Protein AF-A0A6L5Z2T6-F1 (afdb_monomer)

Nearest PDB structures (foldseek):
  7cb8-assembly1_A  TM=6.191E-01  e=9.128E-06  Mycobacterium marinum M
  3zec-assembly1_A  TM=6.158E-01  e=3.153E-05  Shewanella oneidensis
  3zcn-assembly2_B  TM=5.869E-01  e=2.211E-04  Shewanella oneidensis
  6sgc-assembly1_a1  TM=7.916E-01  e=4.482E-01  Oryctolagus cuniculus
  3cjn-assembly1_A-2  TM=5.249E-01  e=2.306E+00  Ruegeria pomeroyi DSS-3

Foldseek 3Di:
DDDPPPDPQQVLLVLLLVLLVVVLVVCVVAVLLVLLLQLLLLLLLLQLLLVLVVARGFLQLLVVVVVDPDDPPRDNQSSQLSLLSLQCSLFQDLCQVQQVVRLVSLLVSQDGPPDPDDLPQDDDRVVSNVLLCVLLDPPDRLQLSLLSSLQSCCLSSVVSGLSSSQSSSQNSSQQSQCVVVVNNPPRDDSPDRPSQQTRPTSGRFSQSSLCPPPHHDRDDSQPCVSVSSNSSSVVSVVVVVVSVVSVVLLVVLVVQLVPDDDPQCSVVVSVVCSRGQKDWLVVQCVSSVDDSVSSVVSVVVCVVVQSKDFLDDDPSTTMIGGPSSSCSSNCRDDPPPDPDDDDDDDDPDPPPPDPDDDSVRSVVSRCVVSVSNSVVSVVVVVVVVVD

pLDDT: mean 78.85, std 18.75, range [24.78, 97.44]

Radius of gyration: 22.23 Å; Cα contacts (8 Å, |Δi|>4): 495; chains: 1; bounding box: 54×54×78 Å

Secondary structure (DSSP, 8-state):
-------TTHHHHHHHHHHHHHHHHHHHH-HHHHHHHHHHHHHHHHHHHHHHTT----HHHHHHHHH-TT-TTS-HHHHHHHHHHHHHHHS---TTT-HHHHHHHHHHHHSPTT-----TTPPPHHHHHHHHHHHT-TT--HHHHHHHHHHHHHHHTTTS-HHHHHHHHHHHHHHHHHHHTT-TT-PPP-----TTSPP-------HHHHHHSSS-----TTTSHHHHHHHHHHHHHHHHHHHHHHHHHHHHHHHHHHT--TT--HHHHHHHHHH-SSB-HHHHHHHHT--HHHHHHHHHHHHHTTS-EE--S-TTS--EE-HHHHHHHHH---------S-------------S---HHHHHHHHHHHHHHHHHHHHHHHHHHTT-

Mean predicted aligned error: 10.23 Å

Structure (mmCIF, N/CA/C/O backbone):
data_AF-A0A6L5Z2T6-F1
#
_entry.id   AF-A0A6L5Z2T6-F1
#
loop_
_atom_site.group_PDB
_atom_site.id
_atom_site.type_symbol
_atom_site.label_atom_id
_atom_site.label_alt_id
_atom_site.label_comp_id
_atom_site.label_asym_id
_atom_site.label_entity_id
_atom_site.label_seq_id
_atom_site.pdbx_PDB_ins_code
_atom_site.Cartn_x
_atom_site.Cartn_y
_atom_site.Cartn_z
_atom_site.occupancy
_atom_site.B_iso_or_equiv
_atom_site.auth_seq_id
_atom_site.auth_comp_id
_atom_site.auth_asym_id
_atom_site.auth_atom_id
_atom_site.pdbx_PDB_model_num
ATOM 1 N N . MET A 1 1 ? -0.988 -1.289 -48.663 1.00 33.44 1 MET A N 1
ATOM 2 C CA . MET A 1 1 ? -1.624 -1.197 -47.331 1.00 33.44 1 MET A CA 1
ATOM 3 C C . MET A 1 1 ? -1.265 -2.461 -46.568 1.00 33.44 1 MET A C 1
ATOM 5 O O . MET A 1 1 ? -1.980 -3.448 -46.661 1.00 33.44 1 MET A O 1
ATOM 9 N N . SER A 1 2 ? -0.096 -2.469 -45.925 1.00 30.44 2 SER A N 1
ATOM 10 C CA . SER A 1 2 ? 0.326 -3.585 -45.072 1.00 30.44 2 SER A CA 1
ATOM 11 C C . SER A 1 2 ? -0.327 -3.393 -43.712 1.00 30.44 2 SER A C 1
ATOM 13 O O . SER A 1 2 ? -0.093 -2.372 -43.068 1.00 30.44 2 SER A O 1
ATOM 15 N N . GLY A 1 3 ? -1.182 -4.330 -43.305 1.00 33.69 3 GLY A N 1
ATOM 16 C CA . GLY A 1 3 ? -1.733 -4.347 -41.957 1.00 33.69 3 GLY A CA 1
ATOM 17 C C . GLY A 1 3 ? -0.596 -4.533 -40.960 1.00 33.69 3 GLY A C 1
ATOM 18 O O . GLY A 1 3 ? 0.018 -5.597 -40.931 1.00 33.69 3 GLY A O 1
ATOM 19 N N . ARG A 1 4 ? -0.298 -3.495 -40.167 1.00 39.12 4 ARG A N 1
ATOM 20 C CA . ARG A 1 4 ? 0.492 -3.651 -38.942 1.00 39.12 4 ARG A CA 1
ATOM 21 C C . ARG A 1 4 ? -0.236 -4.694 -38.100 1.00 39.12 4 ARG A C 1
ATOM 23 O O . ARG A 1 4 ? -1.375 -4.465 -37.696 1.00 39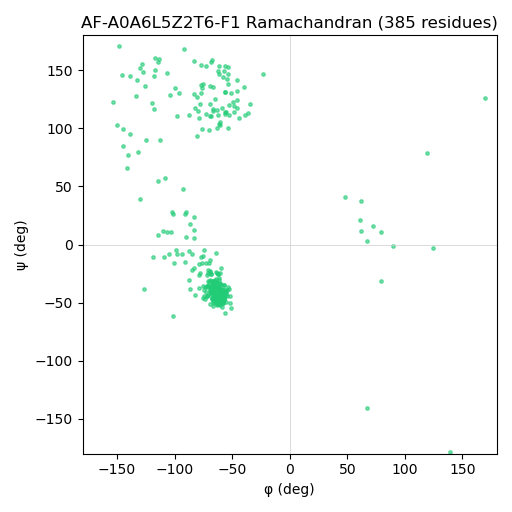.12 4 ARG A O 1
ATOM 30 N N . ALA A 1 5 ? 0.386 -5.851 -37.903 1.00 36.38 5 ALA A N 1
ATOM 31 C CA . ALA A 1 5 ? -0.096 -6.833 -36.951 1.00 36.38 5 ALA A CA 1
ATOM 32 C C . ALA A 1 5 ? -0.201 -6.127 -35.595 1.00 36.38 5 ALA A C 1
ATOM 34 O O . ALA A 1 5 ? 0.799 -5.662 -35.060 1.00 36.38 5 ALA A O 1
ATOM 35 N N . SER A 1 6 ? -1.418 -5.968 -35.083 1.00 41.84 6 SER A N 1
ATOM 36 C CA . SER A 1 6 ? -1.655 -5.375 -33.772 1.00 41.84 6 SER A CA 1
ATOM 37 C C . SER A 1 6 ? -0.882 -6.173 -32.723 1.00 41.84 6 SER A C 1
ATOM 39 O O . SER A 1 6 ? -1.202 -7.343 -32.495 1.00 41.84 6 SER A O 1
ATOM 41 N N . ASN A 1 7 ? 0.137 -5.560 -32.119 1.00 48.91 7 ASN A N 1
ATOM 42 C CA . ASN A 1 7 ? 0.938 -6.179 -31.073 1.00 48.91 7 ASN A CA 1
ATOM 43 C C . ASN A 1 7 ? 0.002 -6.571 -29.905 1.00 48.91 7 ASN A C 1
ATOM 45 O O . ASN A 1 7 ? -0.646 -5.695 -29.321 1.00 48.91 7 ASN A O 1
ATOM 49 N N . PRO A 1 8 ? -0.132 -7.866 -29.556 1.00 50.50 8 PRO A N 1
ATOM 50 C CA . PRO A 1 8 ? -1.103 -8.338 -28.562 1.00 50.50 8 PRO A CA 1
ATOM 51 C C . PRO A 1 8 ? -0.856 -7.799 -27.139 1.00 50.50 8 PRO A C 1
ATOM 53 O O . PRO A 1 8 ? -1.691 -8.021 -26.260 1.00 50.50 8 PRO A O 1
ATOM 56 N N . GLY A 1 9 ? 0.259 -7.095 -26.903 1.00 58.56 9 GLY A N 1
ATOM 57 C CA . GLY A 1 9 ? 0.601 -6.452 -25.632 1.00 58.56 9 GLY A CA 1
ATOM 58 C C . GLY A 1 9 ? -0.201 -5.183 -25.311 1.00 58.56 9 GLY A C 1
ATOM 59 O O . GLY A 1 9 ? -0.582 -4.992 -24.156 1.00 58.56 9 GLY A O 1
ATOM 60 N N . VAL A 1 10 ? -0.537 -4.354 -26.308 1.00 65.44 10 VAL A N 1
ATOM 61 C CA . VAL A 1 10 ? -1.236 -3.069 -26.084 1.00 65.44 10 VAL A CA 1
ATOM 62 C C . VAL A 1 10 ? -2.623 -3.257 -25.448 1.00 65.44 10 VAL A C 1
ATOM 64 O O . VAL A 1 10 ? -2.905 -2.620 -24.429 1.00 65.44 10 VAL A O 1
ATOM 67 N N . PRO A 1 11 ? -3.494 -4.164 -25.945 1.00 75.62 11 PRO A N 1
ATOM 68 C CA . PRO A 1 11 ? -4.801 -4.377 -25.326 1.00 75.62 11 PRO A CA 1
ATOM 69 C C . PRO A 1 11 ? -4.722 -4.895 -23.884 1.00 75.62 11 PRO A C 1
ATOM 71 O O . PRO A 1 11 ? -5.664 -4.696 -23.123 1.00 75.62 11 PRO A O 1
ATOM 74 N N . ARG A 1 12 ? -3.628 -5.568 -23.497 1.00 77.00 12 ARG A N 1
ATOM 75 C CA . ARG A 1 12 ? -3.432 -6.101 -22.137 1.00 77.00 12 ARG A CA 1
ATOM 76 C C . ARG A 1 12 ? -3.077 -4.998 -21.148 1.00 77.00 12 ARG A C 1
ATOM 78 O O . ARG A 1 12 ? -3.695 -4.908 -20.093 1.00 77.00 12 ARG A O 1
ATOM 85 N N . ILE A 1 13 ? -2.144 -4.120 -21.514 1.00 81.38 13 ILE A N 1
ATOM 86 C CA . ILE A 1 13 ? -1.755 -2.984 -20.664 1.00 81.38 13 ILE A CA 1
ATOM 87 C C . ILE A 1 13 ? -2.954 -2.063 -20.437 1.00 81.38 13 ILE A C 1
ATOM 89 O O . ILE A 1 13 ? -3.241 -1.697 -19.300 1.00 81.38 13 ILE A O 1
ATOM 93 N N . LEU A 1 14 ? -3.729 -1.794 -21.490 1.00 84.00 14 LEU A N 1
ATOM 94 C CA . LEU A 1 14 ? -4.975 -1.037 -21.384 1.00 84.00 14 LEU A CA 1
ATOM 95 C C . LEU A 1 14 ? -5.977 -1.663 -20.406 1.00 84.00 14 LEU A C 1
ATOM 97 O O . LEU A 1 14 ? -6.611 -0.945 -19.636 1.00 84.00 14 LEU A O 1
ATOM 101 N N . ARG A 1 15 ? -6.125 -2.993 -20.384 1.00 87.69 15 ARG A N 1
ATOM 102 C CA . ARG A 1 15 ? -6.999 -3.660 -19.402 1.00 87.69 15 ARG A CA 1
ATOM 103 C C . ARG A 1 15 ? -6.498 -3.482 -17.977 1.00 87.69 15 ARG A C 1
ATOM 105 O O . ARG A 1 15 ? -7.313 -3.190 -17.103 1.00 87.69 15 ARG A O 1
ATOM 112 N N . ALA A 1 16 ? -5.193 -3.627 -17.750 1.00 89.00 16 ALA A N 1
ATOM 113 C CA . ALA A 1 16 ? -4.596 -3.393 -16.440 1.00 89.00 16 ALA A CA 1
ATOM 114 C C . ALA A 1 16 ? -4.815 -1.941 -15.978 1.00 89.00 16 ALA A C 1
ATOM 116 O O . ALA A 1 16 ? -5.237 -1.723 -14.842 1.00 89.00 16 ALA A O 1
ATOM 117 N N . GLU A 1 17 ? -4.635 -0.962 -16.870 1.00 91.81 17 GLU A N 1
ATOM 118 C CA . GLU A 1 17 ? -4.883 0.458 -16.588 1.00 91.81 17 GLU A CA 1
ATOM 119 C C . GLU A 1 17 ? -6.352 0.737 -16.267 1.00 91.81 17 GLU A C 1
ATOM 121 O O . GLU A 1 17 ? -6.660 1.338 -15.239 1.00 91.81 17 GLU A O 1
ATOM 126 N N . ILE A 1 18 ? -7.282 0.236 -17.085 1.00 91.81 18 ILE A N 1
ATOM 127 C CA . ILE A 1 18 ? -8.725 0.395 -16.856 1.00 91.81 18 ILE A CA 1
ATOM 128 C C . ILE A 1 18 ? -9.134 -0.245 -15.525 1.00 91.81 18 ILE A C 1
ATOM 130 O O . ILE A 1 18 ? -9.920 0.328 -14.765 1.00 91.81 18 ILE A O 1
ATOM 134 N N . ALA A 1 19 ? -8.619 -1.439 -15.222 1.00 91.12 19 ALA A N 1
ATOM 135 C CA . ALA A 1 19 ? -8.897 -2.111 -13.962 1.00 91.12 19 ALA A CA 1
ATOM 136 C C . ALA A 1 19 ? -8.363 -1.295 -12.773 1.00 91.12 19 ALA A C 1
ATOM 138 O O . ALA A 1 19 ? -9.073 -1.126 -11.777 1.00 91.12 19 ALA A O 1
ATOM 139 N N . ALA A 1 20 ? -7.151 -0.747 -12.886 1.00 94.12 20 ALA A N 1
ATOM 140 C CA . ALA A 1 20 ? -6.542 0.049 -11.829 1.00 94.12 20 ALA A CA 1
ATOM 141 C C . ALA A 1 20 ? -7.272 1.387 -11.631 1.00 94.12 20 ALA A C 1
ATOM 143 O O . ALA A 1 20 ? -7.550 1.762 -10.493 1.00 94.12 20 ALA A O 1
ATOM 144 N N . ALA A 1 21 ? -7.688 2.044 -12.718 1.00 93.25 21 ALA A N 1
ATOM 145 C CA . ALA A 1 21 ? -8.488 3.268 -12.693 1.00 93.25 21 ALA A CA 1
ATOM 146 C C . ALA A 1 21 ? -9.845 3.072 -11.991 1.00 93.25 21 ALA A C 1
ATOM 148 O O . ALA A 1 21 ? -10.324 3.959 -11.284 1.00 93.25 21 ALA A O 1
ATOM 149 N N . ARG A 1 22 ? -10.466 1.888 -12.113 1.00 93.75 22 ARG A N 1
ATOM 150 C CA . ARG A 1 22 ? -11.699 1.559 -11.371 1.00 93.75 22 ARG A CA 1
ATOM 151 C C . ARG A 1 22 ? -11.469 1.503 -9.865 1.00 93.75 22 ARG A C 1
ATOM 153 O O . ARG A 1 22 ? -12.276 2.048 -9.114 1.00 93.75 22 ARG A O 1
ATOM 160 N N . ILE A 1 23 ? -10.391 0.850 -9.420 1.00 95.31 23 ILE A N 1
ATOM 161 C CA . ILE A 1 23 ? -10.025 0.857 -7.997 1.00 95.31 23 ILE A CA 1
ATOM 162 C C . ILE A 1 23 ? -9.736 2.288 -7.556 1.00 95.31 23 ILE A C 1
ATOM 164 O O . ILE A 1 23 ? -10.273 2.727 -6.544 1.00 95.31 23 ILE A O 1
ATOM 168 N N . GLU A 1 24 ? -8.932 3.024 -8.319 1.00 94.62 24 GLU A N 1
ATOM 169 C CA . GLU A 1 24 ? -8.594 4.413 -8.029 1.00 94.62 24 GLU A CA 1
ATOM 170 C C . GLU A 1 24 ? -9.843 5.273 -7.803 1.00 94.62 24 GLU A C 1
ATOM 172 O O . GLU A 1 24 ? -9.940 5.915 -6.760 1.00 94.62 24 GLU A O 1
ATOM 177 N N . GLY A 1 25 ? -10.826 5.228 -8.708 1.00 94.00 25 GLY A N 1
ATOM 178 C CA . GLY A 1 25 ? -12.077 5.976 -8.560 1.00 94.00 25 GLY A CA 1
ATOM 179 C C . GLY A 1 25 ? -12.852 5.620 -7.286 1.00 94.00 25 GLY A C 1
ATOM 180 O O . GLY A 1 25 ? -13.361 6.506 -6.601 1.00 94.00 25 GLY A O 1
ATOM 181 N N . ILE A 1 26 ? -12.891 4.335 -6.913 1.00 94.81 26 ILE A N 1
ATOM 182 C CA . ILE A 1 26 ? -13.515 3.882 -5.658 1.00 94.81 26 ILE A CA 1
ATOM 183 C C . ILE A 1 26 ? -12.766 4.437 -4.441 1.00 94.81 26 ILE A C 1
ATOM 185 O O . ILE A 1 26 ? -13.394 4.900 -3.490 1.00 94.81 26 ILE A O 1
ATOM 189 N N . LEU A 1 27 ? -11.433 4.387 -4.457 1.00 94.44 27 LEU A N 1
ATOM 190 C CA . LEU A 1 27 ? -10.606 4.853 -3.345 1.00 94.44 27 LEU A CA 1
ATOM 191 C C . LEU A 1 27 ? -10.613 6.380 -3.208 1.00 94.44 27 LEU A C 1
ATOM 193 O O . LEU A 1 27 ? -10.505 6.889 -2.097 1.00 94.44 27 LEU A O 1
ATOM 197 N N . LEU A 1 28 ? -10.755 7.114 -4.312 1.00 91.69 28 LEU A N 1
ATOM 198 C CA . LEU A 1 28 ? -10.912 8.569 -4.294 1.00 91.69 28 LEU A CA 1
ATOM 199 C C . LEU A 1 28 ? -12.230 8.995 -3.645 1.00 91.69 28 LEU A C 1
ATOM 201 O O . LEU A 1 28 ? -12.259 9.977 -2.908 1.00 91.69 28 LEU A O 1
ATOM 205 N N . ALA A 1 29 ? -13.303 8.237 -3.876 1.00 93.62 29 ALA A N 1
ATOM 206 C CA . ALA A 1 29 ? -14.604 8.515 -3.278 1.00 93.62 29 ALA A CA 1
ATOM 207 C C . ALA A 1 29 ? -14.640 8.269 -1.756 1.00 93.62 29 ALA A C 1
ATOM 209 O O . ALA A 1 29 ? -15.474 8.853 -1.065 1.00 93.62 29 ALA A O 1
ATOM 210 N N . ASP A 1 30 ? -13.753 7.420 -1.223 1.00 94.25 30 ASP A N 1
ATOM 211 C CA . ASP A 1 30 ? -13.681 7.098 0.205 1.00 94.25 30 ASP A CA 1
ATOM 212 C C . ASP A 1 30 ? -12.218 7.027 0.700 1.00 94.25 30 ASP A C 1
ATOM 214 O O . ASP A 1 30 ? -11.571 5.973 0.647 1.00 94.25 30 ASP A O 1
ATOM 218 N N . PRO A 1 31 ? -11.682 8.132 1.257 1.00 91.44 31 PRO A N 1
ATOM 219 C CA . PRO A 1 31 ? -10.316 8.171 1.776 1.00 91.44 31 PRO A CA 1
ATOM 220 C C . PRO A 1 31 ? -10.050 7.203 2.939 1.00 91.44 31 PRO A C 1
ATOM 222 O O . PRO A 1 31 ? -8.902 6.810 3.160 1.00 91.44 31 PRO A O 1
ATOM 225 N N . ALA A 1 32 ? -11.074 6.823 3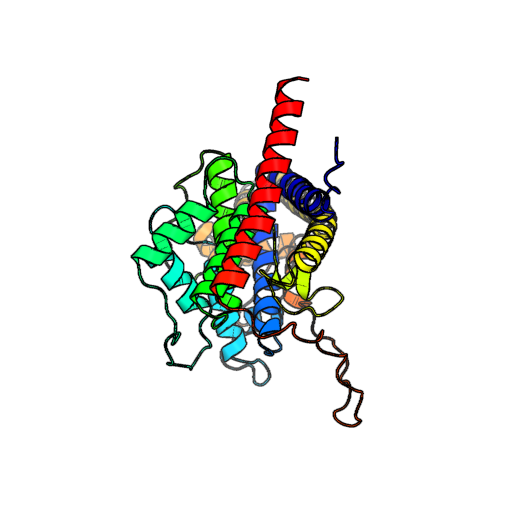.713 1.00 93.31 32 ALA A N 1
ATOM 226 C CA . ALA A 1 32 ? -10.906 5.840 4.782 1.00 93.31 32 ALA A CA 1
ATOM 227 C C . ALA A 1 32 ? -10.705 4.443 4.190 1.00 93.31 32 ALA A C 1
ATOM 229 O O . ALA A 1 32 ? -9.771 3.740 4.583 1.00 93.31 32 ALA A O 1
ATOM 230 N N . LEU A 1 33 ? -11.509 4.084 3.186 1.00 95.56 33 LEU A N 1
ATOM 231 C CA . LEU A 1 33 ? -11.330 2.855 2.417 1.00 95.56 33 LEU A CA 1
ATOM 232 C C . LEU A 1 33 ? -9.933 2.789 1.793 1.00 95.56 33 LEU A C 1
ATOM 234 O O . LEU A 1 33 ? -9.260 1.763 1.901 1.00 95.56 33 LEU A O 1
ATOM 238 N N . ALA A 1 34 ? -9.468 3.900 1.218 1.00 93.75 34 ALA A N 1
ATOM 239 C CA . ALA A 1 34 ? -8.143 4.014 0.621 1.00 93.75 34 ALA A CA 1
ATOM 240 C C . ALA A 1 34 ? -7.011 3.710 1.610 1.00 93.75 34 ALA A C 1
ATOM 242 O O . ALA A 1 34 ? -6.151 2.878 1.315 1.00 93.75 34 ALA A O 1
ATOM 243 N N . ARG A 1 35 ? -7.031 4.324 2.802 1.00 92.19 35 ARG A N 1
ATOM 244 C CA . ARG A 1 35 ? -6.018 4.078 3.843 1.00 92.19 35 ARG A CA 1
ATOM 245 C C . ARG A 1 35 ? -6.006 2.620 4.286 1.00 92.19 35 ARG A C 1
ATOM 247 O O . ARG A 1 35 ? -4.949 1.998 4.312 1.00 92.19 35 ARG A O 1
ATOM 254 N N . HIS A 1 36 ? -7.175 2.056 4.589 1.00 93.44 36 HIS A N 1
ATOM 255 C CA . HIS A 1 36 ? -7.283 0.667 5.045 1.00 93.44 36 HIS A CA 1
ATOM 256 C C . HIS A 1 36 ? -6.806 -0.331 3.986 1.00 93.44 36 HIS A C 1
ATOM 258 O O . HIS A 1 36 ? -6.058 -1.262 4.298 1.00 93.44 36 HIS A O 1
ATOM 264 N N . TRP A 1 37 ? -7.190 -0.115 2.726 1.00 94.69 37 TRP A N 1
ATOM 265 C CA . TRP A 1 37 ? -6.779 -0.973 1.623 1.00 94.69 37 TRP A CA 1
ATOM 266 C C . TRP A 1 37 ? -5.269 -0.888 1.366 1.00 94.69 37 TRP A C 1
ATOM 268 O O . TRP A 1 37 ? -4.607 -1.929 1.350 1.00 94.69 37 TRP A O 1
ATOM 278 N N . ARG A 1 38 ? -4.708 0.327 1.242 1.00 93.88 38 ARG A N 1
ATOM 279 C CA . ARG A 1 38 ? -3.274 0.531 0.967 1.00 93.88 38 ARG A CA 1
ATOM 280 C C . ARG A 1 38 ? -2.389 0.041 2.101 1.00 93.88 38 ARG A C 1
ATOM 282 O O . ARG A 1 38 ? -1.381 -0.600 1.825 1.00 93.88 38 ARG A O 1
ATOM 289 N N . THR A 1 39 ? -2.777 0.261 3.360 1.00 91.56 39 THR A N 1
ATOM 290 C CA . THR A 1 39 ? -2.045 -0.301 4.503 1.00 91.56 39 THR A CA 1
ATOM 291 C C . THR A 1 39 ? -1.989 -1.823 4.393 1.00 91.56 39 THR A C 1
ATOM 293 O O . THR A 1 39 ? -0.902 -2.388 4.427 1.00 91.56 39 THR A O 1
ATOM 296 N N . GLY A 1 40 ? -3.118 -2.503 4.169 1.00 91.12 40 GLY A N 1
ATOM 297 C CA . GLY A 1 40 ? -3.120 -3.958 3.992 1.00 91.12 40 GLY A CA 1
ATOM 298 C C . GLY A 1 40 ? -2.280 -4.431 2.802 1.00 91.12 40 GLY A C 1
ATOM 299 O O . GLY A 1 40 ? -1.529 -5.397 2.933 1.00 91.12 40 GLY A O 1
ATOM 300 N N . GLN A 1 41 ? -2.376 -3.743 1.663 1.00 92.56 41 GLN A N 1
ATOM 301 C CA . GLN A 1 41 ? -1.611 -4.083 0.464 1.00 92.56 41 GLN A CA 1
ATOM 302 C C . GLN A 1 41 ? -0.106 -3.876 0.633 1.00 92.56 41 GLN A C 1
ATOM 304 O O . GLN A 1 41 ? 0.658 -4.734 0.208 1.00 92.56 41 GLN A O 1
ATOM 309 N N . ALA A 1 42 ? 0.334 -2.824 1.326 1.00 92.94 42 ALA A N 1
ATOM 310 C CA . ALA A 1 42 ? 1.755 -2.580 1.571 1.00 92.94 42 ALA A CA 1
ATOM 311 C C . ALA A 1 42 ? 2.413 -3.734 2.350 1.00 92.94 42 ALA A C 1
ATOM 313 O O . ALA A 1 42 ? 3.533 -4.132 2.042 1.00 92.94 42 ALA A O 1
ATOM 314 N N . PHE A 1 43 ? 1.716 -4.324 3.327 1.00 91.19 43 PHE A N 1
ATOM 315 C CA . PHE A 1 43 ? 2.230 -5.493 4.052 1.00 91.19 43 PHE A CA 1
ATOM 316 C C . PHE A 1 43 ? 2.311 -6.748 3.176 1.00 91.19 43 PHE A C 1
ATOM 318 O O . PHE A 1 43 ? 3.268 -7.517 3.295 1.00 91.19 43 PHE A O 1
ATOM 325 N N . VAL A 1 44 ? 1.312 -6.971 2.316 1.00 91.31 44 VAL A N 1
ATOM 326 C CA . VAL A 1 44 ? 1.293 -8.110 1.385 1.00 91.31 44 VAL A CA 1
ATOM 327 C C . VAL A 1 44 ? 2.413 -7.971 0.357 1.00 91.31 44 VAL A C 1
ATOM 329 O O . VAL A 1 44 ? 3.186 -8.907 0.173 1.00 91.31 44 VAL A O 1
ATOM 332 N N . GLU A 1 45 ? 2.542 -6.793 -0.246 1.00 93.81 45 GLU A N 1
ATOM 333 C CA . GLU A 1 45 ? 3.584 -6.475 -1.218 1.00 93.81 45 GLU A CA 1
ATOM 334 C C . GLU A 1 45 ? 4.982 -6.574 -0.605 1.00 93.81 45 GLU A C 1
ATOM 336 O O . GLU A 1 45 ? 5.862 -7.178 -1.205 1.00 93.81 45 GLU A O 1
ATOM 341 N N . ALA A 1 46 ? 5.197 -6.070 0.614 1.00 93.06 46 ALA A N 1
ATOM 342 C CA . ALA A 1 46 ? 6.499 -6.162 1.272 1.00 93.06 46 ALA A CA 1
ATOM 343 C C . ALA A 1 46 ? 6.903 -7.611 1.557 1.00 93.06 46 ALA A C 1
ATOM 345 O O . ALA A 1 46 ? 8.043 -7.994 1.302 1.00 93.06 46 ALA A O 1
ATOM 346 N N . ALA A 1 47 ? 5.974 -8.423 2.070 1.00 90.75 47 ALA A N 1
ATOM 347 C CA . ALA A 1 47 ? 6.231 -9.837 2.317 1.00 90.75 47 ALA A CA 1
ATOM 348 C C . ALA A 1 47 ? 6.520 -10.592 1.009 1.00 90.75 47 ALA A C 1
ATOM 350 O O . ALA A 1 47 ? 7.461 -11.381 0.956 1.00 90.75 47 ALA A O 1
ATOM 351 N N . ALA A 1 48 ? 5.754 -10.313 -0.050 1.00 91.44 48 ALA A N 1
ATOM 352 C CA . ALA A 1 48 ? 5.972 -10.893 -1.369 1.00 91.44 48 ALA A CA 1
ATOM 353 C C . ALA A 1 48 ? 7.306 -10.448 -1.987 1.00 91.44 48 ALA A C 1
ATOM 355 O O . ALA A 1 48 ? 8.033 -11.281 -2.516 1.00 91.44 48 ALA A O 1
ATOM 356 N N . SER A 1 49 ? 7.657 -9.164 -1.877 1.00 92.62 49 SER A N 1
ATOM 357 C CA . SER A 1 49 ? 8.898 -8.606 -2.420 1.00 92.62 49 SER A CA 1
ATOM 358 C C . SER A 1 49 ? 10.121 -9.211 -1.742 1.00 92.62 49 SER A C 1
ATOM 360 O O . SER A 1 49 ? 11.051 -9.608 -2.429 1.00 92.62 49 SER A O 1
ATOM 362 N N . VAL A 1 50 ? 10.099 -9.368 -0.414 1.00 90.19 50 VAL A N 1
ATOM 363 C CA . VAL A 1 50 ? 11.160 -10.081 0.318 1.00 90.19 50 VAL A CA 1
ATOM 364 C C . VAL A 1 50 ? 11.187 -11.571 -0.052 1.00 90.19 50 VAL A C 1
ATOM 366 O O . VAL A 1 50 ? 12.259 -12.150 -0.197 1.00 90.19 50 VAL A O 1
ATOM 369 N N . GLY A 1 51 ? 10.019 -12.183 -0.273 1.00 87.81 51 GLY A N 1
ATOM 370 C CA . GLY A 1 51 ? 9.901 -13.567 -0.739 1.00 87.81 51 GLY A CA 1
ATOM 371 C C . GLY A 1 51 ? 10.465 -13.820 -2.138 1.00 87.81 51 GLY A C 1
ATOM 372 O O . GLY A 1 51 ? 10.935 -14.924 -2.401 1.00 87.81 51 GLY A O 1
ATOM 373 N N . LEU A 1 52 ? 10.444 -12.819 -3.024 1.00 88.19 52 LEU A N 1
ATOM 374 C CA . LEU A 1 52 ? 11.097 -12.886 -4.335 1.00 88.19 52 LEU A CA 1
ATOM 375 C C . LEU A 1 52 ? 12.630 -12.887 -4.224 1.00 88.19 52 LEU A C 1
ATOM 377 O O . LEU A 1 52 ? 13.277 -13.408 -5.122 1.00 88.19 52 LEU A O 1
ATOM 381 N N . GLU A 1 53 ? 13.186 -12.383 -3.119 1.00 87.00 53 GLU A N 1
ATOM 382 C CA . GLU A 1 53 ? 14.622 -12.421 -2.791 1.00 87.00 53 GLU A CA 1
ATOM 383 C C . GLU A 1 53 ? 14.998 -13.677 -1.970 1.00 87.00 53 GLU A C 1
ATOM 385 O O . GLU A 1 53 ? 15.928 -13.656 -1.165 1.00 87.00 53 GLU A O 1
ATOM 390 N N . ASP A 1 54 ? 14.224 -14.759 -2.113 1.00 83.25 54 ASP A N 1
ATOM 391 C CA . ASP A 1 54 ? 14.389 -16.057 -1.438 1.00 83.25 54 ASP A CA 1
ATOM 392 C C . ASP A 1 54 ? 14.285 -16.050 0.101 1.00 83.25 54 ASP A C 1
ATOM 394 O O . ASP A 1 54 ? 14.533 -17.066 0.763 1.00 83.25 54 ASP A O 1
ATOM 398 N N . ILE A 1 55 ? 13.820 -14.953 0.706 1.00 81.94 55 ILE A N 1
ATOM 399 C CA . ILE A 1 55 ? 13.588 -14.873 2.152 1.00 81.94 55 ILE A CA 1
ATOM 400 C C . ILE A 1 55 ? 12.107 -15.115 2.453 1.00 81.94 55 ILE A C 1
ATOM 402 O O . ILE A 1 55 ? 11.233 -14.290 2.189 1.00 81.94 55 ILE A O 1
ATOM 406 N N . ARG A 1 56 ? 11.800 -16.258 3.076 1.00 80.06 56 ARG A N 1
ATOM 407 C CA . ARG A 1 56 ? 10.420 -16.597 3.453 1.00 80.06 56 ARG A CA 1
ATOM 408 C C . ARG A 1 56 ? 9.923 -15.687 4.567 1.00 80.06 56 ARG A C 1
ATOM 410 O O . ARG A 1 56 ? 10.318 -15.822 5.724 1.00 80.06 56 ARG A O 1
ATOM 417 N N . LEU A 1 57 ? 8.984 -14.818 4.221 1.00 81.38 57 LEU A N 1
ATOM 418 C CA . LEU A 1 57 ? 8.408 -13.855 5.141 1.00 81.38 57 LEU A CA 1
ATOM 419 C C . LEU A 1 57 ? 6.898 -13.754 4.936 1.00 81.38 57 LEU A C 1
ATOM 421 O O . LEU A 1 57 ? 6.391 -13.851 3.823 1.00 81.38 57 LEU A O 1
ATOM 425 N N . SER A 1 58 ? 6.168 -13.552 6.027 1.00 81.62 58 SER A N 1
ATOM 426 C CA . SER A 1 58 ? 4.744 -13.229 5.994 1.00 81.62 58 SER A CA 1
ATOM 427 C C . SER A 1 58 ? 4.503 -11.824 6.535 1.00 81.62 58 SER A C 1
ATOM 429 O O . SER A 1 58 ? 5.275 -11.323 7.355 1.00 81.62 58 SER A O 1
ATOM 431 N N . ALA A 1 59 ? 3.381 -11.210 6.149 1.00 80.62 59 ALA A N 1
ATOM 432 C CA . ALA A 1 59 ? 2.908 -9.965 6.761 1.00 80.62 59 ALA A CA 1
ATOM 433 C C . ALA A 1 59 ? 2.825 -10.080 8.299 1.00 80.62 59 ALA A C 1
ATOM 435 O O . ALA A 1 59 ? 3.219 -9.163 9.022 1.00 80.62 59 ALA A O 1
ATOM 436 N N . ALA A 1 60 ? 2.407 -11.252 8.794 1.00 76.38 60 ALA A N 1
ATOM 437 C CA . ALA A 1 60 ? 2.372 -11.571 10.218 1.00 76.38 60 ALA A CA 1
ATOM 438 C C . ALA A 1 60 ? 3.763 -11.528 10.846 1.00 76.38 60 ALA A C 1
ATOM 440 O O . ALA A 1 60 ? 3.932 -10.981 11.931 1.00 76.38 60 ALA A O 1
ATOM 441 N N . ALA A 1 61 ? 4.766 -12.087 10.168 1.00 77.38 61 ALA A N 1
ATOM 442 C CA . ALA A 1 61 ? 6.133 -12.111 10.662 1.00 77.38 61 ALA A CA 1
ATOM 443 C C . ALA A 1 61 ? 6.737 -10.700 10.753 1.00 77.38 61 ALA A C 1
ATOM 445 O O . ALA A 1 61 ? 7.382 -10.387 11.756 1.00 77.38 61 ALA A O 1
ATOM 446 N N . ILE A 1 62 ? 6.458 -9.832 9.770 1.00 81.31 62 ILE A N 1
ATOM 447 C CA . ILE A 1 62 ? 6.846 -8.412 9.812 1.00 81.31 62 ILE A CA 1
ATOM 448 C C . ILE A 1 62 ? 6.227 -7.746 11.046 1.00 81.31 62 ILE A C 1
ATOM 450 O O . ILE A 1 62 ? 6.953 -7.218 11.886 1.00 81.31 62 ILE A O 1
ATOM 454 N N . MET A 1 63 ? 4.903 -7.849 11.215 1.00 77.12 63 MET A N 1
ATOM 455 C CA . MET A 1 63 ? 4.190 -7.270 12.362 1.00 77.12 63 MET A CA 1
ATOM 456 C C . MET A 1 63 ? 4.684 -7.813 13.708 1.00 77.12 63 MET A C 1
ATOM 458 O O . MET A 1 63 ? 4.929 -7.055 14.643 1.00 77.12 63 MET A O 1
ATOM 462 N N . MET A 1 64 ? 4.884 -9.125 13.824 1.00 72.06 64 MET A N 1
ATOM 463 C CA . MET A 1 64 ? 5.365 -9.751 15.057 1.00 72.06 64 MET A CA 1
ATOM 464 C C . MET A 1 64 ? 6.773 -9.282 15.434 1.00 72.06 64 MET A C 1
ATOM 466 O O . MET A 1 64 ? 7.070 -9.162 16.622 1.00 72.06 64 MET A O 1
ATOM 470 N N . ARG A 1 65 ? 7.636 -8.968 14.460 1.00 72.94 65 ARG A N 1
ATOM 471 C CA . ARG A 1 65 ? 8.972 -8.430 14.746 1.00 72.94 65 ARG A CA 1
ATOM 472 C C . ARG A 1 65 ? 8.927 -6.993 15.266 1.00 72.94 65 ARG A C 1
ATOM 474 O O . ARG A 1 65 ? 9.690 -6.674 16.171 1.00 72.94 65 ARG A O 1
ATOM 481 N N . LEU A 1 66 ? 7.992 -6.166 14.790 1.00 67.31 66 LEU A N 1
ATOM 482 C CA . LEU A 1 66 ? 7.776 -4.810 15.331 1.00 67.31 66 LEU A CA 1
ATOM 483 C C . LEU A 1 66 ? 7.399 -4.814 16.814 1.00 67.31 66 LEU A C 1
ATOM 485 O O . LEU A 1 66 ? 7.625 -3.842 17.525 1.00 67.31 66 LEU A O 1
ATOM 489 N N . THR A 1 67 ? 6.836 -5.924 17.282 1.00 63.38 67 THR A N 1
ATOM 490 C CA . THR A 1 67 ? 6.321 -6.072 18.647 1.00 63.38 67 THR A CA 1
ATOM 491 C C . THR A 1 67 ? 7.225 -6.922 19.536 1.00 63.38 67 THR A C 1
ATOM 493 O O . THR A 1 67 ? 6.996 -7.016 20.745 1.00 63.38 67 THR A O 1
ATOM 496 N N . SER A 1 68 ? 8.259 -7.554 18.967 1.00 57.34 68 SER A N 1
ATOM 497 C CA . SER A 1 68 ? 9.141 -8.463 19.690 1.00 57.34 68 SER A CA 1
ATOM 498 C C . SER A 1 68 ? 10.544 -8.556 19.090 1.00 57.34 68 SER A C 1
ATOM 500 O O . SER A 1 68 ? 10.741 -9.040 17.979 1.00 57.34 68 SER A O 1
ATOM 502 N N . ASN A 1 69 ? 11.554 -8.254 19.910 1.00 54.31 69 ASN A N 1
ATOM 503 C CA . ASN A 1 69 ? 12.961 -8.516 19.584 1.00 54.31 69 ASN A CA 1
ATOM 504 C C . ASN A 1 69 ? 13.361 -10.008 19.692 1.00 54.31 69 ASN A C 1
ATOM 506 O O . ASN A 1 69 ? 14.504 -10.345 19.386 1.00 54.31 69 ASN A O 1
ATOM 510 N N . ARG A 1 70 ? 12.471 -10.912 20.144 1.00 51.38 70 ARG A N 1
ATOM 511 C CA . ARG A 1 70 ? 12.819 -12.292 20.561 1.00 51.38 70 ARG A CA 1
ATOM 512 C C . ARG A 1 70 ? 11.950 -13.400 19.945 1.00 51.38 70 ARG A C 1
ATOM 514 O O . ARG A 1 70 ? 11.604 -14.366 20.618 1.00 51.38 70 ARG A O 1
ATOM 521 N N . THR A 1 71 ? 11.587 -13.290 18.676 1.00 57.31 71 THR A N 1
ATOM 522 C CA . THR A 1 71 ? 11.015 -14.414 17.916 1.00 57.31 71 THR A CA 1
ATOM 523 C C . THR A 1 71 ? 12.140 -15.242 17.294 1.00 57.31 71 THR A C 1
ATOM 525 O O . THR A 1 71 ? 12.847 -14.741 16.427 1.00 57.31 71 THR A O 1
ATOM 528 N N . GLN A 1 72 ? 12.334 -16.475 17.780 1.00 55.59 72 GLN A N 1
ATOM 529 C CA . GLN A 1 72 ? 13.442 -17.364 17.384 1.00 55.59 72 GLN A CA 1
ATOM 530 C C . GLN A 1 72 ? 13.295 -17.959 15.968 1.00 55.59 72 GLN A C 1
ATOM 532 O O . GLN A 1 72 ? 14.300 -18.364 15.400 1.00 55.59 72 GLN A O 1
ATOM 537 N N . ASP A 1 73 ? 12.098 -17.900 15.366 1.00 64.19 73 ASP A N 1
ATOM 538 C CA . ASP A 1 73 ? 11.799 -18.511 14.054 1.00 64.19 73 ASP A CA 1
ATOM 539 C C . ASP A 1 73 ? 11.470 -17.497 12.938 1.00 64.19 73 ASP A C 1
ATOM 541 O O . ASP A 1 73 ? 11.012 -17.877 11.862 1.00 64.19 73 ASP A O 1
ATOM 545 N N . ILE A 1 74 ? 11.643 -16.192 13.186 1.00 69.19 74 ILE A N 1
ATOM 546 C CA . ILE A 1 74 ? 11.407 -15.143 12.180 1.00 69.19 74 ILE A CA 1
ATOM 547 C C . ILE A 1 74 ? 12.753 -14.645 11.666 1.00 69.19 74 ILE A C 1
ATOM 549 O O . ILE A 1 74 ? 13.589 -14.220 12.466 1.00 69.19 74 ILE A O 1
ATOM 553 N N . ASP A 1 75 ? 12.931 -14.619 10.342 1.00 78.38 75 ASP A N 1
ATOM 554 C CA . ASP A 1 75 ? 14.082 -13.959 9.730 1.00 78.38 75 ASP A CA 1
ATOM 555 C C . ASP A 1 75 ? 14.073 -12.466 10.095 1.00 78.38 75 ASP A C 1
ATOM 557 O O . ASP A 1 75 ? 13.268 -11.671 9.603 1.00 78.38 75 ASP A O 1
ATOM 561 N N . ALA A 1 76 ? 14.968 -12.085 11.007 1.00 80.75 76 ALA A N 1
ATOM 562 C CA . ALA A 1 76 ? 15.061 -10.723 11.510 1.00 80.75 76 ALA A CA 1
ATOM 563 C C . ALA A 1 76 ? 15.510 -9.730 10.430 1.00 80.75 76 ALA A C 1
ATOM 565 O O . ALA A 1 76 ? 15.103 -8.569 10.477 1.00 80.75 76 ALA A O 1
ATOM 566 N N . ARG A 1 77 ? 16.336 -10.171 9.472 1.00 84.00 77 ARG A N 1
ATOM 567 C CA . ARG A 1 77 ? 16.808 -9.336 8.362 1.00 84.00 77 ARG A CA 1
ATOM 568 C C . ARG A 1 77 ? 15.692 -9.144 7.347 1.00 84.00 77 ARG A C 1
ATOM 570 O O . ARG A 1 77 ? 15.437 -8.007 6.967 1.00 84.00 77 ARG A O 1
ATOM 577 N N . GLY A 1 78 ? 14.976 -10.215 7.007 1.00 86.06 78 GLY A N 1
ATOM 578 C CA . GLY A 1 78 ? 13.794 -10.159 6.150 1.00 86.06 78 GLY A CA 1
ATOM 579 C C . GLY A 1 78 ? 12.699 -9.262 6.723 1.00 86.06 78 GLY A C 1
ATOM 580 O O . GLY A 1 78 ? 12.176 -8.398 6.025 1.00 86.06 78 GLY A O 1
ATOM 581 N N . ALA A 1 79 ? 12.384 -9.401 8.014 1.00 85.31 79 ALA A N 1
ATOM 582 C CA . ALA A 1 79 ? 11.383 -8.563 8.673 1.00 85.31 79 ALA A CA 1
ATOM 583 C C . ALA A 1 79 ? 11.779 -7.075 8.695 1.00 85.31 79 ALA A C 1
ATOM 585 O O . ALA A 1 79 ? 10.935 -6.216 8.446 1.00 85.31 79 ALA A O 1
ATOM 586 N N . GLU A 1 80 ? 13.055 -6.765 8.948 1.00 86.56 80 GLU A N 1
ATOM 587 C CA . GLU A 1 80 ? 13.575 -5.394 8.882 1.00 86.56 80 GLU A CA 1
ATOM 588 C C . GLU A 1 80 ? 13.586 -4.846 7.449 1.00 86.56 80 GLU A C 1
ATOM 590 O O . GLU A 1 80 ? 13.264 -3.679 7.238 1.00 86.56 80 GLU A O 1
ATOM 595 N N . GLN A 1 81 ? 13.904 -5.668 6.450 1.00 88.38 81 GLN A N 1
ATOM 596 C CA . GLN A 1 81 ? 13.812 -5.267 5.049 1.00 88.38 81 GLN A CA 1
ATOM 597 C C . GLN A 1 81 ? 12.359 -4.963 4.675 1.00 88.38 81 GLN A C 1
ATOM 599 O O . GLN A 1 81 ? 12.065 -3.856 4.233 1.00 88.38 81 GLN A O 1
ATOM 604 N N . GLY A 1 82 ? 11.428 -5.879 4.960 1.00 90.50 82 GLY A N 1
ATOM 605 C CA . GLY A 1 82 ? 9.995 -5.677 4.733 1.00 90.50 82 GLY A CA 1
ATOM 606 C C . GLY A 1 82 ? 9.476 -4.404 5.405 1.00 90.50 82 GLY A C 1
ATOM 607 O O . GLY A 1 82 ? 8.727 -3.644 4.799 1.00 90.50 82 GLY A O 1
ATOM 608 N N . ARG A 1 83 ? 9.955 -4.101 6.616 1.00 88.62 83 ARG A N 1
ATOM 609 C CA . ARG A 1 83 ? 9.674 -2.844 7.319 1.00 88.62 83 ARG A CA 1
ATOM 610 C C . ARG A 1 83 ? 10.095 -1.607 6.513 1.00 88.62 83 ARG A C 1
ATO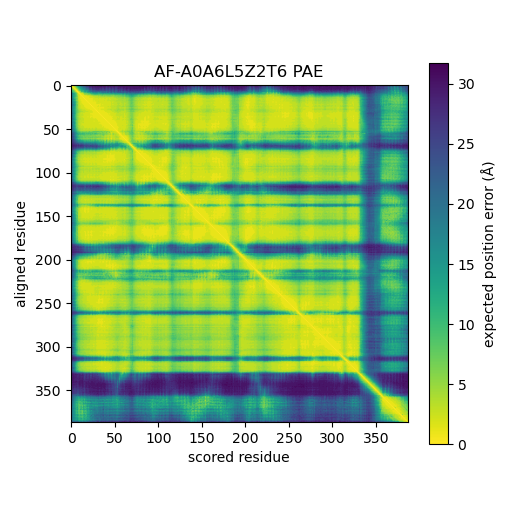M 612 O O . ARG A 1 83 ? 9.324 -0.658 6.387 1.00 88.62 83 ARG A O 1
ATOM 619 N N . ARG A 1 84 ? 11.307 -1.604 5.957 1.00 89.94 84 ARG A N 1
ATOM 620 C CA . ARG A 1 84 ? 11.808 -0.494 5.128 1.00 89.94 84 ARG A CA 1
ATOM 621 C C . ARG A 1 84 ? 11.011 -0.352 3.834 1.00 89.94 84 ARG A C 1
ATOM 623 O O . ARG A 1 84 ? 10.671 0.771 3.471 1.00 89.94 84 ARG A O 1
ATOM 630 N N . LEU A 1 85 ? 10.653 -1.470 3.194 1.00 93.00 85 LEU A N 1
ATOM 631 C CA . LEU A 1 85 ? 9.806 -1.465 1.997 1.00 93.00 85 LEU A CA 1
ATOM 632 C C . LEU A 1 85 ? 8.431 -0.845 2.292 1.00 93.00 85 LEU A C 1
ATOM 634 O O . LEU A 1 85 ? 7.995 0.038 1.557 1.00 93.00 85 LEU A O 1
ATOM 638 N N . ILE A 1 86 ? 7.773 -1.238 3.393 1.00 92.19 86 ILE A N 1
ATOM 639 C CA . ILE A 1 86 ? 6.480 -0.661 3.809 1.00 92.19 86 ILE A CA 1
ATOM 640 C C . ILE A 1 86 ? 6.600 0.846 4.014 1.00 92.19 86 ILE A C 1
ATOM 642 O O . ILE A 1 86 ? 5.731 1.582 3.562 1.00 92.19 86 ILE A O 1
ATOM 646 N N . ALA A 1 87 ? 7.672 1.325 4.649 1.00 89.75 87 ALA A N 1
ATOM 647 C CA . ALA A 1 87 ? 7.856 2.755 4.882 1.00 89.75 87 ALA A CA 1
ATOM 648 C C . ALA A 1 87 ? 7.973 3.565 3.576 1.00 89.75 87 ALA A C 1
ATOM 650 O O . ALA A 1 87 ? 7.516 4.707 3.523 1.00 89.75 87 ALA A O 1
ATOM 651 N N . VAL A 1 88 ? 8.571 2.993 2.525 1.00 92.12 88 VAL A N 1
ATOM 652 C CA . VAL A 1 88 ? 8.602 3.618 1.193 1.00 92.12 88 VAL A CA 1
ATOM 653 C C . VAL A 1 88 ? 7.235 3.526 0.523 1.00 92.12 88 VAL A C 1
ATOM 655 O O . VAL A 1 88 ? 6.733 4.539 0.062 1.00 92.12 88 VAL A O 1
ATOM 658 N N . MET A 1 89 ? 6.584 2.362 0.521 1.00 93.12 89 MET A N 1
ATOM 659 C CA . MET A 1 89 ? 5.272 2.203 -0.119 1.00 93.12 89 MET A CA 1
ATOM 660 C C . MET A 1 89 ? 4.174 3.032 0.548 1.00 93.12 89 MET A C 1
ATOM 662 O O . MET A 1 89 ? 3.313 3.564 -0.140 1.00 93.12 89 MET A O 1
ATOM 666 N N . ALA A 1 90 ? 4.176 3.163 1.873 1.00 90.31 90 ALA A N 1
ATOM 667 C CA . ALA A 1 90 ? 3.179 3.952 2.590 1.00 90.31 90 ALA A CA 1
ATOM 668 C C . ALA A 1 90 ? 3.302 5.449 2.279 1.00 90.31 90 ALA A C 1
ATOM 670 O O . ALA A 1 90 ? 2.294 6.150 2.256 1.00 90.31 90 ALA A O 1
ATOM 671 N N . ARG A 1 91 ? 4.524 5.931 2.025 1.00 89.25 91 ARG A N 1
ATOM 672 C CA . ARG A 1 91 ? 4.822 7.327 1.682 1.00 89.25 91 ARG A CA 1
ATOM 673 C C . ARG A 1 91 ? 5.904 7.383 0.602 1.00 89.25 91 ARG A C 1
ATOM 675 O O . ARG A 1 91 ? 7.068 7.628 0.952 1.00 89.25 91 ARG A O 1
ATOM 682 N N . PRO A 1 92 ? 5.561 7.120 -0.671 1.00 91.19 92 PRO A N 1
ATOM 683 C CA . PRO A 1 92 ? 6.535 7.116 -1.752 1.00 91.19 92 PRO A CA 1
ATOM 684 C C . PRO A 1 92 ? 7.242 8.472 -1.853 1.00 91.19 92 PRO A C 1
ATOM 686 O O . PRO A 1 92 ? 6.627 9.498 -1.555 1.00 91.19 92 PRO A O 1
ATOM 689 N N . PRO A 1 93 ? 8.539 8.508 -2.196 1.00 89.81 93 PRO A N 1
ATOM 690 C CA . PRO A 1 93 ? 9.212 9.774 -2.466 1.00 89.81 93 PRO A CA 1
ATOM 691 C C . PRO A 1 93 ? 8.573 10.494 -3.665 1.00 89.81 93 PRO A C 1
ATOM 693 O O . PRO A 1 93 ? 8.091 9.839 -4.584 1.00 89.81 93 PRO A O 1
ATOM 696 N N . LEU A 1 94 ? 8.605 11.831 -3.655 1.00 88.25 94 LEU A N 1
ATOM 697 C CA . LEU A 1 94 ? 8.262 12.662 -4.815 1.00 88.25 94 LEU A CA 1
ATOM 698 C C . LEU A 1 94 ? 9.464 12.711 -5.756 1.00 88.25 94 LEU A C 1
ATOM 700 O O . LEU A 1 94 ? 10.370 13.527 -5.576 1.00 88.25 94 LEU A O 1
ATOM 704 N N . LEU A 1 95 ? 9.487 11.810 -6.726 1.00 91.69 95 LEU A N 1
ATOM 705 C CA . LEU A 1 95 ? 10.611 11.621 -7.625 1.00 91.69 95 LEU A CA 1
ATOM 706 C C . LEU A 1 95 ? 10.784 12.807 -8.568 1.00 91.69 95 LEU A C 1
ATOM 708 O O . LEU A 1 95 ? 11.920 13.166 -8.844 1.00 91.69 95 LEU A O 1
ATOM 712 N N . ALA A 1 96 ? 9.712 13.457 -9.035 1.00 90.19 96 ALA A N 1
ATOM 713 C CA . ALA A 1 96 ? 9.850 14.623 -9.912 1.00 90.19 96 ALA A CA 1
ATOM 714 C C . ALA A 1 96 ? 10.381 15.862 -9.174 1.00 90.19 96 ALA A C 1
ATOM 716 O O . ALA A 1 96 ? 10.955 16.746 -9.807 1.00 90.19 96 ALA A O 1
ATOM 717 N N . ALA A 1 97 ? 10.178 15.943 -7.853 1.00 89.44 97 ALA A N 1
ATOM 718 C CA . ALA A 1 97 ? 10.644 17.065 -7.041 1.00 89.44 97 ALA A CA 1
ATOM 719 C C . ALA A 1 97 ? 12.122 16.920 -6.647 1.00 89.44 97 ALA A C 1
ATOM 721 O O . ALA A 1 97 ? 12.869 17.893 -6.719 1.00 89.44 97 ALA A O 1
ATOM 722 N N . ASP A 1 98 ? 12.538 15.716 -6.239 1.00 90.75 98 ASP A N 1
ATOM 723 C CA . ASP A 1 98 ? 13.928 15.406 -5.887 1.00 90.75 98 ASP A CA 1
ATOM 724 C C . ASP A 1 98 ? 14.281 13.960 -6.301 1.00 90.75 98 ASP A C 1
ATOM 726 O O . ASP A 1 98 ? 14.173 13.027 -5.490 1.00 90.75 98 ASP A O 1
ATOM 730 N N . PRO A 1 99 ? 14.682 13.751 -7.574 1.00 91.44 99 PRO A N 1
ATOM 731 C CA . PRO A 1 99 ? 15.002 12.426 -8.096 1.00 91.44 99 PRO A CA 1
ATOM 732 C C . PRO A 1 99 ? 16.123 11.728 -7.319 1.00 91.44 99 PRO A C 1
ATOM 734 O O . PRO A 1 99 ? 16.020 10.534 -7.041 1.00 91.44 99 PRO A O 1
ATOM 737 N N . ASP A 1 100 ? 17.184 12.450 -6.936 1.00 89.88 100 ASP A N 1
ATOM 738 C CA . ASP A 1 100 ? 18.338 11.844 -6.259 1.00 89.88 100 ASP A CA 1
ATOM 739 C C . ASP A 1 100 ? 17.971 11.393 -4.842 1.00 89.88 100 ASP A C 1
ATOM 741 O O . ASP A 1 100 ? 18.156 10.220 -4.506 1.00 89.88 100 ASP A O 1
ATOM 745 N N . ALA A 1 101 ? 17.369 12.265 -4.025 1.00 89.38 101 ALA A N 1
ATOM 746 C CA . ALA A 1 101 ? 16.967 11.874 -2.675 1.00 89.38 101 ALA A CA 1
ATOM 747 C C . ALA A 1 101 ? 15.902 10.766 -2.699 1.00 89.38 101 ALA A C 1
ATOM 749 O O . ALA A 1 101 ? 15.931 9.844 -1.873 1.00 89.38 101 ALA A O 1
ATOM 750 N N . GLY A 1 102 ? 14.978 10.829 -3.662 1.00 91.56 102 GLY A N 1
ATOM 751 C CA . GLY A 1 102 ? 13.930 9.837 -3.847 1.00 91.56 102 GLY A CA 1
ATOM 752 C C . GLY A 1 102 ? 14.470 8.450 -4.189 1.00 91.56 102 GLY A C 1
ATOM 753 O O . GLY A 1 102 ? 14.148 7.479 -3.492 1.00 91.56 102 GLY A O 1
ATOM 754 N N . LEU A 1 103 ? 15.334 8.348 -5.203 1.00 91.81 103 LEU A N 1
ATOM 755 C CA . LEU A 1 103 ? 15.913 7.066 -5.609 1.00 91.81 103 LEU A CA 1
ATOM 756 C C . LEU A 1 103 ? 16.871 6.530 -4.544 1.00 91.81 103 LEU A C 1
ATOM 758 O O . LEU A 1 103 ? 16.812 5.342 -4.232 1.00 91.81 103 LEU A O 1
ATOM 762 N N . ARG A 1 104 ? 17.650 7.383 -3.866 1.00 89.38 104 ARG A N 1
ATOM 763 C CA . ARG A 1 104 ? 18.478 6.939 -2.729 1.00 89.38 104 ARG A CA 1
ATOM 764 C C . ARG A 1 104 ? 17.655 6.373 -1.580 1.00 89.38 104 ARG A C 1
ATOM 766 O O . ARG A 1 104 ? 18.078 5.404 -0.948 1.00 89.38 104 ARG A O 1
ATOM 773 N N . ARG A 1 105 ? 16.478 6.940 -1.297 1.00 90.44 105 ARG A N 1
ATOM 774 C CA . ARG A 1 105 ? 15.559 6.397 -0.286 1.00 90.44 105 ARG A CA 1
ATOM 775 C C . ARG A 1 105 ? 15.028 5.022 -0.695 1.00 90.44 105 ARG A C 1
ATOM 777 O O . ARG A 1 105 ? 14.948 4.137 0.158 1.00 90.44 105 ARG A O 1
ATOM 784 N N . ILE A 1 106 ? 14.692 4.837 -1.972 1.00 93.19 106 ILE A N 1
ATOM 785 C CA . ILE A 1 106 ? 14.271 3.542 -2.526 1.00 93.19 106 ILE A CA 1
ATOM 786 C C . ILE A 1 106 ? 15.404 2.516 -2.415 1.00 93.19 106 ILE A C 1
ATOM 788 O O . ILE A 1 106 ? 15.209 1.444 -1.843 1.00 93.19 106 ILE A O 1
ATOM 792 N N . GLU A 1 107 ? 16.602 2.865 -2.879 1.00 90.88 107 GLU A N 1
ATOM 793 C CA . GLU A 1 107 ? 17.790 2.014 -2.819 1.00 90.88 107 GLU A CA 1
ATOM 794 C C . GLU A 1 107 ? 18.126 1.593 -1.389 1.00 90.88 107 GLU A C 1
ATOM 796 O O . GLU A 1 107 ? 18.319 0.408 -1.122 1.00 90.88 107 GLU A O 1
ATOM 801 N N . ALA A 1 108 ? 18.140 2.542 -0.449 1.00 88.81 108 ALA A N 1
ATOM 802 C CA . ALA A 1 108 ? 18.429 2.271 0.956 1.00 88.81 108 ALA A CA 1
ATOM 803 C C . ALA A 1 108 ? 17.395 1.336 1.607 1.00 88.81 108 ALA A C 1
ATOM 805 O O . ALA A 1 108 ? 17.737 0.552 2.499 1.00 88.81 108 ALA A O 1
ATOM 806 N N . ALA A 1 109 ? 16.132 1.411 1.177 1.00 90.25 109 ALA A N 1
ATOM 807 C CA . ALA A 1 109 ? 15.086 0.508 1.641 1.00 90.25 109 ALA A CA 1
ATOM 808 C C . ALA A 1 109 ? 15.204 -0.893 1.024 1.00 90.25 109 ALA A C 1
ATOM 810 O O . ALA A 1 109 ? 14.933 -1.880 1.710 1.00 90.25 109 ALA A O 1
ATOM 811 N N . ALA A 1 110 ? 15.620 -0.973 -0.241 1.00 90.12 110 ALA A N 1
ATOM 812 C CA . ALA A 1 110 ? 15.783 -2.215 -0.987 1.00 90.12 110 ALA A CA 1
ATOM 813 C C . ALA A 1 110 ? 17.078 -2.972 -0.652 1.00 90.12 110 ALA A C 1
ATOM 815 O O . ALA A 1 110 ? 17.109 -4.195 -0.789 1.00 90.12 110 ALA A O 1
ATOM 816 N N . SER A 1 111 ? 18.130 -2.278 -0.200 1.00 86.06 111 SER A N 1
ATOM 817 C CA . SER A 1 111 ? 19.417 -2.893 0.140 1.00 86.06 111 SER A CA 1
ATOM 818 C C . SER A 1 111 ? 19.267 -4.004 1.195 1.00 86.06 111 SER A C 1
ATOM 820 O O . SER A 1 111 ? 18.675 -3.762 2.258 1.00 86.06 111 SER A O 1
ATOM 822 N N . PRO A 1 112 ? 19.855 -5.196 0.968 1.00 78.88 112 PRO A N 1
ATOM 823 C CA . PRO A 1 112 ? 19.821 -6.287 1.935 1.00 78.88 112 PRO A CA 1
ATOM 824 C C . PRO A 1 112 ? 20.385 -5.875 3.298 1.00 78.88 112 PRO A C 1
ATOM 826 O O . PRO A 1 112 ? 21.482 -5.323 3.421 1.00 78.88 112 PRO A O 1
ATOM 829 N N . VAL A 1 113 ? 19.650 -6.183 4.366 1.00 74.94 113 VAL A N 1
ATOM 830 C CA . VAL A 1 113 ? 20.057 -5.822 5.729 1.00 74.94 113 VAL A CA 1
ATOM 831 C C . VAL A 1 113 ? 21.348 -6.556 6.105 1.00 74.94 113 VAL A C 1
ATOM 833 O O . VAL A 1 113 ? 21.422 -7.784 6.069 1.00 74.94 113 VAL A O 1
ATOM 836 N N . GLY A 1 114 ? 22.369 -5.799 6.516 1.00 60.66 114 GLY A N 1
ATOM 837 C CA . GLY A 1 114 ? 23.662 -6.339 6.947 1.00 60.66 114 GLY A CA 1
ATOM 838 C C . GLY A 1 114 ? 24.699 -6.506 5.832 1.00 60.66 114 GLY A C 1
ATOM 839 O O . GLY A 1 114 ? 25.828 -6.876 6.141 1.00 60.66 114 GLY A O 1
ATOM 840 N N . HIS A 1 115 ? 24.357 -6.187 4.581 1.00 61.34 115 HIS A N 1
ATOM 841 C CA . HIS A 1 115 ? 25.327 -6.066 3.493 1.00 61.34 115 HIS A CA 1
ATOM 842 C C . HIS A 1 115 ? 25.718 -4.594 3.335 1.00 61.34 115 HIS A C 1
ATOM 844 O O . HIS A 1 115 ? 24.865 -3.709 3.331 1.00 61.34 115 HIS A O 1
ATOM 850 N N . ARG A 1 116 ? 27.028 -4.327 3.287 1.00 47.38 116 ARG A N 1
ATOM 851 C CA . ARG A 1 116 ? 27.587 -2.978 3.094 1.00 47.38 116 ARG A CA 1
ATOM 852 C C . ARG A 1 116 ? 27.994 -2.706 1.654 1.00 47.38 116 ARG A C 1
ATOM 854 O O . ARG A 1 116 ? 28.429 -1.592 1.382 1.00 47.38 116 ARG A O 1
ATOM 861 N N . THR A 1 117 ? 27.909 -3.700 0.773 1.00 48.91 117 THR A N 1
ATOM 862 C CA . THR A 1 117 ? 28.304 -3.533 -0.620 1.00 48.91 117 THR A CA 1
ATOM 863 C C . THR A 1 117 ? 27.384 -2.481 -1.237 1.00 48.91 117 THR A C 1
ATOM 865 O O . THR A 1 117 ? 26.167 -2.684 -1.248 1.00 48.91 117 THR A O 1
ATOM 868 N N . PRO A 1 118 ? 27.919 -1.325 -1.667 1.00 52.97 118 PRO A N 1
ATOM 869 C CA . PRO A 1 118 ? 27.158 -0.401 -2.491 1.00 52.97 118 PRO A CA 1
ATOM 870 C C . PRO A 1 118 ? 26.674 -1.158 -3.729 1.00 52.97 118 PRO A C 1
ATOM 872 O O . PRO A 1 118 ? 27.326 -2.116 -4.142 1.00 52.97 118 PRO A O 1
ATOM 875 N N . PHE A 1 119 ? 25.565 -0.731 -4.332 1.00 57.41 119 PHE A N 1
ATOM 876 C CA . PHE A 1 119 ? 25.248 -1.154 -5.694 1.00 57.41 119 PHE A CA 1
ATOM 877 C C . PHE A 1 119 ? 26.482 -0.848 -6.560 1.00 57.41 119 PHE A C 1
ATOM 879 O O . PHE A 1 119 ? 26.865 0.315 -6.674 1.00 57.41 119 PHE A O 1
ATOM 886 N N . GLU A 1 120 ? 27.178 -1.886 -7.039 1.00 54.41 120 GLU A N 1
ATOM 887 C CA . GLU A 1 120 ? 28.468 -1.741 -7.740 1.00 54.41 120 GLU A CA 1
ATOM 888 C C . GLU A 1 120 ? 28.302 -0.960 -9.054 1.00 54.41 120 GLU A C 1
ATOM 890 O O . GLU A 1 120 ? 29.219 -0.263 -9.473 1.00 54.41 120 GLU A O 1
ATOM 895 N N . ASP A 1 121 ? 27.083 -0.973 -9.604 1.00 61.28 121 ASP A N 1
ATOM 896 C CA . ASP A 1 121 ? 26.634 -0.216 -10.773 1.00 61.28 121 ASP A CA 1
ATOM 897 C C . ASP A 1 121 ? 25.554 0.820 -10.378 1.00 61.28 121 ASP A C 1
ATOM 899 O O . ASP A 1 121 ? 24.427 0.805 -10.878 1.00 61.28 121 ASP A O 1
ATOM 903 N N . ARG A 1 122 ? 25.857 1.687 -9.401 1.00 63.34 122 ARG A N 1
ATOM 904 C CA . ARG A 1 122 ? 24.943 2.757 -8.959 1.00 63.34 122 ARG A CA 1
ATOM 905 C C . ARG A 1 122 ? 24.936 3.912 -9.967 1.00 63.34 122 ARG A C 1
ATOM 907 O O . ARG A 1 122 ? 25.997 4.376 -10.373 1.00 63.34 122 ARG A O 1
ATOM 914 N N . LEU A 1 123 ? 23.748 4.408 -10.302 1.00 67.88 123 LEU A N 1
ATOM 915 C CA . LEU A 1 123 ? 23.587 5.540 -11.217 1.00 67.88 123 LEU A CA 1
ATOM 916 C C . LEU A 1 123 ? 24.007 6.863 -10.575 1.00 67.88 123 LEU A C 1
ATOM 918 O O . LEU A 1 123 ? 23.928 7.046 -9.353 1.00 67.88 123 LEU A O 1
ATOM 922 N N . GLU A 1 124 ? 24.422 7.803 -11.417 1.00 74.00 124 GLU A N 1
ATOM 923 C CA . GLU A 1 124 ? 24.728 9.169 -11.001 1.00 74.00 124 GLU A CA 1
ATOM 924 C C . GLU A 1 124 ? 23.463 10.042 -10.915 1.00 74.00 124 GLU A C 1
ATOM 926 O O . GLU A 1 124 ? 22.448 9.787 -11.564 1.00 74.00 124 GLU A O 1
ATOM 931 N N . GLY A 1 125 ? 23.521 11.132 -10.137 1.00 72.31 125 GLY A N 1
ATOM 932 C CA . GLY A 1 125 ? 22.354 11.989 -9.875 1.00 72.31 125 GLY A CA 1
ATOM 933 C C . GLY A 1 125 ? 21.687 12.564 -11.136 1.00 72.31 125 GLY A C 1
ATOM 934 O O . GLY A 1 125 ? 20.462 12.673 -11.195 1.00 72.31 125 GLY A O 1
ATOM 935 N N . ALA A 1 126 ? 22.467 12.878 -12.177 1.00 74.75 126 ALA A N 1
ATOM 936 C CA . ALA A 1 126 ? 21.936 13.355 -13.458 1.00 74.75 126 ALA A CA 1
ATOM 937 C C . ALA A 1 126 ? 21.155 12.267 -14.222 1.00 74.75 126 ALA A C 1
ATOM 939 O O . ALA A 1 126 ? 20.184 12.570 -14.919 1.00 74.75 126 ALA A O 1
ATOM 940 N N . GLU A 1 127 ? 21.534 10.997 -14.064 1.00 83.12 127 GLU A N 1
ATOM 941 C CA . GLU A 1 127 ? 20.838 9.870 -14.688 1.00 83.12 127 GLU A CA 1
ATOM 942 C C . GLU A 1 127 ? 19.473 9.624 -14.040 1.00 83.12 127 GLU A C 1
ATOM 944 O O . GLU A 1 127 ? 18.510 9.329 -14.750 1.00 83.12 127 GLU A O 1
ATOM 949 N N . TYR A 1 128 ? 19.359 9.822 -12.720 1.00 87.19 128 TYR A N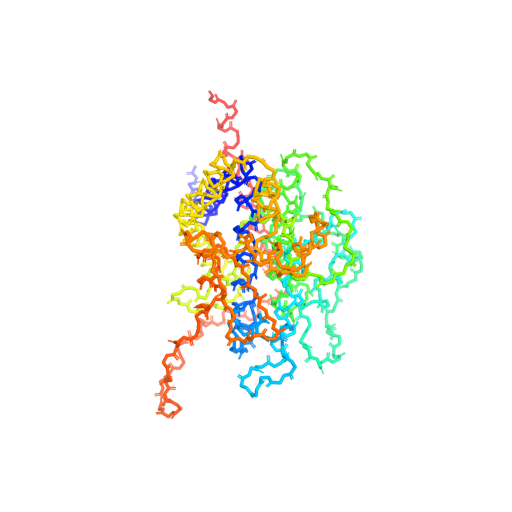 1
ATOM 950 C CA . TYR A 1 128 ? 18.080 9.739 -12.009 1.00 87.19 128 TYR A CA 1
ATOM 951 C C . TYR A 1 128 ? 17.075 10.774 -12.505 1.00 87.19 128 TYR A C 1
ATOM 953 O O . TYR A 1 128 ? 15.921 10.433 -12.762 1.00 87.19 128 TYR A O 1
ATOM 961 N N . ALA A 1 129 ? 17.508 12.023 -12.683 1.00 88.12 129 ALA A N 1
ATOM 962 C CA . ALA A 1 129 ? 16.635 13.078 -13.186 1.00 88.12 129 ALA A CA 1
ATOM 963 C C . ALA A 1 129 ? 16.118 12.763 -14.599 1.00 88.12 129 ALA A C 1
ATOM 965 O O . ALA A 1 129 ? 14.921 12.884 -14.855 1.00 88.12 129 ALA A O 1
ATOM 966 N N . GLY A 1 130 ? 17.000 12.304 -15.494 1.00 88.62 130 GLY A N 1
ATOM 967 C CA . GLY A 1 130 ? 16.614 11.908 -16.850 1.00 88.62 130 GLY A CA 1
ATOM 968 C C . GLY A 1 130 ? 15.627 10.738 -16.874 1.00 88.62 130 GLY A C 1
ATOM 969 O O . GLY A 1 130 ? 14.650 10.784 -17.619 1.00 88.62 130 GLY A O 1
ATOM 970 N N . LEU A 1 131 ? 15.857 9.719 -16.039 1.00 91.19 131 LEU A N 1
ATOM 971 C CA . LEU A 1 131 ? 14.975 8.557 -15.916 1.00 91.19 131 LEU A CA 1
ATOM 972 C C . LEU A 1 131 ? 13.576 8.963 -15.450 1.00 91.19 131 LEU A C 1
ATOM 974 O O . LEU A 1 131 ? 12.580 8.577 -16.057 1.00 91.19 131 LEU A O 1
ATOM 978 N N . VAL A 1 132 ? 13.491 9.760 -14.381 1.00 92.62 132 VAL A N 1
ATOM 979 C CA . VAL A 1 132 ? 12.202 10.197 -13.828 1.00 92.62 132 VAL A CA 1
ATOM 980 C C . VAL A 1 132 ? 11.454 11.080 -14.826 1.00 92.62 132 VAL A C 1
ATOM 982 O O . VAL A 1 132 ? 10.248 10.912 -14.997 1.00 92.62 132 VAL A O 1
ATOM 985 N N . ALA A 1 133 ? 12.157 11.981 -15.517 1.00 91.00 133 ALA A N 1
ATOM 986 C CA . ALA A 1 133 ? 11.555 12.851 -16.523 1.00 91.00 133 ALA A CA 1
ATOM 987 C C . ALA A 1 133 ? 10.952 12.062 -17.696 1.00 91.00 133 ALA A C 1
ATOM 989 O O . ALA A 1 133 ? 9.829 12.357 -18.095 1.00 91.00 133 ALA A O 1
ATOM 990 N N . ARG A 1 134 ? 11.654 11.039 -18.207 1.00 88.75 134 ARG A N 1
ATOM 991 C CA . ARG A 1 134 ? 11.136 10.149 -19.263 1.00 88.75 134 ARG A CA 1
ATOM 992 C C . ARG A 1 134 ? 9.975 9.284 -18.784 1.00 88.75 134 ARG A C 1
ATOM 994 O O . ARG A 1 134 ? 9.007 9.086 -19.508 1.00 88.75 134 ARG A O 1
ATOM 1001 N N . ALA A 1 135 ? 10.060 8.761 -17.563 1.00 90.62 135 ALA A N 1
ATOM 1002 C CA . ALA A 1 135 ? 8.998 7.936 -17.000 1.00 90.62 135 ALA A CA 1
ATOM 1003 C C . ALA A 1 135 ? 7.698 8.731 -16.783 1.00 90.62 135 ALA A C 1
ATOM 1005 O O . ALA A 1 135 ? 6.615 8.194 -16.990 1.00 90.62 135 ALA A O 1
ATOM 1006 N N . LEU A 1 136 ? 7.802 10.000 -16.375 1.00 89.94 136 LEU A N 1
ATOM 1007 C CA . LEU A 1 136 ? 6.671 10.890 -16.083 1.00 89.94 136 LEU A CA 1
ATOM 1008 C C . LEU A 1 136 ? 6.380 11.887 -17.218 1.00 89.94 136 LEU A C 1
ATOM 1010 O O . LEU A 1 136 ? 5.855 12.979 -16.958 1.00 89.94 136 LEU A O 1
ATOM 1014 N N . GLU A 1 137 ? 6.734 11.533 -18.454 1.00 87.12 137 GLU A N 1
ATOM 1015 C CA . GLU A 1 137 ? 6.434 12.335 -19.638 1.00 87.12 137 GLU A CA 1
ATOM 1016 C C . GLU A 1 137 ? 4.921 12.587 -19.759 1.00 87.12 137 GLU A C 1
ATOM 1018 O O . GLU A 1 137 ? 4.093 11.782 -19.312 1.00 87.12 137 GLU A O 1
ATOM 1023 N N . ALA A 1 138 ? 4.554 13.737 -20.334 1.00 70.38 138 ALA A N 1
ATOM 1024 C CA . ALA A 1 138 ? 3.157 14.093 -20.558 1.00 70.38 138 ALA A CA 1
ATOM 1025 C C . ALA A 1 138 ? 2.425 12.979 -21.333 1.00 70.38 138 ALA A C 1
ATOM 1027 O O . ALA A 1 138 ? 3.023 12.287 -22.149 1.00 70.38 138 ALA A O 1
ATOM 1028 N N . ASP A 1 139 ? 1.138 12.795 -21.037 1.00 74.44 139 ASP A N 1
ATOM 1029 C CA . ASP A 1 139 ? 0.256 11.791 -21.655 1.00 74.44 139 ASP A CA 1
ATOM 1030 C C . ASP A 1 139 ? 0.584 10.311 -21.351 1.00 74.44 139 ASP A C 1
ATOM 1032 O O . ASP A 1 139 ? -0.126 9.413 -21.802 1.00 74.44 139 ASP A O 1
ATOM 1036 N N . THR A 1 140 ? 1.587 10.025 -20.511 1.00 80.31 140 THR A N 1
ATOM 1037 C CA . THR A 1 140 ? 1.867 8.649 -20.070 1.00 80.31 140 THR A CA 1
ATOM 1038 C C . THR A 1 140 ? 0.873 8.198 -18.993 1.00 80.31 140 THR A C 1
ATOM 1040 O O . THR A 1 140 ? 0.676 8.877 -17.981 1.00 80.31 140 THR A O 1
ATOM 1043 N N . THR A 1 141 ? 0.268 7.018 -19.162 1.00 89.12 141 THR A N 1
ATOM 1044 C CA . THR A 1 141 ? -0.626 6.437 -18.147 1.00 89.12 141 THR A CA 1
ATOM 1045 C C . THR A 1 141 ? 0.162 5.829 -16.970 1.00 89.12 141 THR A C 1
ATOM 1047 O O . THR A 1 141 ? 1.326 5.451 -17.132 1.00 89.12 141 THR A O 1
ATOM 1050 N N . PRO A 1 142 ? -0.417 5.718 -15.757 1.00 93.81 142 PRO A N 1
ATOM 1051 C CA . PRO A 1 142 ? 0.365 5.428 -14.552 1.00 93.81 142 PRO A CA 1
ATOM 1052 C C . PRO A 1 142 ? 1.139 4.104 -14.512 1.00 93.81 142 PRO A C 1
ATOM 1054 O O . PRO A 1 142 ? 2.276 4.084 -14.041 1.00 93.81 142 PRO A O 1
ATOM 1057 N N . ILE A 1 143 ? 0.557 2.992 -14.973 1.00 92.50 143 ILE A N 1
ATOM 1058 C CA . ILE A 1 143 ? 1.253 1.695 -15.027 1.00 92.50 143 ILE A CA 1
ATOM 1059 C C . ILE A 1 143 ? 2.360 1.748 -16.077 1.00 92.50 143 ILE A C 1
ATOM 1061 O O . ILE A 1 143 ? 3.433 1.193 -15.854 1.00 92.50 143 ILE A O 1
ATOM 1065 N N . ILE A 1 144 ? 2.142 2.435 -17.197 1.00 90.19 144 ILE A N 1
ATOM 1066 C CA . ILE A 1 144 ? 3.175 2.596 -18.225 1.00 90.19 144 ILE A CA 1
ATOM 1067 C C . ILE A 1 144 ? 4.341 3.414 -17.686 1.00 90.19 144 ILE A C 1
ATOM 1069 O O . ILE A 1 144 ? 5.473 2.949 -17.771 1.00 90.19 144 ILE A O 1
ATOM 1073 N N . ALA A 1 145 ? 4.078 4.562 -17.061 1.00 92.56 145 ALA A N 1
ATOM 1074 C CA . ALA A 1 145 ? 5.104 5.386 -16.422 1.00 92.56 145 ALA A CA 1
ATOM 1075 C C . ALA A 1 145 ? 5.968 4.556 -15.456 1.00 92.56 145 ALA A C 1
ATOM 1077 O O . ALA A 1 145 ? 7.201 4.602 -15.479 1.00 92.56 145 ALA A O 1
ATOM 1078 N N . ALA A 1 146 ? 5.310 3.719 -14.654 1.00 94.81 146 ALA A N 1
ATOM 1079 C CA . ALA A 1 146 ? 5.956 2.810 -13.725 1.00 94.81 146 ALA A CA 1
ATOM 1080 C C . ALA A 1 146 ? 6.799 1.721 -14.412 1.00 94.81 146 ALA A C 1
ATOM 1082 O O . ALA A 1 146 ? 7.935 1.478 -13.997 1.00 94.81 146 ALA A O 1
ATOM 1083 N N . LEU A 1 147 ? 6.278 1.079 -15.466 1.00 91.12 147 LEU A N 1
ATOM 1084 C CA . LEU A 1 147 ? 7.009 0.078 -16.255 1.00 91.12 147 LEU A CA 1
ATOM 1085 C C . LEU A 1 147 ? 8.250 0.688 -16.908 1.00 91.12 147 LEU A C 1
ATOM 1087 O O . LEU A 1 147 ? 9.322 0.093 -16.821 1.00 91.12 147 LEU A O 1
ATOM 1091 N N . ARG A 1 148 ? 8.118 1.883 -17.497 1.00 88.75 148 ARG A N 1
ATOM 1092 C CA . ARG A 1 148 ? 9.216 2.623 -18.134 1.00 88.75 148 ARG A CA 1
ATOM 1093 C C . ARG A 1 148 ? 10.361 2.859 -17.171 1.00 88.75 148 ARG A C 1
ATOM 1095 O O . ARG A 1 148 ? 11.469 2.391 -17.412 1.00 88.75 148 ARG A O 1
ATOM 1102 N N . GLY A 1 149 ? 10.087 3.533 -16.056 1.00 91.94 149 GLY A N 1
ATOM 1103 C CA . GLY A 1 149 ? 11.148 3.877 -15.117 1.00 91.94 149 GLY A CA 1
ATOM 1104 C C . GLY A 1 149 ? 11.760 2.653 -14.440 1.00 91.94 149 GLY A C 1
ATOM 1105 O O . GLY A 1 149 ? 12.970 2.619 -14.231 1.00 91.94 149 GLY A O 1
ATOM 1106 N N . ALA A 1 150 ? 10.971 1.610 -14.157 1.00 92.44 150 ALA A N 1
ATOM 1107 C CA . ALA A 1 150 ? 11.506 0.371 -13.598 1.00 92.44 150 ALA A CA 1
ATOM 1108 C C . ALA A 1 150 ? 12.386 -0.402 -14.596 1.00 92.44 150 ALA A C 1
ATOM 1110 O O . ALA A 1 150 ? 13.431 -0.921 -14.204 1.00 92.44 150 ALA A O 1
ATOM 1111 N N . ALA A 1 151 ? 11.992 -0.472 -15.871 1.00 88.31 151 ALA A N 1
ATOM 1112 C CA . ALA A 1 151 ? 12.774 -1.115 -16.924 1.00 88.31 151 ALA A CA 1
ATOM 1113 C C . ALA A 1 151 ? 14.054 -0.328 -17.248 1.00 88.31 151 ALA A C 1
ATOM 1115 O O . ALA A 1 151 ? 15.123 -0.919 -17.387 1.00 88.31 151 ALA A O 1
ATOM 1116 N N . GLU A 1 152 ? 13.974 1.002 -17.283 1.00 87.44 152 GLU A N 1
ATOM 1117 C CA . GLU A 1 152 ? 15.143 1.850 -17.494 1.00 87.44 152 GLU A CA 1
ATOM 1118 C C . GLU A 1 152 ? 16.129 1.747 -16.319 1.00 87.44 152 GLU A C 1
ATOM 1120 O O . GLU A 1 152 ? 17.328 1.558 -16.522 1.00 87.44 152 GLU A O 1
ATOM 1125 N N . TYR A 1 153 ? 15.639 1.792 -15.076 1.00 89.19 153 TYR A N 1
ATOM 1126 C CA . TYR A 1 153 ? 16.492 1.612 -13.899 1.00 89.19 153 TYR A CA 1
ATOM 1127 C C . TYR A 1 153 ? 17.156 0.236 -13.911 1.00 89.19 153 TYR A C 1
ATOM 1129 O O . TYR A 1 153 ? 18.352 0.122 -13.654 1.00 89.19 153 TYR A O 1
ATOM 1137 N N . ALA A 1 154 ? 16.401 -0.809 -14.248 1.00 86.81 154 ALA A N 1
ATOM 1138 C CA . ALA A 1 154 ? 16.895 -2.172 -14.381 1.00 86.81 154 ALA A CA 1
ATOM 1139 C C . ALA A 1 154 ? 18.045 -2.308 -15.391 1.00 86.81 154 ALA A C 1
ATOM 1141 O O . ALA A 1 154 ? 19.040 -2.966 -15.086 1.00 86.81 154 ALA A O 1
ATOM 1142 N N . LEU A 1 155 ? 17.912 -1.698 -16.572 1.00 83.06 155 LEU A N 1
ATOM 1143 C CA . LEU A 1 155 ? 18.956 -1.679 -17.601 1.00 83.06 155 LEU A CA 1
ATOM 1144 C C . LEU A 1 155 ? 20.221 -1.007 -17.078 1.00 83.06 155 LEU A C 1
ATOM 1146 O O . LEU A 1 155 ? 21.312 -1.580 -17.123 1.00 83.06 155 LEU A O 1
ATOM 1150 N N . ARG A 1 156 ? 20.073 0.204 -16.535 1.00 83.00 156 ARG A N 1
ATOM 1151 C CA . ARG A 1 156 ? 21.225 1.009 -16.134 1.00 83.00 156 ARG A CA 1
ATOM 1152 C C . ARG A 1 156 ? 21.926 0.459 -14.886 1.00 83.00 156 ARG A C 1
ATOM 1154 O O . ARG A 1 156 ? 23.148 0.487 -14.826 1.00 83.00 156 ARG A O 1
ATOM 1161 N N . SER A 1 157 ? 21.170 -0.087 -13.930 1.00 80.00 157 SER A N 1
ATOM 1162 C CA . SER A 1 157 ? 21.697 -0.732 -12.713 1.00 80.00 157 SER A CA 1
ATOM 1163 C C . SER A 1 157 ? 22.119 -2.192 -12.922 1.00 80.00 157 SER A C 1
ATOM 1165 O O . SER A 1 157 ? 22.418 -2.890 -11.948 1.00 80.00 157 SER A O 1
ATOM 1167 N N . ARG A 1 158 ? 22.076 -2.687 -14.170 1.00 81.00 158 ARG A N 1
ATOM 1168 C CA . ARG A 1 158 ? 22.348 -4.082 -14.554 1.00 81.00 158 ARG A CA 1
ATOM 1169 C C . ARG A 1 158 ? 21.624 -5.106 -13.682 1.00 81.00 158 ARG A C 1
ATOM 1171 O O . ARG A 1 158 ? 22.187 -6.136 -13.316 1.00 81.00 158 ARG A O 1
ATOM 1178 N N . ARG A 1 159 ? 20.364 -4.824 -13.338 1.00 82.12 159 ARG A N 1
ATOM 1179 C CA . ARG A 1 159 ? 19.505 -5.718 -12.541 1.00 82.12 159 ARG A CA 1
ATOM 1180 C C . ARG A 1 159 ? 20.049 -6.013 -11.138 1.00 82.12 159 ARG A C 1
ATOM 1182 O O . ARG A 1 159 ? 19.656 -7.006 -10.528 1.00 82.12 159 ARG A O 1
ATOM 1189 N N . SER A 1 160 ? 20.934 -5.167 -10.609 1.00 80.38 160 SER A N 1
ATOM 1190 C CA . SER A 1 160 ? 21.575 -5.384 -9.303 1.00 80.38 160 SER A CA 1
ATOM 1191 C C . SER A 1 160 ? 20.616 -5.238 -8.114 1.00 80.38 160 SER A C 1
ATOM 1193 O O . SER A 1 160 ? 20.951 -5.646 -7.001 1.00 80.38 160 SER A O 1
ATOM 1195 N N . ALA A 1 161 ? 19.419 -4.676 -8.333 1.00 84.69 161 ALA A N 1
ATOM 1196 C CA . ALA A 1 161 ? 18.476 -4.334 -7.272 1.00 84.69 161 ALA A CA 1
ATOM 1197 C C . ALA A 1 161 ? 16.990 -4.592 -7.626 1.00 84.69 161 ALA A C 1
ATOM 1199 O O . ALA A 1 161 ? 16.198 -3.644 -7.662 1.00 84.69 161 ALA A O 1
ATOM 1200 N N . PRO A 1 162 ? 16.535 -5.847 -7.818 1.00 89.88 162 PRO A N 1
ATOM 1201 C CA . PRO A 1 162 ? 15.145 -6.134 -8.201 1.00 89.88 162 PRO A CA 1
ATOM 1202 C C . PRO A 1 162 ? 14.086 -5.573 -7.235 1.00 89.88 162 PRO A C 1
ATOM 1204 O O . PRO A 1 162 ? 13.023 -5.123 -7.660 1.00 89.88 162 PRO A O 1
ATOM 1207 N N . ALA A 1 163 ? 14.365 -5.548 -5.928 1.00 91.50 163 ALA A N 1
ATOM 1208 C CA . ALA A 1 163 ? 13.477 -4.921 -4.946 1.00 91.50 163 ALA A CA 1
ATOM 1209 C C . ALA A 1 163 ? 13.380 -3.390 -5.106 1.00 91.50 163 ALA A C 1
ATOM 1211 O O . ALA A 1 163 ? 12.309 -2.823 -4.879 1.00 91.50 163 ALA A O 1
ATOM 1212 N N . ALA A 1 164 ? 14.465 -2.722 -5.520 1.00 93.44 164 ALA A N 1
ATOM 1213 C CA . ALA A 1 164 ? 14.463 -1.284 -5.796 1.00 93.44 164 ALA A CA 1
ATOM 1214 C C . ALA A 1 164 ? 13.643 -0.974 -7.053 1.00 93.44 164 ALA A C 1
ATOM 1216 O O . ALA A 1 164 ? 12.841 -0.048 -7.037 1.00 93.44 164 ALA A O 1
ATOM 1217 N N . GLU A 1 165 ? 13.762 -1.800 -8.095 1.00 94.19 165 GLU A N 1
ATOM 1218 C CA . GLU A 1 165 ? 12.961 -1.688 -9.321 1.00 94.19 165 GLU A CA 1
ATOM 1219 C C . GLU A 1 165 ? 11.452 -1.761 -9.032 1.00 94.19 165 GLU A C 1
ATOM 1221 O O . GLU A 1 165 ? 10.678 -0.958 -9.551 1.00 94.19 165 GLU A O 1
ATOM 1226 N N . ARG A 1 166 ? 11.023 -2.686 -8.160 1.00 95.88 166 ARG A N 1
ATOM 1227 C CA . ARG A 1 166 ? 9.610 -2.831 -7.758 1.00 95.88 166 ARG A CA 1
ATOM 1228 C C . ARG A 1 166 ? 9.112 -1.648 -6.925 1.00 95.88 166 ARG A C 1
ATOM 1230 O O . ARG A 1 166 ? 7.991 -1.187 -7.121 1.00 95.88 166 ARG A O 1
ATOM 1237 N N . LEU A 1 167 ? 9.942 -1.119 -6.024 1.00 96.50 167 LEU A N 1
ATOM 1238 C CA . LEU A 1 167 ? 9.610 0.101 -5.280 1.00 96.50 167 LEU A CA 1
ATOM 1239 C C . LEU A 1 167 ? 9.548 1.335 -6.189 1.00 96.50 167 LEU A C 1
ATOM 1241 O O . LEU A 1 167 ? 8.657 2.165 -6.015 1.00 96.50 167 LEU A O 1
ATOM 1245 N N . LEU A 1 168 ? 10.466 1.449 -7.150 1.00 96.00 168 LEU A N 1
ATOM 1246 C CA . LEU A 1 168 ? 10.488 2.527 -8.136 1.00 96.00 168 LEU A CA 1
ATOM 1247 C C . LEU A 1 168 ? 9.241 2.488 -9.018 1.00 96.00 168 LEU A C 1
ATOM 1249 O O . LEU A 1 168 ? 8.610 3.524 -9.204 1.00 96.00 168 LEU A O 1
ATOM 1253 N N . PHE A 1 169 ? 8.837 1.297 -9.470 1.00 96.75 169 PHE A N 1
ATOM 1254 C CA . PHE A 1 169 ? 7.563 1.085 -10.154 1.00 96.75 169 PHE A CA 1
ATOM 1255 C C . PHE A 1 169 ? 6.402 1.682 -9.340 1.00 96.75 169 PHE A C 1
ATOM 1257 O O . PHE A 1 169 ? 5.675 2.543 -9.829 1.00 96.75 169 PHE A O 1
ATOM 1264 N N . MET A 1 170 ? 6.253 1.293 -8.070 1.00 97.44 170 MET A N 1
ATOM 1265 C CA . MET A 1 170 ? 5.139 1.771 -7.238 1.00 97.44 170 MET A CA 1
ATOM 1266 C C . MET A 1 170 ? 5.216 3.275 -6.946 1.00 97.44 170 MET A C 1
ATOM 1268 O O . MET A 1 170 ? 4.186 3.943 -6.854 1.00 97.44 170 MET A O 1
ATOM 1272 N N . ALA A 1 171 ? 6.421 3.830 -6.796 1.00 96.25 171 ALA A N 1
ATOM 1273 C CA . ALA A 1 171 ? 6.611 5.260 -6.581 1.00 96.25 171 ALA A CA 1
ATOM 1274 C C . ALA A 1 171 ? 6.212 6.078 -7.819 1.00 96.25 171 ALA A C 1
ATOM 1276 O O . ALA A 1 171 ? 5.427 7.018 -7.693 1.00 96.25 171 ALA A O 1
ATOM 1277 N N . LEU A 1 172 ? 6.666 5.670 -9.006 1.00 96.12 172 LEU A N 1
ATOM 1278 C CA . LEU A 1 172 ? 6.310 6.308 -10.274 1.00 96.12 172 LEU A CA 1
ATOM 1279 C C . LEU A 1 172 ? 4.820 6.169 -10.589 1.00 96.12 172 LEU A C 1
ATOM 1281 O O . LEU A 1 172 ? 4.201 7.14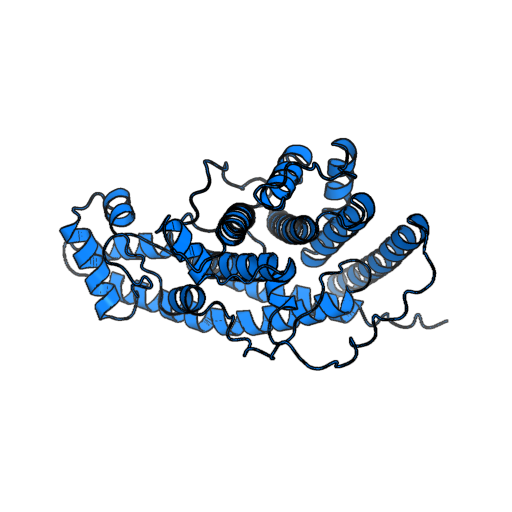7 -10.992 1.00 96.12 172 LEU A O 1
ATOM 1285 N N . GLU A 1 173 ? 4.216 5.003 -10.340 1.00 95.94 173 GLU A N 1
ATOM 1286 C CA . GLU A 1 173 ? 2.768 4.823 -10.501 1.00 95.94 173 GLU A CA 1
ATOM 1287 C C . GLU A 1 173 ? 1.993 5.780 -9.580 1.00 95.94 173 GLU A C 1
ATOM 1289 O O . GLU A 1 173 ? 1.035 6.436 -9.994 1.00 95.94 173 GLU A O 1
ATOM 1294 N N . SER A 1 174 ? 2.416 5.876 -8.315 1.00 94.94 174 SER A N 1
ATOM 1295 C CA . SER A 1 174 ? 1.809 6.771 -7.330 1.00 94.94 174 SER A CA 1
ATOM 1296 C C . SER A 1 174 ? 1.907 8.232 -7.765 1.00 94.94 174 SER A C 1
ATOM 1298 O O . SER A 1 174 ? 0.936 8.980 -7.646 1.00 94.94 174 SER A O 1
ATOM 1300 N N . GLU A 1 175 ? 3.064 8.649 -8.266 1.00 93.31 175 GLU A N 1
ATOM 1301 C CA . GLU A 1 175 ? 3.293 10.024 -8.689 1.00 93.31 175 GLU A CA 1
ATOM 1302 C C . GLU A 1 175 ? 2.570 10.366 -9.992 1.00 93.31 175 GLU A C 1
ATOM 1304 O O . GLU A 1 175 ? 1.944 11.422 -10.073 1.00 93.31 175 GLU A O 1
ATOM 1309 N N . ALA A 1 176 ? 2.557 9.461 -10.972 1.00 93.38 176 ALA A N 1
ATOM 1310 C CA . ALA A 1 176 ? 1.779 9.622 -12.195 1.00 93.38 176 ALA A CA 1
ATOM 1311 C C . ALA A 1 176 ? 0.287 9.821 -11.878 1.00 93.38 176 ALA A C 1
ATOM 1313 O O . ALA A 1 176 ? -0.314 10.788 -12.343 1.00 93.38 176 ALA A O 1
ATOM 1314 N N . ARG A 1 177 ? -0.289 8.997 -10.987 1.00 92.56 177 ARG A N 1
ATOM 1315 C CA . ARG A 1 177 ? -1.681 9.169 -10.527 1.00 92.56 177 ARG A CA 1
ATOM 1316 C C . ARG A 1 177 ? -1.908 10.503 -9.818 1.00 92.56 177 ARG A C 1
ATOM 1318 O O . ARG A 1 177 ? -2.939 11.130 -10.036 1.00 92.56 177 ARG A O 1
ATOM 1325 N N . ALA A 1 178 ? -0.976 10.949 -8.975 1.00 89.81 178 ALA A N 1
ATOM 1326 C CA . ALA A 1 178 ? -1.084 12.250 -8.309 1.00 89.81 178 ALA A CA 1
ATOM 1327 C C . ALA A 1 178 ? -1.090 13.406 -9.323 1.00 89.81 178 ALA A C 1
ATOM 1329 O O . ALA A 1 178 ? -1.919 14.312 -9.241 1.00 89.81 178 ALA A O 1
ATOM 1330 N N . ARG A 1 179 ? -0.199 13.347 -10.321 1.00 87.31 179 ARG A N 1
ATOM 1331 C CA . ARG A 1 179 ? -0.086 14.352 -11.386 1.00 87.31 179 ARG A CA 1
ATOM 1332 C C . ARG A 1 179 ? -1.348 14.426 -12.237 1.00 87.31 179 ARG A C 1
ATOM 1334 O O . ARG A 1 179 ? -1.832 15.530 -12.469 1.00 87.31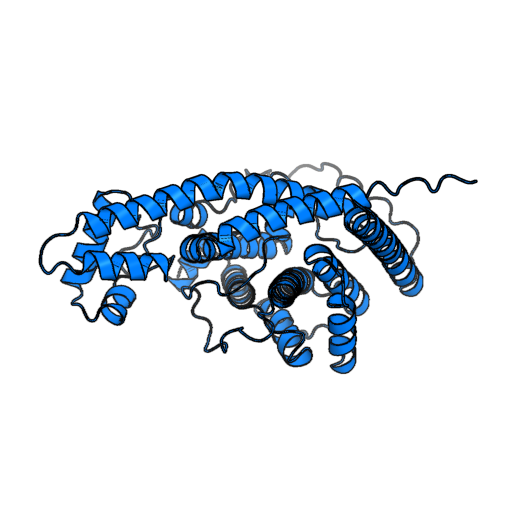 179 ARG A O 1
ATOM 1341 N N . SER A 1 180 ? -1.932 13.287 -12.616 1.00 84.62 180 SER A N 1
ATOM 1342 C CA . SER A 1 180 ? -3.195 13.242 -13.371 1.00 84.62 180 SER A CA 1
ATOM 1343 C C . SER A 1 180 ? -4.369 13.909 -12.641 1.00 84.62 180 SER A C 1
ATOM 1345 O O . SER A 1 180 ? -5.348 14.285 -13.279 1.00 84.62 180 SER A O 1
ATOM 1347 N N . ARG A 1 181 ? -4.280 14.079 -11.315 1.00 81.19 181 ARG A N 1
ATOM 1348 C CA . ARG A 1 181 ? -5.302 14.743 -10.490 1.00 81.19 181 ARG A CA 1
ATOM 1349 C C . ARG A 1 181 ? -4.998 16.210 -10.176 1.00 81.19 181 ARG A C 1
ATOM 1351 O O . ARG A 1 181 ? -5.851 16.888 -9.617 1.00 81.19 181 ARG A O 1
ATOM 1358 N N . GLY A 1 182 ? -3.804 16.700 -10.513 1.00 77.69 182 GLY A N 1
ATOM 1359 C CA . GLY A 1 182 ? -3.334 18.022 -10.088 1.00 77.69 182 GLY A CA 1
ATOM 1360 C C . GLY A 1 182 ? -2.809 18.071 -8.646 1.00 77.69 182 GLY A C 1
ATOM 1361 O O . GLY A 1 182 ? -2.507 19.153 -8.154 1.00 77.69 182 GLY A O 1
ATOM 1362 N N . ASP A 1 183 ? -2.623 16.919 -7.993 1.00 72.38 183 ASP A N 1
ATOM 1363 C CA . ASP A 1 183 ? -2.111 16.797 -6.616 1.00 72.38 183 ASP A CA 1
ATOM 1364 C C . ASP A 1 183 ? -0.566 16.760 -6.561 1.00 72.38 183 ASP A C 1
ATOM 1366 O O . ASP A 1 183 ? 0.039 16.307 -5.583 1.00 72.38 183 ASP A O 1
ATOM 1370 N N . ALA A 1 184 ? 0.101 17.199 -7.636 1.00 60.53 184 ALA A N 1
ATOM 1371 C CA . ALA A 1 184 ? 1.553 17.160 -7.771 1.00 60.53 184 ALA A CA 1
ATOM 1372 C C . ALA A 1 184 ? 2.219 18.041 -6.696 1.00 60.53 184 ALA A C 1
ATOM 1374 O O . ALA A 1 184 ? 2.272 19.260 -6.824 1.00 60.53 184 ALA A O 1
ATOM 1375 N N . GLY A 1 185 ? 2.720 17.416 -5.626 1.00 52.31 185 GLY A N 1
ATOM 1376 C CA . GLY A 1 185 ? 3.431 18.098 -4.536 1.00 52.31 185 GLY A CA 1
ATOM 1377 C C . GLY A 1 185 ? 2.871 17.871 -3.130 1.00 52.31 185 GLY A C 1
ATOM 1378 O O . GLY A 1 185 ? 3.483 18.326 -2.169 1.00 52.31 185 GLY A O 1
ATOM 1379 N N . ALA A 1 186 ? 1.761 17.144 -2.970 1.00 48.94 186 ALA A N 1
ATOM 1380 C CA . ALA A 1 186 ? 1.139 16.910 -1.661 1.00 48.94 186 ALA A CA 1
ATOM 1381 C C . ALA A 1 186 ? 1.635 15.645 -0.924 1.00 48.94 186 ALA A C 1
ATOM 1383 O O . ALA A 1 186 ? 0.890 15.067 -0.134 1.00 48.94 186 ALA A O 1
ATOM 1384 N N . ALA A 1 187 ? 2.874 15.186 -1.146 1.00 52.38 187 ALA A N 1
ATOM 1385 C CA . ALA A 1 187 ? 3.420 14.136 -0.282 1.00 52.38 187 ALA A CA 1
ATOM 1386 C C . ALA A 1 187 ? 3.873 14.757 1.041 1.00 52.38 187 ALA A C 1
ATOM 1388 O O . ALA A 1 187 ? 4.731 15.642 1.069 1.00 52.38 187 ALA A O 1
ATOM 1389 N N . GLY A 1 188 ? 3.298 14.282 2.145 1.00 47.94 188 GLY A N 1
ATOM 1390 C CA . GLY A 1 188 ? 3.711 14.684 3.479 1.00 47.94 188 GLY A CA 1
ATOM 1391 C C . GLY A 1 188 ? 5.210 14.461 3.690 1.00 47.94 188 GLY A C 1
ATOM 1392 O O . GLY A 1 188 ? 5.789 13.468 3.235 1.00 47.94 188 GLY A O 1
ATOM 1393 N N . ARG A 1 189 ? 5.847 15.386 4.414 1.00 47.56 189 ARG A N 1
ATOM 1394 C CA . ARG A 1 189 ? 7.224 15.226 4.890 1.00 47.56 189 ARG A CA 1
ATOM 1395 C C . ARG A 1 189 ? 7.353 13.875 5.605 1.00 47.56 189 ARG A C 1
ATOM 1397 O O . ARG A 1 189 ? 6.527 13.503 6.441 1.00 47.56 189 ARG A O 1
ATOM 1404 N N . TRP A 1 190 ? 8.373 13.099 5.247 1.00 47.69 190 TRP A N 1
ATOM 1405 C CA . TRP A 1 190 ? 8.662 11.846 5.937 1.00 47.69 190 TRP A CA 1
ATOM 1406 C C . TRP A 1 190 ? 9.327 12.157 7.283 1.00 47.69 190 TRP A C 1
ATOM 1408 O O . TRP A 1 190 ? 10.522 12.428 7.334 1.00 47.69 190 TRP A O 1
ATOM 1418 N N . ASP A 1 191 ? 8.549 12.120 8.366 1.00 48.84 191 ASP A N 1
ATOM 1419 C CA . ASP A 1 191 ? 9.041 12.395 9.726 1.00 48.84 191 ASP A CA 1
ATOM 1420 C C . ASP A 1 191 ? 9.543 11.134 10.469 1.00 48.84 191 ASP A C 1
ATOM 1422 O O . ASP A 1 191 ? 9.896 11.196 11.645 1.00 48.84 191 ASP A O 1
ATOM 1426 N N . GLY A 1 192 ? 9.615 9.976 9.799 1.00 49.97 192 GLY A N 1
ATOM 1427 C CA . GLY A 1 192 ? 10.185 8.749 10.362 1.00 49.97 192 GLY A CA 1
ATOM 1428 C C . GLY A 1 192 ? 9.407 7.471 10.029 1.00 49.97 192 GLY A C 1
ATOM 1429 O O . GLY A 1 192 ? 8.425 7.492 9.286 1.00 49.97 192 GLY A O 1
ATOM 1430 N N . PRO A 1 193 ? 9.861 6.313 10.536 1.00 52.72 193 PRO A N 1
ATOM 1431 C CA . PRO A 1 193 ? 9.374 5.009 10.111 1.00 52.72 193 PRO A CA 1
ATOM 1432 C C . PRO A 1 193 ? 8.217 4.498 10.982 1.00 52.72 193 PRO A C 1
ATOM 1434 O O . PRO A 1 193 ? 8.250 3.349 11.435 1.00 52.72 193 PRO A O 1
ATOM 1437 N N . ASP A 1 194 ? 7.216 5.337 11.249 1.00 66.94 194 ASP A N 1
ATOM 1438 C CA . ASP A 1 194 ? 5.999 4.850 11.895 1.00 66.94 194 ASP A CA 1
ATOM 1439 C C . ASP A 1 194 ? 5.231 3.964 10.906 1.00 66.94 194 ASP A C 1
ATOM 1441 O O . ASP A 1 194 ? 4.541 4.436 10.012 1.00 66.94 194 ASP A O 1
ATOM 1445 N N . LEU A 1 195 ? 5.392 2.649 11.040 1.00 66.19 195 LEU A N 1
ATOM 1446 C CA . LEU A 1 195 ? 4.737 1.655 10.179 1.00 66.19 195 LEU A CA 1
ATOM 1447 C C . LEU A 1 195 ? 3.242 1.556 10.404 1.00 66.19 195 LEU A C 1
ATOM 1449 O O . LEU A 1 195 ? 2.544 0.928 9.609 1.00 66.19 195 LEU A O 1
ATOM 1453 N N . LEU A 1 196 ? 2.777 2.103 11.522 1.00 72.31 196 LEU A N 1
ATOM 1454 C CA . LEU A 1 196 ? 1.364 2.186 11.803 1.00 72.31 196 LEU A CA 1
ATOM 1455 C C . LEU A 1 196 ? 0.774 3.407 11.107 1.00 72.31 196 LEU A C 1
ATOM 1457 O O . LEU A 1 196 ? -0.431 3.404 10.876 1.00 72.31 196 LEU A O 1
ATOM 1461 N N . ALA A 1 197 ? 1.579 4.408 10.732 1.00 73.94 197 ALA A N 1
ATOM 1462 C CA . ALA A 1 197 ? 1.076 5.573 10.026 1.00 73.94 197 ALA A CA 1
ATOM 1463 C C . ALA A 1 197 ? 0.291 5.142 8.774 1.00 73.94 197 ALA A C 1
ATOM 1465 O O . ALA A 1 197 ? 0.691 4.212 8.060 1.00 73.94 197 ALA A O 1
ATOM 1466 N N . PRO A 1 198 ? -0.854 5.786 8.504 1.00 75.88 198 PRO A N 1
ATOM 1467 C CA . PRO A 1 198 ? -1.652 5.452 7.341 1.00 75.88 198 PRO A CA 1
ATOM 1468 C C . PRO A 1 198 ? -0.863 5.682 6.054 1.00 75.88 198 PRO A C 1
ATOM 1470 O O . PRO A 1 198 ? -0.062 6.610 5.944 1.00 75.88 198 PRO A O 1
ATOM 1473 N N . ALA A 1 199 ? -1.125 4.840 5.055 1.00 83.00 199 ALA A N 1
ATOM 1474 C CA . ALA A 1 199 ? -0.539 5.021 3.738 1.00 83.00 199 ALA A CA 1
ATOM 1475 C C . ALA A 1 199 ? -1.133 6.270 3.057 1.00 83.00 199 ALA A C 1
ATOM 1477 O O . ALA A 1 199 ? -2.339 6.341 2.810 1.00 83.00 199 ALA A O 1
ATOM 1478 N N . GLU A 1 200 ? -0.265 7.219 2.715 1.00 81.31 200 GLU A N 1
ATOM 1479 C CA . GLU A 1 200 ? -0.545 8.463 1.979 1.00 81.31 200 GLU A CA 1
ATOM 1480 C C . GLU A 1 200 ? -0.104 8.344 0.510 1.00 81.31 200 GLU A C 1
ATOM 1482 O O . GLU A 1 200 ? 0.271 9.311 -0.140 1.00 81.31 200 GLU A O 1
ATOM 1487 N N . ALA A 1 201 ? -0.115 7.123 -0.016 1.00 89.50 201 ALA A N 1
ATOM 1488 C CA . ALA A 1 201 ? 0.264 6.830 -1.387 1.00 89.50 201 ALA A CA 1
ATOM 1489 C C . ALA A 1 201 ? -0.938 6.849 -2.337 1.00 89.50 201 ALA A C 1
ATOM 1491 O O . ALA A 1 201 ? -2.095 6.807 -1.906 1.00 89.50 201 ALA A O 1
ATOM 1492 N N . HIS A 1 202 ? -0.664 6.825 -3.640 1.00 92.75 202 HIS A N 1
ATOM 1493 C CA . HIS A 1 202 ? -1.681 6.754 -4.688 1.00 92.75 202 HIS A CA 1
ATOM 1494 C C . HIS A 1 202 ? -1.582 5.518 -5.579 1.00 92.75 202 HIS A C 1
ATOM 1496 O O . HIS A 1 202 ? -2.547 5.268 -6.300 1.00 92.75 202 HIS A O 1
ATOM 1502 N N . TRP A 1 203 ? -0.493 4.741 -5.496 1.00 95.44 203 TRP A N 1
ATOM 1503 C CA . TRP A 1 203 ? -0.326 3.492 -6.248 1.00 95.44 203 TRP A CA 1
ATOM 1504 C C . TRP A 1 203 ? -1.495 2.527 -6.030 1.00 95.44 203 TRP A C 1
ATOM 1506 O O . TRP A 1 203 ? -2.171 2.554 -4.989 1.00 95.44 203 TRP A O 1
ATOM 1516 N N . ILE A 1 204 ? -1.716 1.686 -7.038 1.00 96.12 204 ILE A N 1
ATOM 1517 C CA . ILE A 1 204 ? -2.758 0.659 -7.078 1.00 96.12 204 ILE A CA 1
ATOM 1518 C C . ILE A 1 204 ? -2.144 -0.708 -7.398 1.00 96.12 204 ILE A C 1
ATOM 1520 O O . ILE A 1 204 ? -2.560 -1.721 -6.833 1.00 96.12 204 ILE A O 1
ATOM 1524 N N . ALA A 1 205 ? -1.150 -0.748 -8.281 1.00 94.81 205 ALA A N 1
ATOM 1525 C CA . ALA A 1 205 ? -0.508 -1.978 -8.705 1.00 94.81 205 ALA A CA 1
ATOM 1526 C C . ALA A 1 205 ? 0.538 -2.444 -7.674 1.00 94.81 205 ALA A C 1
ATOM 1528 O O . ALA A 1 205 ? 1.445 -1.707 -7.293 1.00 94.81 205 ALA A O 1
ATOM 1529 N N . ALA A 1 206 ? 0.412 -3.700 -7.235 1.00 94.62 206 ALA A N 1
ATOM 1530 C CA . ALA A 1 206 ? 1.324 -4.354 -6.295 1.00 94.62 206 ALA A CA 1
ATOM 1531 C C . ALA A 1 206 ? 2.079 -5.489 -7.021 1.00 94.62 206 ALA A C 1
ATOM 1533 O O . ALA A 1 206 ? 1.561 -6.611 -7.113 1.00 94.62 206 ALA A O 1
ATOM 1534 N N . PRO A 1 207 ? 3.253 -5.207 -7.623 1.00 94.12 207 PRO A N 1
ATOM 1535 C CA . PRO A 1 207 ? 3.899 -6.121 -8.561 1.00 94.12 207 PRO A CA 1
ATOM 1536 C C . PRO A 1 207 ? 4.366 -7.429 -7.916 1.00 94.12 207 PRO A C 1
ATOM 1538 O O . PRO A 1 207 ? 4.164 -8.497 -8.494 1.00 94.12 207 PRO A O 1
ATOM 1541 N N . SER A 1 208 ? 4.943 -7.400 -6.713 1.00 94.12 208 SER A N 1
ATOM 1542 C CA . SER A 1 208 ? 5.395 -8.632 -6.052 1.00 94.12 208 SER A CA 1
ATOM 1543 C C . SER A 1 208 ? 4.211 -9.503 -5.645 1.00 94.12 208 SER A C 1
ATOM 1545 O O . SER A 1 208 ? 4.240 -10.722 -5.818 1.00 94.12 208 SER A O 1
ATOM 1547 N N . ALA A 1 209 ? 3.140 -8.893 -5.135 1.00 91.62 209 ALA A N 1
ATOM 1548 C CA . ALA A 1 209 ? 1.907 -9.592 -4.805 1.00 91.62 209 ALA A CA 1
ATOM 1549 C C . ALA A 1 209 ? 1.281 -10.231 -6.053 1.00 91.62 209 ALA A C 1
ATOM 1551 O O . ALA A 1 209 ? 0.825 -11.372 -5.994 1.00 91.62 209 ALA A O 1
ATOM 1552 N N . ALA A 1 210 ? 1.297 -9.540 -7.195 1.00 91.00 210 ALA A N 1
ATOM 1553 C CA . ALA A 1 210 ? 0.825 -10.086 -8.463 1.00 91.00 210 ALA A CA 1
ATOM 1554 C C . ALA A 1 210 ? 1.645 -11.307 -8.919 1.00 91.00 210 ALA A C 1
ATOM 1556 O O . ALA A 1 210 ? 1.058 -12.329 -9.277 1.00 91.00 210 ALA A O 1
ATOM 1557 N N . LEU A 1 211 ? 2.977 -11.234 -8.832 1.00 88.94 211 LEU A N 1
ATOM 1558 C CA . LEU A 1 211 ? 3.901 -12.285 -9.283 1.00 88.94 211 LEU A CA 1
ATOM 1559 C C . LEU A 1 211 ? 4.007 -13.499 -8.355 1.00 88.94 211 LEU A C 1
ATOM 1561 O O . LEU A 1 211 ? 4.552 -14.526 -8.752 1.00 88.94 211 LEU A O 1
ATOM 1565 N N . THR A 1 212 ? 3.541 -13.391 -7.113 1.00 86.19 212 THR A N 1
ATOM 1566 C CA . THR A 1 212 ? 3.636 -14.475 -6.118 1.00 86.19 212 THR A CA 1
ATOM 1567 C C . THR A 1 212 ? 2.287 -15.114 -5.801 1.00 86.19 212 THR A C 1
ATOM 1569 O O . THR A 1 212 ? 2.225 -16.168 -5.160 1.00 86.19 212 THR A O 1
ATOM 1572 N N . HIS A 1 213 ? 1.182 -14.515 -6.252 1.00 74.25 213 HIS A N 1
ATOM 1573 C CA . HIS A 1 213 ? -0.151 -15.022 -5.962 1.00 74.25 213 HIS A CA 1
ATOM 1574 C C . HIS A 1 213 ? -0.531 -16.195 -6.875 1.00 74.25 213 HIS A C 1
ATOM 1576 O O . HIS A 1 213 ? -0.722 -16.049 -8.080 1.00 74.25 213 HIS A O 1
ATOM 1582 N N . GLY A 1 214 ? -0.698 -17.382 -6.286 1.00 67.12 214 GLY A N 1
ATOM 1583 C CA . GLY A 1 214 ? -1.140 -18.602 -6.975 1.00 67.12 214 GLY A CA 1
ATOM 1584 C C . GLY A 1 214 ? -0.042 -19.320 -7.766 1.00 67.12 214 GLY A C 1
ATOM 1585 O O . GLY A 1 214 ? -0.060 -20.549 -7.839 1.00 67.12 214 GLY A O 1
ATOM 1586 N N . ARG A 1 215 ? 0.935 -18.587 -8.310 1.00 75.00 215 ARG A N 1
ATOM 1587 C CA . ARG A 1 215 ? 2.171 -19.107 -8.917 1.00 75.00 215 ARG A CA 1
ATOM 1588 C C . ARG A 1 215 ? 3.306 -18.127 -8.641 1.00 75.00 215 ARG A C 1
ATOM 1590 O O . ARG A 1 215 ? 3.058 -16.932 -8.613 1.00 75.00 215 ARG A O 1
ATOM 1597 N N . TYR A 1 216 ? 4.517 -18.642 -8.447 1.00 79.44 216 TYR A N 1
ATOM 1598 C CA . TYR A 1 216 ? 5.723 -17.823 -8.343 1.00 79.44 216 TYR A CA 1
ATOM 1599 C C . TYR A 1 216 ? 6.230 -17.490 -9.747 1.00 79.44 216 TYR A C 1
ATOM 1601 O O . TYR A 1 216 ? 6.380 -18.389 -10.580 1.00 79.44 216 TYR A O 1
ATOM 1609 N N . GLN A 1 217 ? 6.490 -16.214 -9.998 1.00 80.81 217 GLN A N 1
ATOM 1610 C CA . GLN A 1 217 ? 7.066 -15.700 -11.231 1.00 80.81 217 GLN A CA 1
ATOM 1611 C C . GLN A 1 217 ? 8.201 -14.734 -10.898 1.00 80.81 217 GLN A C 1
ATOM 1613 O O . GLN A 1 217 ? 8.115 -13.9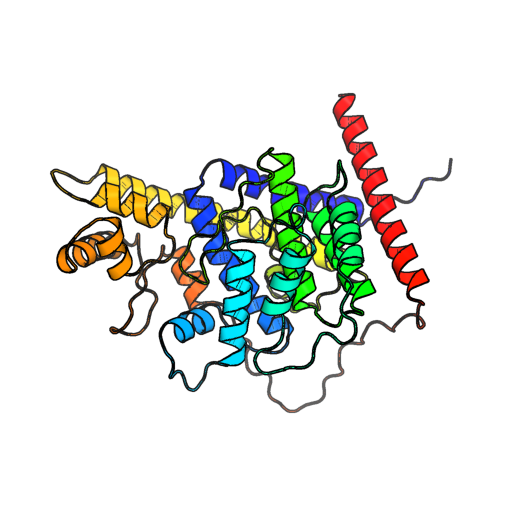59 -9.947 1.00 80.81 217 GLN A O 1
ATOM 1618 N N . VAL A 1 218 ? 9.267 -14.782 -11.694 1.00 82.69 218 VAL A N 1
ATOM 1619 C CA . VAL A 1 218 ? 10.419 -13.896 -11.521 1.00 82.69 218 VAL A CA 1
ATOM 1620 C C . VAL A 1 218 ? 10.062 -12.497 -12.013 1.00 82.69 218 VAL A C 1
ATOM 1622 O O . VAL A 1 218 ? 9.440 -12.329 -13.063 1.00 82.69 218 VAL A O 1
ATOM 1625 N N . TRP A 1 219 ? 10.487 -11.485 -11.264 1.00 84.81 219 TRP A N 1
ATOM 1626 C CA . TRP A 1 219 ? 10.385 -10.095 -11.685 1.00 84.81 219 TRP A CA 1
ATOM 1627 C C . TRP A 1 219 ? 11.297 -9.829 -12.892 1.00 84.81 219 TRP A C 1
ATOM 1629 O O . TRP A 1 219 ? 12.519 -9.925 -12.790 1.00 84.81 219 TRP A O 1
ATOM 1639 N N . SER A 1 220 ? 10.699 -9.471 -14.031 1.00 80.56 220 SER A N 1
ATOM 1640 C CA . SER A 1 220 ? 11.404 -9.003 -15.230 1.00 80.56 220 SER A CA 1
ATOM 1641 C C . SER A 1 220 ? 10.567 -7.931 -15.952 1.00 80.56 220 SER A C 1
ATOM 1643 O O . SER A 1 220 ? 9.643 -8.276 -16.690 1.00 80.56 220 SER A O 1
ATOM 1645 N N . PRO A 1 221 ? 10.866 -6.634 -15.756 1.00 72.06 221 PRO A N 1
ATOM 1646 C CA . PRO A 1 221 ? 10.180 -5.523 -16.406 1.00 72.06 221 PRO A CA 1
ATOM 1647 C C . PRO A 1 221 ? 10.590 -5.339 -17.879 1.00 72.06 221 PRO A C 1
ATOM 1649 O O . PRO A 1 221 ? 9.929 -4.590 -18.584 1.00 72.06 221 PRO A O 1
ATOM 1652 N N . ILE A 1 222 ? 11.637 -6.033 -18.356 1.00 70.69 222 ILE A N 1
ATOM 1653 C CA . ILE A 1 222 ? 12.146 -5.931 -19.738 1.00 70.69 222 ILE A CA 1
ATOM 1654 C C . ILE A 1 222 ? 11.657 -7.122 -20.575 1.00 70.69 222 ILE A C 1
ATOM 1656 O O . ILE A 1 222 ? 10.901 -6.963 -21.528 1.00 70.69 222 ILE A O 1
ATOM 1660 N N . SER A 1 223 ? 12.032 -8.350 -20.201 1.00 67.06 223 SER A N 1
ATOM 1661 C CA . SER A 1 223 ? 11.685 -9.559 -20.967 1.00 67.06 223 SER A CA 1
ATOM 1662 C C . SER A 1 223 ? 10.367 -10.218 -20.538 1.00 67.06 223 SER A C 1
ATOM 1664 O O . SER A 1 223 ? 9.827 -11.043 -21.273 1.00 67.06 223 SER A O 1
ATOM 1666 N N . GLY A 1 224 ? 9.831 -9.857 -19.366 1.00 74.12 224 GLY A N 1
ATOM 1667 C CA . GLY A 1 224 ? 8.635 -10.457 -18.762 1.00 74.12 224 GLY A CA 1
ATOM 1668 C C . GLY A 1 224 ? 7.396 -9.559 -18.740 1.00 74.12 224 GLY A C 1
ATOM 1669 O O . GLY A 1 224 ? 6.422 -9.904 -18.071 1.00 74.12 224 GLY A O 1
ATOM 1670 N N . ILE A 1 225 ? 7.405 -8.431 -19.461 1.00 78.81 225 ILE A N 1
ATOM 1671 C CA . ILE A 1 225 ? 6.381 -7.377 -19.355 1.00 78.81 225 ILE A CA 1
ATOM 1672 C C . ILE A 1 225 ? 4.951 -7.888 -19.581 1.00 78.81 225 ILE A C 1
ATOM 1674 O O . ILE A 1 225 ? 4.056 -7.562 -18.811 1.00 78.81 225 ILE A O 1
ATOM 1678 N N . SER A 1 226 ? 4.733 -8.760 -20.572 1.00 79.00 226 SER A N 1
ATOM 1679 C CA . SER A 1 226 ?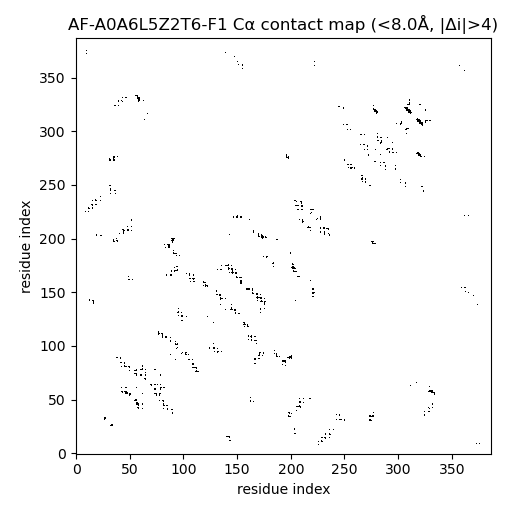 3.402 -9.324 -20.851 1.00 79.00 226 SER A CA 1
ATOM 1680 C C . SER A 1 226 ? 2.873 -10.153 -19.681 1.00 79.00 226 SER A C 1
ATOM 1682 O O . SER A 1 226 ? 1.729 -9.990 -19.271 1.00 79.00 226 SER A O 1
ATOM 1684 N N . THR A 1 227 ? 3.722 -11.012 -19.119 1.00 83.31 227 THR A N 1
ATOM 1685 C CA . THR A 1 227 ? 3.377 -11.859 -17.974 1.00 83.31 227 THR A CA 1
ATOM 1686 C C . THR A 1 227 ? 3.097 -11.018 -16.731 1.00 83.31 227 THR A C 1
ATOM 1688 O O . THR A 1 227 ? 2.136 -11.281 -16.010 1.00 83.31 227 THR A O 1
ATOM 1691 N N . LEU A 1 228 ? 3.911 -9.983 -16.500 1.00 85.69 228 LEU A N 1
ATOM 1692 C CA . LEU A 1 228 ? 3.715 -9.042 -15.403 1.00 85.69 228 LEU A CA 1
ATOM 1693 C C . LEU A 1 228 ? 2.376 -8.307 -15.537 1.00 85.69 228 LEU A C 1
ATOM 1695 O O . LEU A 1 228 ? 1.625 -8.238 -14.570 1.00 85.69 228 LEU A O 1
ATOM 1699 N N . VAL A 1 229 ? 2.050 -7.800 -16.726 1.00 86.81 229 VAL A N 1
ATOM 1700 C CA . VAL A 1 229 ? 0.798 -7.075 -16.985 1.00 86.81 229 VAL A CA 1
ATOM 1701 C C . VAL A 1 229 ? -0.422 -7.975 -16.781 1.00 86.81 229 VAL A C 1
ATOM 1703 O O . VAL A 1 229 ? -1.364 -7.563 -16.108 1.00 86.81 229 VAL A O 1
ATOM 1706 N N . ASP A 1 230 ? -0.386 -9.218 -17.270 1.00 86.50 230 ASP A N 1
ATOM 1707 C CA . ASP A 1 230 ? -1.465 -10.190 -17.050 1.00 86.50 230 ASP A CA 1
ATOM 1708 C C . ASP A 1 230 ? -1.639 -10.501 -15.548 1.00 86.50 230 ASP A C 1
ATOM 1710 O O . ASP A 1 230 ? -2.760 -10.591 -15.032 1.00 86.50 230 ASP A O 1
ATOM 1714 N N . ALA A 1 231 ? -0.529 -10.636 -14.814 1.00 89.56 231 ALA A N 1
ATOM 1715 C CA . ALA A 1 231 ? -0.551 -10.856 -13.371 1.00 89.56 231 ALA A CA 1
ATOM 1716 C C . ALA A 1 231 ? -1.119 -9.645 -12.611 1.00 89.56 231 ALA A C 1
ATOM 1718 O O . ALA A 1 231 ? -1.907 -9.827 -11.674 1.00 89.56 231 ALA A O 1
ATOM 1719 N N . LEU A 1 232 ? -0.756 -8.425 -13.023 1.00 90.75 232 LEU A N 1
ATOM 1720 C CA . LEU A 1 232 ? -1.273 -7.172 -12.472 1.00 90.75 232 LEU A CA 1
ATOM 1721 C C . LEU A 1 232 ? -2.778 -7.033 -12.728 1.00 90.75 232 LEU A C 1
ATOM 1723 O O . LEU A 1 232 ? -3.521 -6.797 -11.778 1.00 90.75 232 LEU A O 1
ATOM 1727 N N . GLU A 1 233 ? -3.254 -7.256 -13.958 1.00 90.88 233 GLU A N 1
ATOM 1728 C CA . GLU A 1 233 ? -4.690 -7.229 -14.285 1.00 90.88 233 GLU A CA 1
ATOM 1729 C C . GLU A 1 233 ? -5.467 -8.197 -13.380 1.00 90.88 233 GLU A C 1
ATOM 1731 O O . GLU A 1 233 ? -6.446 -7.817 -12.729 1.00 90.88 233 GLU A O 1
ATOM 1736 N N . ALA A 1 234 ? -4.994 -9.442 -13.272 1.00 89.06 234 ALA A N 1
ATOM 1737 C CA . ALA A 1 234 ? -5.634 -10.452 -12.441 1.00 89.06 234 ALA A CA 1
ATOM 1738 C C . ALA A 1 234 ? -5.620 -10.077 -10.949 1.00 89.06 234 ALA A C 1
ATOM 1740 O O . ALA A 1 234 ? -6.583 -10.360 -10.231 1.00 89.06 234 ALA A O 1
ATOM 1741 N N . GLN A 1 235 ? -4.537 -9.469 -10.458 1.00 90.94 235 GLN A N 1
ATOM 1742 C CA . GLN A 1 235 ? -4.423 -9.010 -9.073 1.00 90.94 235 GLN A CA 1
ATOM 1743 C C . GLN A 1 235 ? -5.389 -7.862 -8.778 1.00 90.94 235 GLN A C 1
ATOM 1745 O O . GLN A 1 235 ? -6.148 -7.948 -7.811 1.00 90.94 235 GLN A O 1
ATOM 1750 N N . VAL A 1 236 ? -5.433 -6.849 -9.638 1.00 89.56 236 VAL A N 1
ATOM 1751 C CA . VAL A 1 236 ? -6.347 -5.710 -9.521 1.00 89.56 236 VAL A CA 1
ATOM 1752 C C . VAL A 1 236 ? -7.807 -6.174 -9.582 1.00 89.56 236 VAL A C 1
ATOM 1754 O O . VAL A 1 236 ? -8.617 -5.786 -8.740 1.00 89.56 236 VAL A O 1
ATOM 1757 N N . ALA A 1 237 ? -8.156 -7.087 -10.492 1.00 87.69 237 ALA A N 1
ATOM 1758 C CA . ALA A 1 237 ? -9.507 -7.644 -10.569 1.00 87.69 237 ALA A CA 1
ATOM 1759 C C . ALA A 1 237 ? -9.936 -8.350 -9.265 1.00 87.69 237 ALA A C 1
ATOM 1761 O O . ALA A 1 237 ? -11.077 -8.199 -8.821 1.00 87.69 237 ALA A O 1
ATOM 1762 N N . ARG A 1 238 ? -9.026 -9.085 -8.608 1.00 88.50 238 ARG A N 1
ATOM 1763 C CA . ARG A 1 238 ? -9.296 -9.707 -7.297 1.00 88.50 238 ARG A CA 1
ATOM 1764 C C . ARG A 1 238 ? -9.464 -8.672 -6.190 1.00 88.50 238 ARG A C 1
ATOM 1766 O O . ARG A 1 238 ? -10.327 -8.834 -5.324 1.00 88.50 238 ARG A O 1
ATOM 1773 N N . GLU A 1 239 ? -8.648 -7.624 -6.188 1.00 90.88 239 GLU A N 1
ATOM 1774 C CA . GLU A 1 239 ? -8.734 -6.564 -5.182 1.00 90.88 239 GLU A CA 1
ATOM 1775 C C . GLU A 1 239 ? -10.026 -5.762 -5.279 1.00 90.88 239 GLU A C 1
ATOM 1777 O O . GLU A 1 239 ? -10.594 -5.412 -4.245 1.00 90.88 239 GLU A O 1
ATOM 1782 N N . LEU A 1 240 ? -10.558 -5.569 -6.487 1.00 88.44 240 LEU A N 1
ATOM 1783 C CA . LEU A 1 240 ? -11.856 -4.930 -6.681 1.00 88.44 240 LEU A CA 1
ATOM 1784 C C . LEU A 1 240 ? -12.972 -5.636 -5.887 1.00 88.44 240 LEU A C 1
ATOM 1786 O O . LEU A 1 240 ? -13.803 -4.975 -5.265 1.00 88.44 240 LEU A O 1
ATOM 1790 N N . GLY A 1 241 ? -12.956 -6.973 -5.837 1.00 86.31 241 GLY A N 1
ATOM 1791 C CA . GLY A 1 241 ? -13.887 -7.752 -5.013 1.00 86.31 241 GLY A CA 1
ATOM 1792 C C . GLY A 1 241 ? -13.693 -7.539 -3.506 1.00 86.31 241 GLY A C 1
ATOM 1793 O O . GLY A 1 241 ? -14.667 -7.429 -2.762 1.00 86.31 241 GLY A O 1
ATOM 1794 N N . HIS A 1 242 ? -12.444 -7.414 -3.046 1.00 88.44 242 HIS A N 1
ATOM 1795 C CA . HIS A 1 242 ? -12.124 -7.211 -1.628 1.00 88.44 242 HIS A CA 1
ATOM 1796 C C . HIS A 1 242 ? -12.553 -5.835 -1.100 1.00 88.44 242 HIS A C 1
ATOM 1798 O O . HIS A 1 242 ? -12.911 -5.714 0.074 1.00 88.44 242 HIS A O 1
ATOM 1804 N N . LEU A 1 243 ? -12.560 -4.805 -1.952 1.00 93.19 243 LEU A N 1
ATOM 1805 C CA . LEU A 1 243 ? -13.001 -3.458 -1.571 1.00 93.19 243 LEU A CA 1
ATOM 1806 C C . LEU A 1 243 ? -14.459 -3.429 -1.106 1.00 93.19 243 LEU A C 1
ATOM 1808 O O . LEU A 1 243 ? -14.794 -2.666 -0.201 1.00 93.19 243 LEU A O 1
ATOM 1812 N N . GLY A 1 244 ? -15.319 -4.281 -1.675 1.00 91.75 244 GLY A N 1
ATOM 1813 C CA . GLY A 1 244 ? -16.716 -4.398 -1.253 1.00 91.75 244 GLY A CA 1
ATOM 1814 C C . GLY A 1 244 ? -16.850 -4.810 0.215 1.00 91.75 244 GLY A C 1
ATOM 1815 O O . GLY A 1 244 ? -17.598 -4.181 0.967 1.00 91.75 244 GLY A O 1
ATOM 1816 N N . THR A 1 245 ? -16.077 -5.815 0.634 1.00 92.88 245 THR A N 1
ATOM 1817 C CA . THR A 1 245 ? -16.033 -6.287 2.026 1.00 92.88 245 THR A CA 1
ATOM 1818 C C . THR A 1 245 ? -15.514 -5.203 2.961 1.00 92.88 245 THR A C 1
ATOM 1820 O O . THR A 1 245 ? -16.150 -4.906 3.970 1.00 92.88 245 THR A O 1
ATOM 1823 N N . LEU A 1 246 ? -14.399 -4.561 2.604 1.00 94.19 246 LEU A N 1
ATOM 1824 C CA . LEU A 1 246 ? -13.796 -3.529 3.443 1.00 94.19 246 LEU A CA 1
ATOM 1825 C C . LEU A 1 246 ? -14.720 -2.311 3.602 1.00 94.19 246 LEU A C 1
ATOM 1827 O O . LEU A 1 246 ? -14.894 -1.806 4.708 1.00 94.19 246 LEU A O 1
ATOM 1831 N N . ARG A 1 247 ? -15.396 -1.884 2.530 1.00 95.31 247 ARG A N 1
ATOM 1832 C CA . ARG A 1 247 ? -16.398 -0.809 2.593 1.00 95.31 247 ARG A CA 1
ATOM 1833 C C . ARG A 1 247 ? -17.560 -1.164 3.522 1.00 95.31 247 ARG A C 1
ATOM 1835 O O . ARG A 1 247 ? -18.024 -0.315 4.277 1.00 95.31 247 ARG A O 1
ATOM 1842 N N . HIS A 1 248 ? -18.022 -2.414 3.495 1.00 95.00 248 HIS A N 1
ATOM 1843 C CA . HIS A 1 248 ? -19.064 -2.880 4.410 1.00 95.00 248 HIS A CA 1
ATOM 1844 C C . HIS A 1 248 ? -18.602 -2.861 5.876 1.00 95.00 248 HIS A C 1
ATOM 1846 O O . HIS A 1 248 ? -19.365 -2.454 6.751 1.00 95.00 248 HIS A O 1
ATOM 1852 N N . GLU A 1 249 ? -17.357 -3.253 6.157 1.00 95.25 249 GLU A N 1
ATOM 1853 C CA . GLU A 1 249 ? -16.770 -3.145 7.500 1.00 95.25 249 GLU A CA 1
ATOM 1854 C C . GLU A 1 249 ? -16.695 -1.687 7.974 1.00 95.25 249 GLU A C 1
ATOM 1856 O O . GLU A 1 249 ? -17.084 -1.391 9.103 1.00 95.25 249 GLU A O 1
ATOM 1861 N N . LEU A 1 250 ? -16.278 -0.757 7.109 1.00 95.94 250 LEU A N 1
ATOM 1862 C CA . LEU A 1 250 ? -16.239 0.669 7.448 1.00 95.94 250 LEU A CA 1
ATOM 1863 C C . LEU A 1 250 ? -17.637 1.254 7.698 1.00 95.94 250 LEU A C 1
ATOM 1865 O O . LEU A 1 250 ? -17.804 2.050 8.620 1.00 95.94 250 LEU A O 1
ATOM 1869 N N . ALA A 1 251 ? -18.656 0.810 6.959 1.00 95.81 251 ALA A N 1
ATOM 1870 C CA . ALA A 1 251 ? -20.041 1.214 7.201 1.00 95.81 251 ALA A CA 1
ATOM 1871 C C . ALA A 1 251 ? -20.575 0.726 8.565 1.00 95.81 251 ALA A C 1
ATOM 1873 O O . ALA A 1 251 ? -21.371 1.417 9.203 1.00 95.81 251 ALA A O 1
ATOM 1874 N N . LYS A 1 252 ? -20.119 -0.436 9.062 1.00 95.38 252 LYS A N 1
ATOM 1875 C CA . LYS A 1 252 ? -20.451 -0.893 10.428 1.00 95.38 252 LYS A CA 1
ATOM 1876 C C . LYS A 1 252 ? -19.876 0.032 11.495 1.00 95.38 252 LYS A C 1
ATOM 1878 O O . LYS A 1 252 ? -20.533 0.257 12.510 1.00 95.38 252 LYS A O 1
ATOM 1883 N N . LEU A 1 253 ? -18.681 0.580 11.267 1.00 95.44 253 LEU A N 1
ATOM 1884 C CA . LEU A 1 253 ? -18.097 1.574 12.168 1.00 95.44 253 LEU A CA 1
ATOM 1885 C C . LEU A 1 253 ? -18.962 2.840 12.214 1.00 95.44 253 LEU A C 1
ATOM 1887 O O . LEU A 1 253 ? -19.253 3.333 13.300 1.00 95.44 253 LEU A O 1
ATOM 1891 N N . ASP A 1 254 ? -19.442 3.321 11.063 1.00 94.94 254 ASP A N 1
ATOM 1892 C CA . ASP A 1 254 ? -20.345 4.481 11.012 1.00 94.94 254 ASP A CA 1
ATOM 1893 C C . ASP A 1 254 ? -21.659 4.227 11.749 1.00 94.94 254 ASP A C 1
ATOM 1895 O O . ASP A 1 254 ? -22.123 5.079 12.508 1.00 94.94 254 ASP A O 1
ATOM 1899 N N . ALA A 1 255 ? -22.237 3.034 11.592 1.00 94.06 255 ALA A N 1
ATOM 1900 C CA . ALA A 1 255 ? -23.432 2.646 12.332 1.00 94.06 255 ALA A CA 1
ATOM 1901 C C . ALA A 1 255 ? -23.185 2.631 13.853 1.00 94.06 255 ALA A C 1
ATOM 1903 O O . ALA A 1 255 ? -24.035 3.088 14.620 1.00 94.06 255 ALA A O 1
ATOM 1904 N N . ALA A 1 256 ? -22.014 2.163 14.300 1.00 92.31 256 ALA A N 1
ATOM 1905 C CA . ALA A 1 256 ? -21.633 2.184 15.712 1.00 92.31 256 ALA A CA 1
ATOM 1906 C C . ALA A 1 256 ? -21.453 3.616 16.248 1.00 92.31 256 ALA A C 1
ATOM 1908 O O . ALA A 1 256 ? -21.885 3.910 17.364 1.00 92.31 256 ALA A O 1
ATOM 1909 N N . ALA A 1 257 ? -20.871 4.518 15.449 1.00 93.19 257 ALA A N 1
ATOM 1910 C CA . ALA A 1 257 ? -20.776 5.938 15.784 1.00 93.19 257 ALA A CA 1
ATOM 1911 C C . ALA A 1 257 ? -22.162 6.589 15.900 1.00 93.19 257 ALA A C 1
ATOM 1913 O O . ALA A 1 257 ? -22.434 7.271 16.885 1.00 93.19 257 ALA A O 1
ATOM 1914 N N . ALA A 1 258 ? -23.055 6.335 14.939 1.00 91.44 258 ALA A N 1
ATOM 1915 C CA . ALA A 1 258 ? -24.406 6.895 14.918 1.00 91.44 258 ALA A CA 1
ATOM 1916 C C . ALA A 1 258 ? -25.296 6.373 16.062 1.00 91.44 258 ALA A C 1
ATOM 1918 O O . ALA A 1 258 ? -26.161 7.092 16.558 1.00 91.44 258 ALA A O 1
ATOM 1919 N N . ALA A 1 259 ? -25.082 5.131 16.506 1.00 89.38 259 ALA A N 1
ATOM 1920 C CA . ALA A 1 259 ? -25.813 4.537 17.624 1.00 89.38 259 ALA A CA 1
ATOM 1921 C C . ALA A 1 259 ? -25.332 5.023 19.006 1.00 89.38 259 ALA A C 1
ATOM 1923 O O . ALA A 1 259 ? -25.984 4.743 20.019 1.00 89.38 259 ALA A O 1
ATOM 1924 N N . ALA A 1 260 ? -24.198 5.727 19.078 1.00 87.06 260 ALA A N 1
ATOM 1925 C CA . ALA A 1 260 ? -23.649 6.217 20.332 1.00 87.06 260 ALA A CA 1
ATOM 1926 C C . ALA A 1 260 ? -24.559 7.286 20.962 1.00 87.06 260 ALA A C 1
ATOM 1928 O O . ALA A 1 260 ? -25.045 8.193 20.293 1.00 87.06 260 ALA A O 1
ATOM 1929 N N . ARG A 1 261 ? -24.788 7.193 22.278 1.00 82.38 261 ARG A N 1
ATOM 1930 C CA . ARG A 1 261 ? -25.647 8.125 23.031 1.00 82.38 261 ARG A CA 1
ATOM 1931 C C . ARG A 1 261 ? -24.849 8.882 24.093 1.00 82.38 261 ARG A C 1
ATOM 1933 O O . ARG A 1 261 ? -23.905 8.345 24.674 1.00 82.38 261 ARG A O 1
ATOM 1940 N N . GLY A 1 262 ? -25.279 10.105 24.402 1.00 79.62 262 GLY A N 1
ATOM 1941 C CA . GLY A 1 262 ? -24.740 10.907 25.504 1.00 79.62 262 GLY A CA 1
ATOM 1942 C C . GLY A 1 262 ? -23.291 11.356 25.286 1.00 79.62 262 GLY A C 1
ATOM 1943 O O . GLY A 1 262 ? -22.907 11.722 24.184 1.00 79.62 262 GLY A O 1
ATOM 1944 N N . ARG A 1 263 ? -22.472 11.333 26.347 1.00 77.06 263 ARG A N 1
ATOM 1945 C CA . ARG A 1 263 ? -21.070 11.812 26.336 1.00 77.06 263 ARG A CA 1
ATOM 1946 C C . ARG A 1 263 ? -20.058 10.778 25.809 1.00 77.06 263 ARG A C 1
ATOM 1948 O O . ARG A 1 263 ? -18.894 10.799 26.206 1.00 77.06 263 ARG A O 1
ATOM 1955 N N . SER A 1 264 ? -20.496 9.820 24.995 1.00 86.38 264 SER A N 1
ATOM 1956 C CA . SER A 1 264 ? -19.620 8.766 24.473 1.00 86.38 264 SER A CA 1
ATOM 1957 C C . SER A 1 264 ? -18.611 9.325 23.467 1.00 86.38 264 SER A C 1
ATOM 1959 O O . SER A 1 264 ? -18.981 10.073 22.569 1.00 86.38 264 SER A O 1
ATOM 1961 N N . ARG A 1 265 ? -17.346 8.900 23.566 1.00 93.75 265 ARG A N 1
ATOM 1962 C CA . ARG A 1 265 ? -16.273 9.215 22.601 1.00 93.75 265 ARG A CA 1
ATOM 1963 C C . ARG A 1 265 ? -16.265 8.289 21.375 1.00 93.75 265 ARG A C 1
ATOM 1965 O O . ARG A 1 265 ? -15.295 8.262 20.630 1.00 93.75 265 ARG A O 1
ATOM 1972 N N . MET A 1 266 ? -17.322 7.498 21.167 1.00 95.81 266 MET A N 1
ATOM 1973 C CA . MET A 1 266 ? -17.375 6.491 20.098 1.00 95.81 266 MET A CA 1
ATOM 1974 C C . MET A 1 266 ? -17.277 7.095 18.692 1.00 95.81 266 MET A C 1
ATOM 1976 O O . MET A 1 266 ? -16.590 6.530 17.850 1.00 95.81 266 MET A O 1
ATOM 1980 N N . ALA A 1 267 ? -17.917 8.240 18.436 1.00 94.69 267 ALA A N 1
ATOM 1981 C CA . ALA A 1 267 ? -17.816 8.909 17.137 1.00 94.69 267 ALA A CA 1
ATOM 1982 C C . ALA A 1 267 ? -16.374 9.363 16.845 1.00 94.69 267 ALA A C 1
ATOM 1984 O O . ALA A 1 267 ? -15.844 9.065 15.775 1.00 94.69 267 ALA A O 1
ATOM 1985 N N . ASP A 1 268 ? -15.714 9.982 17.831 1.00 95.44 268 ASP A N 1
ATOM 1986 C CA . ASP A 1 268 ? -14.299 10.373 17.749 1.00 95.44 268 ASP A CA 1
ATOM 1987 C C . ASP A 1 268 ? -13.408 9.143 17.505 1.00 95.44 268 ASP A C 1
ATOM 1989 O O . ASP A 1 268 ? -12.541 9.152 16.630 1.00 95.44 268 ASP A O 1
ATOM 1993 N N . PHE A 1 269 ? -13.672 8.045 18.223 1.00 96.69 269 PHE A N 1
ATOM 1994 C CA . PHE A 1 269 ? -12.932 6.793 18.082 1.00 96.69 269 PHE A CA 1
ATOM 1995 C C . PHE A 1 269 ? -13.111 6.147 16.706 1.00 96.69 269 PHE A C 1
ATOM 1997 O O . PHE A 1 269 ? -12.132 5.721 16.100 1.00 96.69 269 PHE A O 1
ATOM 2004 N N . VAL A 1 270 ? -14.330 6.108 16.168 1.00 96.56 270 VAL A N 1
ATOM 2005 C CA . VAL A 1 270 ? -14.588 5.630 14.802 1.00 96.56 270 VAL A CA 1
ATOM 2006 C C . VAL A 1 270 ? -13.869 6.506 13.776 1.00 96.56 270 VAL A C 1
ATOM 2008 O O . VAL A 1 270 ? -13.245 5.980 12.851 1.00 96.56 270 VAL A O 1
ATOM 2011 N N . GLY A 1 271 ? -13.884 7.829 13.967 1.00 95.31 271 GLY A N 1
ATOM 2012 C CA . GLY A 1 271 ? -13.102 8.762 13.159 1.00 95.31 271 GLY A CA 1
ATOM 2013 C C . GLY A 1 271 ? -11.606 8.436 13.186 1.00 95.31 271 GLY A C 1
ATOM 2014 O O . GLY A 1 271 ? -10.969 8.399 12.133 1.00 95.31 271 GLY A O 1
ATOM 2015 N N . PHE A 1 272 ? -11.061 8.131 14.365 1.00 94.56 272 PHE A N 1
ATOM 2016 C CA . PHE A 1 272 ? -9.681 7.680 14.528 1.00 94.56 272 PHE A CA 1
ATOM 2017 C C . PHE A 1 272 ? -9.412 6.352 13.804 1.00 94.56 272 PHE A C 1
ATOM 2019 O O . PHE A 1 272 ? -8.496 6.298 12.993 1.00 94.56 272 PHE A O 1
ATOM 2026 N N . VAL A 1 273 ? -10.241 5.314 13.977 1.00 94.81 273 VAL A N 1
ATOM 2027 C CA . VAL A 1 273 ? -10.089 4.014 13.281 1.00 94.81 273 VAL A CA 1
ATOM 2028 C C . VAL A 1 273 ? -10.081 4.187 11.755 1.00 94.81 273 VAL A C 1
ATOM 2030 O O . VAL A 1 273 ? -9.302 3.554 11.044 1.00 94.81 273 VAL A O 1
ATOM 2033 N N . LYS A 1 274 ? -10.914 5.083 11.217 1.00 94.19 274 LYS A N 1
ATOM 2034 C CA . LYS A 1 274 ? -10.942 5.410 9.780 1.00 94.19 274 LYS A CA 1
ATOM 2035 C C . LYS A 1 274 ? -9.689 6.142 9.285 1.00 94.19 274 LYS A C 1
ATOM 2037 O O . LYS A 1 274 ? -9.383 6.095 8.088 1.00 94.19 274 LYS A O 1
ATOM 2042 N N . ARG A 1 275 ? -8.975 6.848 10.165 1.00 92.25 275 ARG A N 1
ATOM 2043 C CA . ARG A 1 275 ? -7.673 7.470 9.868 1.00 92.25 275 ARG A CA 1
ATOM 2044 C C . ARG A 1 275 ? -6.506 6.514 10.101 1.00 92.25 275 ARG A C 1
ATOM 2046 O O . ARG A 1 275 ? -5.533 6.602 9.368 1.00 92.25 275 ARG A O 1
ATOM 2053 N N . GLN A 1 276 ? -6.640 5.591 11.049 1.00 91.50 276 GLN A N 1
ATOM 2054 C CA . GLN A 1 276 ? -5.581 4.740 11.579 1.00 91.50 276 GLN A CA 1
ATOM 2055 C C . GLN A 1 276 ? -5.969 3.249 11.452 1.00 91.50 276 GLN A C 1
ATOM 2057 O O . GLN A 1 276 ? -6.588 2.696 12.365 1.00 91.50 276 GLN A O 1
ATOM 2062 N N . PRO A 1 277 ? -5.629 2.571 10.334 1.00 90.75 277 PRO A N 1
ATOM 2063 C CA . PRO A 1 277 ? -6.102 1.209 10.055 1.00 90.75 277 PRO A CA 1
ATOM 2064 C C . PRO A 1 277 ? -5.609 0.132 11.027 1.00 90.75 277 PRO A C 1
ATOM 2066 O O . PRO A 1 277 ? -6.301 -0.859 11.260 1.00 90.75 277 PRO A O 1
ATOM 2069 N N . ILE A 1 278 ? -4.413 0.323 11.588 1.00 91.06 278 ILE A N 1
ATOM 2070 C CA . ILE A 1 278 ? -3.833 -0.538 12.620 1.00 91.06 278 ILE A CA 1
ATOM 2071 C C . ILE A 1 278 ? -3.606 0.321 13.856 1.00 91.06 278 ILE A C 1
ATOM 2073 O O . ILE A 1 278 ? -2.865 1.299 13.790 1.00 91.06 278 ILE A O 1
ATOM 2077 N N . LEU A 1 279 ? -4.211 -0.046 14.982 1.00 90.81 279 LEU A N 1
ATOM 2078 C CA . LEU A 1 279 ? -4.172 0.768 16.194 1.00 90.81 279 LEU A CA 1
ATOM 2079 C C . LEU A 1 279 ? -3.731 -0.006 17.430 1.00 90.81 279 LEU A C 1
ATOM 2081 O O . LEU A 1 279 ? -3.939 -1.215 17.549 1.00 90.81 279 LEU A O 1
ATOM 2085 N N . THR A 1 280 ? -3.193 0.737 18.390 1.00 90.19 280 THR A N 1
ATOM 2086 C CA . THR A 1 280 ? -2.918 0.297 19.759 1.00 90.19 280 THR A CA 1
ATOM 2087 C C . THR A 1 280 ? -3.742 1.113 20.751 1.00 90.19 280 THR A C 1
ATOM 2089 O O . THR A 1 280 ? -4.160 2.234 20.464 1.00 90.19 280 THR A O 1
ATOM 2092 N N . SER A 1 281 ? -3.926 0.602 21.971 1.00 91.25 281 SER A N 1
ATOM 2093 C CA . SER A 1 281 ? -4.601 1.374 23.023 1.00 91.25 281 SER A CA 1
ATOM 2094 C C . SER A 1 281 ? -3.859 2.669 23.373 1.00 91.25 281 SER A C 1
ATOM 2096 O O . SER A 1 281 ? -4.499 3.620 23.799 1.00 91.25 281 SER A O 1
ATOM 2098 N N . GLY A 1 282 ? -2.529 2.707 23.206 1.00 91.00 282 GLY A N 1
ATOM 2099 C CA . GLY A 1 282 ? -1.720 3.905 23.455 1.00 91.00 282 GLY A CA 1
ATOM 2100 C C . GLY A 1 282 ? -2.035 5.028 22.468 1.00 91.00 282 GLY A C 1
ATOM 2101 O O . GLY A 1 282 ? -2.321 6.137 22.898 1.00 91.00 282 GLY A O 1
ATOM 2102 N N . GLN A 1 283 ? -2.106 4.711 21.172 1.00 91.31 283 GLN A N 1
ATOM 2103 C CA . GLN A 1 283 ? -2.470 5.691 20.140 1.00 91.31 283 GLN A CA 1
ATOM 2104 C C . GLN A 1 283 ? -3.895 6.228 20.336 1.00 91.31 283 GLN A C 1
ATOM 2106 O O . GLN A 1 283 ? -4.137 7.413 20.150 1.00 91.31 283 GLN A O 1
ATOM 2111 N N . VAL A 1 284 ? -4.833 5.380 20.778 1.00 93.44 284 VAL A N 1
ATOM 2112 C CA . VAL A 1 284 ? -6.199 5.826 21.110 1.00 93.44 284 VAL A CA 1
ATOM 2113 C C . VAL A 1 284 ? -6.198 6.794 22.293 1.00 93.44 28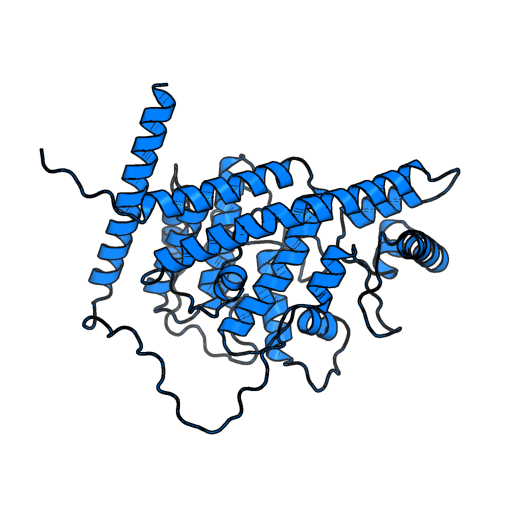4 VAL A C 1
ATOM 2115 O O . VAL A 1 284 ? -6.934 7.774 22.280 1.00 93.44 284 VAL A O 1
ATOM 2118 N N . MET A 1 285 ? -5.398 6.526 23.330 1.00 95.00 285 MET A N 1
ATOM 2119 C CA . MET A 1 285 ? -5.281 7.432 24.478 1.00 95.00 285 MET A CA 1
ATOM 2120 C C . MET A 1 285 ? -4.729 8.794 24.063 1.00 95.00 285 MET A C 1
ATOM 2122 O O . MET A 1 285 ? -5.247 9.813 24.512 1.00 95.00 285 MET A O 1
ATOM 2126 N N . GLU A 1 286 ? -3.696 8.788 23.223 1.00 93.00 286 GLU A N 1
ATOM 2127 C CA . GLU A 1 286 ? -3.015 9.985 22.736 1.00 93.00 286 GLU A CA 1
ATOM 2128 C C . GLU A 1 286 ? -3.919 10.837 21.833 1.00 93.00 286 GLU A C 1
ATOM 2130 O O . GLU A 1 286 ? -4.131 12.006 22.140 1.00 93.00 286 GLU A O 1
ATOM 2135 N N . ASP A 1 287 ? -4.524 10.252 20.792 1.00 92.69 287 ASP A N 1
ATOM 2136 C CA . ASP A 1 287 ? -5.350 10.990 19.818 1.00 92.69 287 ASP A CA 1
ATOM 2137 C C . ASP A 1 287 ? -6.647 11.532 20.443 1.00 92.69 287 ASP A C 1
ATOM 2139 O O . ASP A 1 287 ? -7.054 12.658 20.163 1.00 92.69 287 ASP A O 1
ATOM 2143 N N . LEU A 1 288 ? -7.292 10.764 21.333 1.00 94.56 288 LEU A N 1
ATOM 2144 C CA . LEU A 1 288 ? -8.577 11.159 21.928 1.00 94.56 288 LEU A CA 1
ATOM 2145 C C . LEU A 1 288 ? -8.433 11.891 23.273 1.00 94.56 288 LEU A C 1
ATOM 2147 O O . LEU A 1 288 ? -9.438 12.360 23.817 1.00 94.56 288 LEU A O 1
ATOM 2151 N N . GLY A 1 289 ? -7.231 11.953 23.854 1.00 95.19 289 GLY A N 1
ATOM 2152 C CA . GLY A 1 289 ? -7.007 12.536 25.182 1.00 95.19 289 GLY A CA 1
ATOM 2153 C C . GLY A 1 289 ? -7.757 11.800 26.301 1.00 95.19 289 GLY A C 1
ATOM 2154 O O . GLY A 1 289 ? -8.298 12.427 27.214 1.00 95.19 289 GLY A O 1
ATOM 2155 N N . VAL A 1 290 ? -7.851 10.468 26.218 1.00 95.38 290 VAL A N 1
ATOM 2156 C CA . VAL A 1 290 ? -8.626 9.635 27.157 1.00 95.38 290 VAL A CA 1
ATOM 2157 C C . VAL A 1 290 ? -7.744 8.725 28.007 1.00 95.38 290 VAL A C 1
ATOM 2159 O O . VAL A 1 290 ? -6.617 8.384 27.657 1.00 95.38 290 VAL A O 1
ATOM 2162 N N . THR A 1 291 ? -8.286 8.266 29.138 1.00 96.50 291 THR A N 1
ATOM 2163 C CA . THR A 1 291 ? -7.592 7.286 29.984 1.00 96.50 291 THR A CA 1
ATOM 2164 C C . THR A 1 291 ? -7.479 5.925 29.292 1.00 96.50 291 THR A C 1
ATOM 2166 O O . THR A 1 291 ? -8.291 5.567 28.434 1.00 96.50 291 THR A O 1
ATOM 2169 N N . ARG A 1 292 ? -6.524 5.099 29.737 1.00 94.75 292 ARG A N 1
ATOM 2170 C CA . ARG A 1 292 ? -6.369 3.716 29.257 1.00 94.75 292 ARG A CA 1
ATOM 2171 C C . ARG A 1 292 ? -7.639 2.878 29.421 1.00 94.75 292 ARG A C 1
ATOM 2173 O O . ARG A 1 292 ? -7.956 2.084 28.541 1.00 94.75 292 ARG A O 1
ATOM 2180 N N . ALA A 1 293 ? -8.359 3.047 30.533 1.00 95.19 293 ALA A N 1
ATOM 2181 C CA . ALA A 1 293 ? -9.601 2.321 30.791 1.00 95.19 293 ALA A CA 1
ATOM 2182 C C . ALA A 1 293 ? -10.681 2.690 29.763 1.00 95.19 293 ALA A C 1
ATOM 2184 O O . ALA A 1 293 ? -11.318 1.807 29.192 1.00 95.19 293 ALA A O 1
ATOM 2185 N N . THR A 1 294 ? -10.821 3.985 29.464 1.00 95.50 294 THR A N 1
ATOM 2186 C CA . THR A 1 294 ? -11.733 4.478 28.425 1.00 95.50 294 THR A CA 1
ATOM 2187 C C . THR A 1 294 ? -11.339 3.958 27.042 1.00 95.50 294 THR A C 1
ATOM 2189 O O . THR A 1 294 ? -12.194 3.442 26.329 1.00 95.50 294 THR A O 1
ATOM 2192 N N . ALA A 1 295 ? -10.053 4.019 26.676 1.00 95.62 295 ALA A N 1
ATOM 2193 C CA . ALA A 1 295 ? -9.564 3.505 25.395 1.00 95.62 295 ALA A CA 1
ATOM 2194 C C . ALA A 1 295 ? -9.865 2.005 25.220 1.00 95.62 295 ALA A C 1
ATOM 2196 O O . ALA A 1 295 ? -10.407 1.594 24.198 1.00 95.62 295 ALA A O 1
ATOM 2197 N N . LEU A 1 296 ? -9.580 1.185 26.238 1.00 95.19 296 LEU A N 1
ATOM 2198 C CA . LEU A 1 296 ? -9.871 -0.251 26.205 1.00 95.19 296 LEU A CA 1
ATOM 2199 C C . LEU A 1 296 ? -11.376 -0.552 26.184 1.00 95.19 296 LEU A C 1
ATOM 2201 O O . LEU A 1 296 ? -11.779 -1.526 25.557 1.00 95.19 296 LEU A O 1
ATOM 2205 N N . SER A 1 297 ? -12.207 0.272 26.826 1.00 95.56 297 SER A N 1
ATOM 2206 C CA . SER A 1 297 ? -13.668 0.139 26.769 1.00 95.56 297 SER A CA 1
ATOM 2207 C C . SER A 1 297 ? -14.223 0.439 25.370 1.00 95.56 297 SER A C 1
ATOM 2209 O O . SER A 1 297 ? -15.064 -0.311 24.871 1.00 95.56 297 SER A O 1
ATOM 2211 N N . LEU A 1 298 ? -13.717 1.484 24.706 1.00 96.06 298 LEU A N 1
ATOM 2212 C CA . LEU A 1 298 ? -14.074 1.822 23.324 1.00 96.06 298 LEU A CA 1
ATOM 2213 C C . LEU A 1 298 ? -13.669 0.702 22.356 1.00 96.06 298 LEU A C 1
ATOM 2215 O O . LEU A 1 298 ? -14.500 0.224 21.583 1.00 96.06 298 LEU A O 1
ATOM 2219 N N . ILE A 1 299 ? -12.422 0.231 22.464 1.00 95.94 299 ILE A N 1
ATOM 2220 C CA . ILE A 1 299 ? -11.907 -0.904 21.686 1.00 95.94 299 ILE A CA 1
ATOM 2221 C C . ILE A 1 299 ? -12.760 -2.150 21.935 1.00 95.94 299 ILE A C 1
ATOM 2223 O O . ILE A 1 299 ? -13.241 -2.755 20.982 1.00 95.94 299 ILE A O 1
ATOM 2227 N N . GLY A 1 300 ? -13.004 -2.499 23.201 1.00 95.44 300 GLY A N 1
ATOM 2228 C CA . GLY A 1 300 ? -13.785 -3.676 23.580 1.00 95.44 300 GLY A CA 1
ATOM 2229 C C . GLY A 1 300 ? -15.226 -3.636 23.069 1.00 95.44 300 GLY A C 1
ATOM 2230 O O . GLY A 1 300 ? -15.786 -4.678 22.740 1.00 95.44 300 GLY A O 1
ATOM 2231 N N . THR A 1 301 ? -15.814 -2.444 22.933 1.00 95.19 301 THR A N 1
ATOM 2232 C CA . THR A 1 301 ? -17.151 -2.277 22.347 1.00 95.19 301 THR A CA 1
ATOM 2233 C C . THR A 1 301 ? -17.158 -2.646 20.863 1.00 95.19 301 THR A C 1
ATOM 2235 O O . THR A 1 301 ? -17.992 -3.445 20.441 1.00 95.19 301 THR A O 1
ATOM 2238 N N . LEU A 1 302 ? -16.216 -2.116 20.072 1.00 95.94 302 LEU A N 1
ATOM 2239 C CA . LEU A 1 302 ? -16.112 -2.458 18.647 1.00 95.94 302 LEU A CA 1
ATOM 2240 C C . LEU A 1 302 ? -15.634 -3.900 18.424 1.00 95.94 302 LEU A C 1
ATOM 2242 O O . LEU A 1 302 ? -16.052 -4.537 17.459 1.00 95.94 302 LEU A O 1
ATOM 2246 N N . GLU A 1 303 ? -14.797 -4.431 19.317 1.00 95.69 303 GLU A N 1
ATOM 2247 C CA . GLU A 1 303 ? -14.365 -5.832 19.307 1.00 95.69 303 GLU A CA 1
ATOM 2248 C C . GLU A 1 303 ? -15.545 -6.778 19.576 1.00 95.69 303 GLU A C 1
ATOM 2250 O O . GLU A 1 303 ? -15.765 -7.719 18.817 1.00 95.69 303 GLU A O 1
ATOM 2255 N N . GLY A 1 304 ? -16.385 -6.480 20.575 1.00 94.25 304 GLY A N 1
ATOM 2256 C CA . GLY A 1 304 ? -17.601 -7.249 20.869 1.00 94.25 304 GLY A CA 1
ATOM 2257 C C . GLY A 1 304 ? -18.649 -7.222 19.749 1.00 94.25 304 GLY A C 1
ATOM 2258 O O . GLY A 1 304 ? -19.447 -8.148 19.630 1.00 94.25 304 GLY A O 1
ATOM 2259 N N . GLN A 1 305 ? -18.628 -6.192 18.901 1.00 93.38 305 GLN A N 1
ATOM 2260 C CA . GLN A 1 305 ? -19.472 -6.079 17.704 1.00 93.38 305 GLN A CA 1
ATOM 2261 C C . GLN A 1 305 ? -18.851 -6.734 16.457 1.00 93.38 305 GLN A C 1
ATOM 2263 O O . GLN A 1 305 ? -19.486 -6.778 15.403 1.00 93.38 305 GLN A O 1
ATOM 2268 N N . GLY A 1 306 ? -17.610 -7.222 16.550 1.00 93.88 306 GLY A N 1
ATOM 2269 C CA . GLY A 1 306 ? -16.868 -7.786 15.422 1.00 93.88 306 GLY A CA 1
ATOM 2270 C C . GLY A 1 306 ? -16.384 -6.749 14.402 1.00 93.88 306 GLY A C 1
ATOM 2271 O O . GLY A 1 306 ? -16.028 -7.122 13.287 1.00 93.88 306 GLY A O 1
ATOM 2272 N N . SER A 1 307 ? -16.373 -5.461 14.753 1.00 95.12 307 SER A N 1
ATOM 2273 C CA . SER A 1 307 ? -15.874 -4.373 13.896 1.00 95.12 307 SER A CA 1
ATOM 2274 C C . SER A 1 307 ? -14.358 -4.182 14.011 1.00 95.12 307 SER A C 1
ATOM 2276 O O . SER A 1 307 ? -13.730 -3.651 13.096 1.00 95.12 307 SER A O 1
ATOM 2278 N N . LEU A 1 308 ? -13.764 -4.633 15.119 1.00 95.44 308 LEU A N 1
ATOM 2279 C CA . LEU A 1 308 ? -12.320 -4.720 15.325 1.00 95.44 308 LEU A CA 1
ATOM 2280 C C . LEU A 1 308 ? -11.944 -6.113 15.826 1.00 95.44 308 LEU A C 1
ATOM 2282 O O . LEU A 1 308 ? -12.727 -6.775 16.499 1.00 95.44 308 LEU A O 1
ATOM 2286 N N . VAL A 1 309 ? -10.723 -6.545 15.525 1.00 93.75 309 VAL A N 1
ATOM 2287 C CA . VAL A 1 309 ? -10.168 -7.810 16.013 1.00 93.75 309 VAL A CA 1
ATOM 2288 C C . VAL A 1 309 ? -8.759 -7.559 16.525 1.00 93.75 309 VAL A C 1
ATOM 2290 O O . VAL A 1 309 ? -7.931 -7.012 15.794 1.00 93.75 309 VAL A O 1
ATOM 2293 N N . ASP A 1 310 ? -8.466 -7.984 17.757 1.00 90.81 310 ASP A N 1
ATOM 2294 C CA . ASP A 1 310 ? -7.081 -8.088 18.217 1.00 90.81 310 ASP A CA 1
ATOM 2295 C C . ASP A 1 310 ? -6.388 -9.176 17.414 1.00 90.81 310 ASP A C 1
ATOM 2297 O O . ASP A 1 310 ? -6.757 -10.344 17.519 1.00 90.81 310 ASP A O 1
ATOM 2301 N N . PHE A 1 311 ? -5.391 -8.827 16.610 1.00 83.88 311 PHE A N 1
ATOM 2302 C CA . PHE A 1 311 ? -4.709 -9.787 15.751 1.00 83.88 311 PHE A CA 1
ATOM 2303 C C . PHE A 1 311 ? -3.341 -10.239 16.246 1.00 83.88 311 PHE A C 1
ATOM 2305 O O . PHE A 1 311 ? -2.643 -10.962 15.534 1.00 83.88 311 PHE A O 1
ATOM 2312 N N . THR A 1 312 ? -3.002 -9.900 17.485 1.00 77.06 312 THR A N 1
ATOM 2313 C CA . THR A 1 312 ? -1.738 -10.270 18.117 1.00 77.06 312 THR A CA 1
ATOM 2314 C C . THR A 1 312 ? -1.889 -11.355 19.172 1.00 77.06 312 THR A C 1
ATOM 2316 O O . THR A 1 312 ? -2.892 -11.463 19.866 1.00 77.06 312 THR A O 1
ATOM 2319 N N . ALA A 1 313 ? -0.861 -12.196 19.301 1.00 58.56 313 ALA A N 1
ATOM 2320 C CA . ALA A 1 313 ? -0.899 -13.364 20.181 1.00 58.56 313 ALA A CA 1
ATOM 2321 C C . ALA A 1 313 ? -0.525 -13.069 21.651 1.00 58.56 313 ALA A C 1
ATOM 2323 O O . ALA A 1 313 ? -0.620 -13.965 22.489 1.00 58.56 313 ALA A O 1
ATOM 2324 N N . ARG A 1 314 ? -0.041 -11.863 21.996 1.00 63.59 314 ARG A N 1
ATOM 2325 C CA . ARG A 1 314 ? 0.539 -11.565 23.324 1.00 63.59 314 ARG A CA 1
ATOM 2326 C C . ARG A 1 314 ? -0.079 -10.338 23.992 1.00 63.59 314 ARG A C 1
ATOM 2328 O O . ARG A 1 314 ? -0.396 -9.350 23.349 1.00 63.59 314 ARG A O 1
ATOM 2335 N N . ARG A 1 315 ? -0.139 -10.369 25.331 1.00 59.72 315 ARG A N 1
ATOM 2336 C CA . ARG A 1 315 ? -0.696 -9.287 26.170 1.00 59.72 315 ARG A CA 1
ATOM 2337 C C . ARG A 1 315 ? 0.154 -8.009 26.224 1.00 59.72 315 ARG A C 1
ATOM 2339 O O . ARG A 1 315 ? -0.380 -6.966 26.586 1.00 59.72 315 ARG A O 1
ATOM 2346 N N . SER A 1 316 ? 1.455 -8.082 25.929 1.00 59.50 316 SER A N 1
ATOM 2347 C CA . SER A 1 316 ? 2.398 -6.968 26.132 1.00 59.50 316 SER A CA 1
ATOM 2348 C C . SER A 1 316 ? 2.320 -5.876 25.063 1.00 59.50 316 SER A C 1
ATOM 2350 O O . SER A 1 316 ? 2.674 -4.740 25.351 1.00 59.50 316 SER A O 1
ATOM 2352 N N . ALA A 1 317 ? 1.850 -6.201 23.857 1.00 68.88 317 ALA A N 1
ATOM 2353 C CA . ALA A 1 317 ? 1.617 -5.241 22.783 1.00 68.88 317 ALA A CA 1
ATOM 2354 C C . ALA A 1 317 ? 0.455 -5.756 21.925 1.00 68.88 317 ALA A C 1
ATOM 2356 O O . ALA A 1 317 ? 0.628 -6.711 21.170 1.00 68.88 317 ALA A O 1
ATOM 2357 N N . ARG A 1 318 ? -0.731 -5.166 22.118 1.00 84.25 318 ARG A N 1
ATOM 2358 C CA . ARG A 1 318 ? -1.964 -5.556 21.425 1.00 84.25 318 ARG A CA 1
ATOM 2359 C C . ARG A 1 318 ? -2.240 -4.607 20.268 1.00 84.25 318 ARG A C 1
ATOM 2361 O O . ARG A 1 318 ? -2.148 -3.391 20.454 1.00 84.25 318 ARG A O 1
ATOM 2368 N N . PHE A 1 319 ? -2.589 -5.169 19.117 1.00 87.88 319 PHE A N 1
ATOM 2369 C CA . PHE A 1 319 ? -2.949 -4.408 17.926 1.00 87.88 319 PHE A CA 1
ATOM 2370 C C . PHE A 1 319 ? -4.311 -4.842 17.435 1.00 87.88 319 PHE A C 1
ATOM 2372 O O . PHE A 1 319 ? -4.601 -6.036 17.346 1.00 87.88 319 PHE A O 1
ATOM 2379 N N . TRP A 1 320 ? -5.111 -3.853 17.071 1.00 92.75 320 TRP A N 1
ATOM 2380 C CA . TRP A 1 320 ? -6.435 -4.052 16.518 1.00 92.75 320 TRP A CA 1
ATOM 2381 C C . TRP A 1 320 ? -6.492 -3.495 15.105 1.00 92.75 320 TRP A C 1
ATOM 2383 O O . TRP A 1 320 ? -5.846 -2.499 14.781 1.00 92.75 320 TRP A O 1
ATOM 2393 N N . ALA A 1 321 ? -7.265 -4.168 14.268 1.00 93.94 321 ALA A N 1
ATOM 2394 C CA . ALA A 1 321 ? -7.592 -3.747 12.915 1.00 93.94 321 ALA A CA 1
ATOM 2395 C C . ALA A 1 321 ? -9.000 -4.246 12.572 1.00 93.94 321 ALA A C 1
ATOM 2397 O O . ALA A 1 321 ? -9.579 -5.046 13.318 1.00 93.94 321 ALA A O 1
ATOM 2398 N N . THR A 1 322 ? -9.548 -3.802 11.442 1.00 94.94 322 THR A N 1
ATOM 2399 C CA . THR A 1 322 ? -10.778 -4.391 10.898 1.00 94.94 322 THR A CA 1
ATOM 2400 C C . THR A 1 322 ? -10.564 -5.878 10.577 1.00 94.94 322 THR A C 1
ATOM 2402 O O . THR A 1 322 ? -9.426 -6.286 10.319 1.00 94.94 322 THR A O 1
ATOM 2405 N N . PRO A 1 323 ? -11.615 -6.720 10.589 1.00 93.94 323 PRO A N 1
ATOM 2406 C CA . PRO A 1 323 ? -11.470 -8.165 10.402 1.00 93.94 323 PRO A CA 1
ATOM 2407 C C . PRO A 1 323 ? -10.717 -8.550 9.124 1.00 93.94 323 PRO A C 1
ATOM 2409 O O . PRO A 1 323 ? -9.815 -9.388 9.176 1.00 93.94 323 PRO A O 1
ATOM 2412 N N . THR A 1 324 ? -11.024 -7.912 7.991 1.00 90.38 324 THR A N 1
ATOM 2413 C CA . THR A 1 324 ? -10.346 -8.192 6.717 1.00 90.38 324 THR A CA 1
ATOM 2414 C C . THR A 1 324 ? -8.863 -7.817 6.762 1.00 90.38 324 THR A C 1
ATOM 2416 O O . THR A 1 324 ? -8.012 -8.590 6.309 1.00 90.38 324 THR A O 1
ATOM 2419 N N . LEU A 1 325 ? -8.520 -6.664 7.345 1.00 90.19 325 LEU A N 1
ATOM 2420 C CA . LEU A 1 325 ? -7.126 -6.239 7.486 1.00 90.19 325 LEU A CA 1
ATOM 2421 C C . LEU A 1 325 ? -6.367 -7.151 8.460 1.00 90.19 325 LEU A C 1
ATOM 2423 O O . LEU A 1 325 ? -5.293 -7.648 8.129 1.00 90.19 325 LEU A O 1
ATOM 2427 N N . ALA A 1 326 ? -6.957 -7.460 9.614 1.00 89.81 326 ALA A N 1
ATOM 2428 C CA . ALA A 1 326 ? -6.428 -8.423 10.573 1.00 89.81 326 ALA A CA 1
ATOM 2429 C C . ALA A 1 326 ? -6.177 -9.796 9.927 1.00 89.81 326 ALA A C 1
ATOM 2431 O O . ALA A 1 326 ? -5.138 -10.408 10.167 1.00 89.81 326 ALA A O 1
ATOM 2432 N N . ALA A 1 327 ? -7.088 -10.276 9.076 1.00 88.06 327 ALA A N 1
ATOM 2433 C CA . ALA A 1 327 ? -6.915 -11.533 8.356 1.00 88.06 327 ALA A CA 1
ATOM 2434 C C . ALA A 1 327 ? -5.711 -11.485 7.404 1.00 88.06 327 ALA A C 1
ATOM 2436 O O . ALA A 1 327 ? -4.893 -12.404 7.432 1.00 88.06 327 ALA A O 1
ATOM 2437 N N . ARG A 1 328 ? -5.539 -10.405 6.627 1.00 85.06 328 ARG A N 1
ATOM 2438 C CA . ARG A 1 328 ? -4.354 -10.206 5.765 1.00 85.06 328 ARG A CA 1
ATOM 2439 C C . ARG A 1 328 ? -3.057 -10.192 6.574 1.00 85.06 328 ARG A C 1
ATOM 2441 O O . ARG A 1 328 ? -2.084 -10.845 6.200 1.00 85.06 328 ARG A O 1
ATOM 2448 N N . LEU A 1 329 ? -3.072 -9.509 7.716 1.00 83.31 329 LEU A N 1
ATOM 2449 C CA . LEU A 1 329 ? -1.920 -9.403 8.608 1.00 83.31 329 LEU A CA 1
ATOM 2450 C C . LEU A 1 329 ? -1.621 -10.708 9.355 1.00 83.31 329 LEU A C 1
ATOM 2452 O O . LEU A 1 329 ? -0.472 -10.935 9.696 1.00 83.31 329 LEU A O 1
ATOM 2456 N N . ARG A 1 330 ? -2.604 -11.588 9.583 1.00 77.88 330 ARG A N 1
ATOM 2457 C CA . ARG A 1 330 ? -2.403 -12.910 10.210 1.00 77.88 330 ARG A CA 1
ATOM 2458 C C . ARG A 1 330 ? -2.019 -14.004 9.217 1.00 77.88 330 ARG A C 1
ATOM 2460 O O . ARG A 1 330 ? -1.225 -14.878 9.553 1.00 77.88 330 ARG A O 1
ATOM 2467 N N . HIS A 1 331 ? -2.613 -13.987 8.026 1.00 61.72 331 HIS A N 1
ATOM 2468 C CA . HIS A 1 331 ? -2.594 -15.105 7.080 1.00 61.72 331 HIS A CA 1
ATOM 2469 C C . HIS A 1 331 ? -1.692 -14.894 5.861 1.00 61.72 331 HIS A C 1
ATOM 2471 O O . HIS A 1 331 ? -1.748 -15.720 4.952 1.00 61.72 331 HIS A O 1
ATOM 2477 N N . GLY A 1 332 ? -0.841 -13.855 5.848 1.00 50.16 332 GLY A N 1
ATOM 2478 C CA . GLY A 1 332 ? 0.176 -13.652 4.808 1.00 50.16 332 GLY A CA 1
ATOM 2479 C C . GLY A 1 332 ? 0.892 -14.967 4.477 1.00 50.16 332 GLY A C 1
ATOM 2480 O O . GLY A 1 332 ? 1.582 -15.551 5.312 1.00 50.16 332 GLY A O 1
ATOM 2481 N N . SER A 1 333 ? 0.608 -15.500 3.296 1.00 38.84 333 SER A N 1
ATOM 2482 C CA . SER A 1 333 ? 0.666 -16.926 3.003 1.00 38.84 333 SER A CA 1
ATOM 2483 C C . SER A 1 333 ? 2.084 -17.436 2.770 1.00 38.84 333 SER A C 1
ATOM 2485 O O . SER A 1 333 ? 2.629 -17.257 1.688 1.00 38.84 333 SER A O 1
ATOM 2487 N N . VAL A 1 334 ? 2.612 -18.215 3.717 1.00 38.00 334 VAL A N 1
ATOM 2488 C CA . VAL A 1 334 ? 3.508 -19.337 3.401 1.00 38.00 334 VAL A CA 1
ATOM 2489 C C . VAL A 1 334 ? 3.035 -20.567 4.176 1.00 38.00 334 VAL A C 1
ATOM 2491 O O . VAL A 1 334 ? 3.573 -20.949 5.208 1.00 38.00 334 VAL A O 1
ATOM 2494 N N . ARG A 1 335 ? 2.002 -21.224 3.646 1.00 35.25 335 ARG A N 1
ATOM 2495 C CA . ARG A 1 335 ? 1.887 -22.687 3.739 1.00 35.25 335 ARG A CA 1
ATOM 2496 C C . ARG A 1 335 ? 2.151 -23.270 2.353 1.00 35.25 335 ARG A C 1
ATOM 2498 O O . ARG A 1 335 ? 1.333 -23.988 1.791 1.00 35.25 335 ARG A O 1
ATOM 2505 N N . ALA A 1 336 ? 3.320 -22.958 1.795 1.00 36.56 336 ALA A N 1
ATOM 2506 C CA . ALA A 1 336 ? 3.924 -23.869 0.837 1.00 36.56 336 ALA A CA 1
ATOM 2507 C C . ALA A 1 336 ? 4.328 -25.113 1.640 1.00 36.56 336 ALA A C 1
ATOM 2509 O O . ALA A 1 336 ? 5.178 -25.046 2.529 1.00 36.56 336 ALA A O 1
ATOM 2510 N N . ARG A 1 337 ? 3.628 -26.225 1.402 1.00 29.52 337 ARG A N 1
ATOM 2511 C CA . ARG A 1 337 ? 3.960 -27.553 1.935 1.00 29.52 337 ARG A CA 1
ATOM 2512 C C . ARG A 1 337 ? 5.468 -27.805 1.739 1.00 29.52 337 ARG A C 1
ATOM 2514 O O . ARG A 1 337 ? 5.980 -27.432 0.684 1.00 29.52 337 ARG A O 1
ATOM 2521 N N . PRO A 1 338 ? 6.177 -28.439 2.688 1.00 32.75 338 PRO A N 1
ATOM 2522 C CA . PRO A 1 338 ? 7.555 -28.849 2.460 1.00 32.75 338 PRO A CA 1
ATOM 2523 C C . PRO A 1 338 ? 7.567 -29.849 1.299 1.00 32.75 338 PRO A C 1
ATOM 2525 O O . PRO A 1 338 ? 7.166 -30.999 1.466 1.00 32.75 338 PRO A O 1
ATOM 2528 N N . GLN A 1 339 ? 7.977 -29.419 0.105 1.00 33.25 339 GLN A N 1
ATOM 2529 C CA . GLN A 1 339 ? 8.546 -30.369 -0.839 1.00 33.25 339 GLN A CA 1
ATOM 2530 C C . GLN A 1 339 ? 9.918 -30.710 -0.282 1.00 33.25 339 GLN A C 1
ATOM 2532 O O . GLN A 1 339 ? 10.773 -29.841 -0.118 1.00 33.25 339 GLN A O 1
ATOM 2537 N N . ALA A 1 340 ? 10.032 -31.965 0.136 1.00 31.61 340 ALA A N 1
ATOM 2538 C CA . ALA A 1 340 ? 11.237 -32.552 0.667 1.00 31.61 340 ALA A CA 1
ATOM 2539 C C . ALA A 1 340 ? 12.437 -32.194 -0.216 1.00 31.61 340 ALA A C 1
ATOM 2541 O O . ALA A 1 340 ? 12.402 -32.349 -1.437 1.00 31.61 340 ALA A O 1
ATOM 2542 N N . ALA A 1 341 ? 13.511 -31.751 0.432 1.00 37.53 341 ALA A N 1
ATOM 2543 C CA . ALA A 1 341 ? 14.840 -31.925 -0.112 1.00 37.53 341 ALA A CA 1
ATOM 2544 C C . ALA A 1 341 ? 15.010 -33.417 -0.442 1.00 37.53 341 ALA A C 1
ATOM 2546 O O . ALA A 1 341 ? 14.859 -34.264 0.437 1.00 37.53 341 ALA A O 1
ATOM 2547 N N . GLY A 1 342 ? 15.268 -33.726 -1.710 1.00 33.66 342 GLY A N 1
ATOM 2548 C CA . GLY A 1 342 ? 15.520 -35.089 -2.166 1.00 33.66 342 GLY A CA 1
ATOM 2549 C C . GLY A 1 342 ? 14.511 -35.586 -3.191 1.00 33.66 342 GLY A C 1
ATOM 2550 O O . GLY A 1 342 ? 13.620 -36.359 -2.864 1.00 33.66 342 GLY A O 1
ATOM 2551 N N . GLN A 1 343 ? 14.688 -35.156 -4.439 1.00 29.67 343 GLN A N 1
ATOM 2552 C CA . GLN A 1 343 ? 14.859 -36.013 -5.621 1.00 29.67 343 GLN A CA 1
ATOM 2553 C C . GLN A 1 343 ? 14.777 -35.122 -6.859 1.00 29.67 343 GLN A C 1
ATOM 2555 O O . GLN A 1 343 ? 13.839 -34.341 -7.008 1.00 29.67 343 GLN A O 1
ATOM 2560 N N . GLY A 1 344 ? 15.804 -35.211 -7.707 1.00 35.78 344 GLY A N 1
ATOM 2561 C CA . GLY A 1 344 ? 15.944 -34.414 -8.917 1.00 35.78 344 GLY A CA 1
ATOM 2562 C C . GLY A 1 344 ? 14.667 -34.424 -9.748 1.00 35.78 344 GLY A C 1
ATOM 2563 O O . GLY A 1 344 ? 14.259 -35.449 -10.286 1.00 35.78 344 GLY A O 1
ATOM 2564 N N . ARG A 1 345 ? 14.042 -33.257 -9.850 1.00 28.33 345 ARG A N 1
ATOM 2565 C CA . ARG A 1 345 ? 13.131 -32.927 -10.933 1.00 28.33 345 ARG A CA 1
ATOM 2566 C C . ARG A 1 345 ? 13.766 -31.760 -11.648 1.00 28.33 345 ARG A C 1
ATOM 2568 O O . ARG A 1 345 ? 14.010 -30.727 -11.030 1.00 28.33 345 ARG A O 1
ATOM 2575 N N . GLU A 1 346 ? 14.105 -32.019 -12.904 1.00 28.61 346 GLU A N 1
ATOM 2576 C CA . GLU A 1 346 ? 14.661 -31.075 -13.859 1.00 28.61 346 GLU A CA 1
ATOM 2577 C C . GLU A 1 346 ? 14.076 -29.687 -13.626 1.00 28.61 346 GLU A C 1
ATOM 2579 O O . GLU A 1 346 ? 12.855 -29.500 -13.651 1.00 28.61 346 GLU A O 1
ATOM 2584 N N . ALA A 1 347 ? 14.969 -28.734 -13.357 1.00 30.95 347 ALA A N 1
ATOM 2585 C CA . ALA A 1 347 ? 14.657 -27.326 -13.442 1.00 30.95 347 ALA A CA 1
ATOM 2586 C C . ALA A 1 347 ? 13.901 -27.119 -14.756 1.00 30.95 347 ALA A C 1
ATOM 2588 O O . ALA A 1 347 ? 14.423 -27.431 -15.829 1.00 30.95 347 ALA A O 1
ATOM 2589 N N . GLY A 1 348 ? 12.646 -26.670 -14.657 1.00 27.22 348 GLY A N 1
ATOM 2590 C CA . GLY A 1 348 ? 11.890 -26.243 -15.822 1.00 27.22 348 GLY A CA 1
ATOM 2591 C C . GLY A 1 348 ? 12.793 -25.313 -16.613 1.00 27.22 348 GLY A C 1
ATOM 2592 O O . GLY A 1 348 ? 13.296 -24.343 -16.047 1.00 27.22 348 GLY A O 1
ATOM 2593 N N . LYS A 1 349 ? 13.075 -25.708 -17.859 1.00 24.78 349 LYS A N 1
ATOM 2594 C CA . LYS A 1 349 ? 13.973 -25.020 -18.780 1.00 24.78 349 LYS A CA 1
ATOM 2595 C C . LYS A 1 349 ? 13.830 -23.514 -18.589 1.00 24.78 349 LYS A C 1
ATOM 2597 O O . LYS A 1 349 ? 12.773 -22.953 -18.879 1.00 24.78 349 LYS A O 1
ATOM 2602 N N . VAL A 1 350 ? 14.897 -22.888 -18.093 1.00 30.17 350 VAL A N 1
ATOM 2603 C CA . VAL A 1 350 ? 15.156 -21.469 -18.335 1.00 30.17 350 VAL A CA 1
ATOM 2604 C C . VAL A 1 350 ? 14.904 -21.284 -19.833 1.00 30.17 350 VAL A C 1
ATOM 2606 O O . VAL A 1 350 ? 15.460 -22.079 -20.602 1.00 30.17 350 VAL A O 1
ATOM 2609 N N . PRO A 1 351 ? 14.013 -20.370 -20.266 1.00 31.05 351 PRO A N 1
ATOM 2610 C CA . PRO A 1 351 ? 13.893 -20.059 -21.679 1.00 31.05 351 PRO A CA 1
ATOM 2611 C C . PRO A 1 351 ? 15.306 -19.811 -22.174 1.00 31.05 351 PRO A C 1
ATOM 2613 O O . PRO A 1 351 ? 16.027 -19.023 -21.564 1.00 31.05 351 PRO A O 1
ATOM 2616 N N . GLU A 1 352 ? 15.704 -20.590 -23.173 1.00 27.42 352 GLU A N 1
ATOM 2617 C CA . GLU A 1 352 ? 16.979 -20.478 -23.859 1.00 27.42 352 GLU A CA 1
ATOM 2618 C C . GLU A 1 352 ? 17.276 -18.987 -24.013 1.00 27.42 352 GLU A C 1
ATOM 2620 O O . GLU A 1 352 ? 16.491 -18.258 -24.624 1.00 27.42 352 GLU A O 1
ATOM 2625 N N . LEU A 1 353 ? 18.303 -18.515 -23.298 1.00 36.97 353 LEU A N 1
ATOM 2626 C CA . LEU A 1 353 ? 18.743 -17.136 -23.400 1.00 36.97 353 LEU A CA 1
ATOM 2627 C C . LEU A 1 353 ? 19.150 -16.971 -24.860 1.00 36.97 353 LEU A C 1
ATOM 2629 O O . LEU A 1 353 ? 20.200 -17.465 -25.272 1.00 36.97 353 LEU A O 1
ATOM 2633 N N . ASP A 1 354 ? 18.274 -16.328 -25.635 1.00 39.06 354 ASP A N 1
ATOM 2634 C CA . ASP A 1 354 ? 18.645 -15.664 -26.875 1.00 39.06 354 ASP A CA 1
ATOM 2635 C C . ASP A 1 354 ? 19.999 -14.985 -26.632 1.00 39.06 354 ASP A C 1
ATOM 2637 O O . ASP A 1 354 ? 20.209 -14.413 -25.561 1.00 39.06 354 ASP A O 1
ATOM 2641 N N . GLN A 1 355 ? 20.900 -15.142 -27.605 1.00 38.94 355 GLN A N 1
ATOM 2642 C CA . GLN A 1 355 ? 22.289 -14.662 -27.676 1.00 38.94 355 GLN A CA 1
ATOM 2643 C C . GLN A 1 355 ? 22.596 -13.447 -26.782 1.00 38.94 355 GLN A C 1
ATOM 2645 O O . GLN A 1 355 ? 21.732 -12.585 -26.667 1.00 38.94 355 GLN A O 1
ATOM 2650 N N . PRO A 1 356 ? 23.816 -13.303 -26.220 1.00 34.81 356 PRO A N 1
ATOM 2651 C CA . PRO A 1 356 ? 24.168 -12.146 -25.393 1.00 34.81 356 PRO A CA 1
ATOM 2652 C C . PRO A 1 356 ? 23.884 -10.850 -26.161 1.00 34.81 356 PRO A C 1
ATOM 2654 O O . PRO A 1 356 ? 24.639 -10.465 -27.052 1.00 34.81 356 PRO A O 1
ATOM 2657 N N . ARG A 1 357 ? 22.749 -10.223 -25.848 1.00 57.72 357 ARG A N 1
ATOM 2658 C CA . ARG A 1 357 ? 22.314 -8.969 -26.447 1.00 57.72 357 ARG A CA 1
ATOM 2659 C C . ARG A 1 357 ? 23.112 -7.862 -25.798 1.00 57.72 357 ARG A C 1
ATOM 2661 O O . ARG A 1 357 ? 23.364 -7.888 -24.591 1.00 57.72 357 ARG A O 1
ATOM 2668 N N . THR A 1 358 ? 23.565 -6.922 -26.610 1.00 66.00 358 THR A N 1
ATOM 2669 C CA . THR A 1 358 ? 24.233 -5.745 -26.074 1.00 66.00 358 THR A CA 1
ATOM 2670 C C . THR A 1 358 ? 23.209 -4.897 -25.319 1.00 66.00 358 THR A C 1
ATOM 2672 O O . THR A 1 358 ? 22.006 -4.980 -25.566 1.00 66.00 358 THR A O 1
ATOM 2675 N N . ARG A 1 359 ? 23.675 -4.068 -24.380 1.00 62.88 359 ARG A N 1
ATOM 2676 C CA . ARG A 1 359 ? 22.813 -3.102 -23.681 1.00 62.88 359 ARG A CA 1
ATOM 2677 C C . ARG A 1 359 ? 22.041 -2.216 -24.668 1.00 62.88 359 ARG A C 1
ATOM 2679 O O . ARG A 1 359 ? 20.879 -1.921 -24.427 1.00 62.88 359 ARG A O 1
ATOM 2686 N N . GLU A 1 360 ? 22.679 -1.855 -25.780 1.00 64.44 360 GLU A N 1
ATOM 2687 C CA . GLU A 1 360 ? 22.080 -1.073 -26.865 1.00 64.44 360 GLU A CA 1
ATOM 2688 C C . GLU A 1 360 ? 20.909 -1.820 -27.529 1.00 64.44 360 GLU A C 1
ATOM 2690 O O . GLU A 1 360 ? 19.875 -1.214 -27.796 1.00 64.44 360 GLU A O 1
ATOM 2695 N N . ASP A 1 361 ? 21.009 -3.144 -27.712 1.00 68.25 361 ASP A N 1
ATOM 2696 C CA . ASP A 1 361 ? 19.920 -3.964 -28.268 1.00 68.25 361 ASP A CA 1
ATOM 2697 C C . ASP A 1 361 ? 18.717 -4.067 -27.313 1.00 68.25 361 ASP A C 1
ATOM 2699 O O . ASP A 1 361 ? 17.563 -4.112 -27.748 1.00 68.25 361 ASP A O 1
ATOM 2703 N N . GLU A 1 362 ? 18.964 -4.140 -26.001 1.00 65.62 362 GLU A N 1
ATOM 2704 C CA . GLU A 1 362 ? 17.894 -4.187 -24.999 1.00 65.62 362 GLU A CA 1
ATOM 2705 C C . GLU A 1 362 ? 17.217 -2.824 -24.808 1.00 65.62 362 GLU A C 1
ATOM 2707 O O . GLU A 1 362 ? 15.991 -2.775 -24.688 1.00 65.62 362 GLU A O 1
ATOM 2712 N N . GLU A 1 363 ? 17.993 -1.734 -24.822 1.00 62.72 363 GLU A N 1
ATOM 2713 C CA . GLU A 1 363 ? 17.489 -0.356 -24.808 1.00 62.72 363 GLU A CA 1
ATOM 2714 C C . GLU A 1 363 ? 16.628 -0.085 -26.051 1.00 62.72 363 GLU A C 1
ATOM 2716 O O . GLU A 1 363 ? 15.469 0.302 -25.905 1.00 62.72 363 GLU A O 1
ATOM 2721 N N . ALA A 1 364 ? 17.123 -0.405 -27.253 1.00 68.56 364 ALA A N 1
ATOM 2722 C CA . ALA A 1 364 ? 16.375 -0.227 -28.499 1.00 68.56 364 ALA A CA 1
ATOM 2723 C C . ALA A 1 364 ? 15.066 -1.032 -28.519 1.00 68.56 364 ALA A C 1
ATOM 2725 O O . ALA A 1 364 ? 14.028 -0.532 -28.948 1.00 68.56 364 ALA A O 1
ATOM 2726 N N . ARG A 1 365 ? 15.079 -2.269 -28.005 1.00 67.69 365 ARG A N 1
ATOM 2727 C CA . ARG A 1 365 ? 13.874 -3.106 -27.921 1.00 67.69 365 ARG A CA 1
ATOM 2728 C C . ARG A 1 365 ? 12.863 -2.578 -26.904 1.00 67.69 365 ARG A C 1
ATOM 2730 O O . ARG A 1 365 ? 11.657 -2.685 -27.122 1.00 67.69 365 ARG A O 1
ATOM 2737 N N . LEU A 1 366 ? 13.335 -2.069 -25.767 1.00 65.44 366 LEU A N 1
ATOM 2738 C CA . LEU A 1 366 ? 12.470 -1.459 -24.762 1.00 65.44 366 LEU A CA 1
ATOM 2739 C C . LEU A 1 366 ? 11.829 -0.179 -25.319 1.00 65.44 366 LEU A C 1
ATOM 2741 O O . LEU A 1 366 ? 10.618 -0.011 -25.184 1.00 65.44 366 LEU A O 1
ATOM 2745 N N . GLU A 1 367 ? 12.614 0.676 -25.979 1.00 67.69 367 GLU A N 1
ATOM 2746 C CA . GLU A 1 367 ? 12.125 1.881 -26.657 1.00 67.69 367 GLU A CA 1
ATOM 2747 C C . GLU A 1 367 ? 11.116 1.551 -27.759 1.00 67.69 367 GLU A C 1
ATOM 2749 O O . GLU A 1 367 ? 10.074 2.195 -27.833 1.00 67.69 367 GLU A O 1
ATOM 2754 N N . GLU A 1 368 ? 11.359 0.511 -28.561 1.00 70.44 368 GLU A N 1
ATOM 2755 C CA . GLU A 1 368 ? 10.411 0.033 -29.572 1.00 70.44 368 GLU A CA 1
ATOM 2756 C C . GLU A 1 368 ? 9.085 -0.413 -28.932 1.00 70.44 368 GLU A C 1
ATOM 2758 O O . GLU A 1 368 ? 8.021 0.076 -29.309 1.00 70.44 368 GLU A O 1
ATOM 2763 N N . LEU A 1 369 ? 9.128 -1.280 -27.912 1.00 65.25 369 LEU A N 1
ATOM 2764 C CA . LEU A 1 369 ? 7.922 -1.798 -27.248 1.00 65.25 369 LEU A CA 1
ATOM 2765 C C . LEU A 1 369 ? 7.096 -0.700 -26.564 1.00 65.25 369 LEU A C 1
ATOM 2767 O O . LEU A 1 369 ? 5.865 -0.764 -26.550 1.00 65.25 369 LEU A O 1
ATOM 2771 N N . LEU A 1 370 ? 7.763 0.283 -25.963 1.00 67.06 370 LEU A N 1
ATOM 2772 C CA . LEU A 1 370 ? 7.116 1.406 -25.289 1.00 67.06 370 LEU A CA 1
ATOM 2773 C C . LEU A 1 370 ? 6.633 2.473 -26.282 1.00 67.06 370 LEU A C 1
ATOM 2775 O O . LEU A 1 370 ? 5.551 3.028 -26.100 1.00 67.06 370 LEU A O 1
ATOM 2779 N N . GLY A 1 371 ? 7.387 2.727 -27.352 1.00 66.12 371 GLY A N 1
ATOM 2780 C CA . GLY A 1 371 ? 7.005 3.641 -28.427 1.00 66.12 371 GLY A CA 1
ATOM 2781 C C . GLY A 1 371 ? 5.780 3.147 -29.196 1.00 66.12 371 GLY A C 1
ATOM 2782 O O . GLY A 1 371 ? 4.845 3.913 -29.426 1.00 66.12 371 GLY A O 1
ATOM 2783 N N . GLU A 1 372 ? 5.717 1.847 -29.504 1.00 63.62 372 GLU A N 1
ATOM 2784 C CA . GLU A 1 372 ? 4.522 1.219 -30.084 1.00 63.62 372 GLU A CA 1
ATOM 2785 C C . GLU A 1 372 ? 3.285 1.371 -29.187 1.00 63.62 372 GLU A C 1
ATOM 2787 O O . GLU A 1 372 ? 2.159 1.508 -29.675 1.00 63.62 372 GLU A O 1
ATOM 2792 N N . LEU A 1 373 ? 3.489 1.342 -27.870 1.00 61.44 373 LEU A N 1
ATOM 2793 C CA . LEU A 1 373 ? 2.429 1.484 -26.884 1.00 61.44 373 LEU A CA 1
ATOM 2794 C C . LEU A 1 373 ? 1.904 2.923 -26.815 1.00 61.44 373 LEU A C 1
ATOM 2796 O O . LEU A 1 373 ? 0.687 3.108 -26.826 1.00 61.44 373 LEU A O 1
ATOM 2800 N N . ASP A 1 374 ? 2.784 3.927 -26.816 1.00 63.94 374 ASP A N 1
ATOM 2801 C CA . ASP A 1 374 ? 2.374 5.338 -26.852 1.00 63.94 374 ASP A CA 1
ATOM 2802 C C . ASP A 1 374 ? 1.617 5.678 -28.129 1.00 63.94 374 ASP A C 1
ATOM 2804 O O . ASP A 1 374 ? 0.593 6.357 -28.081 1.00 63.94 374 ASP A O 1
ATOM 2808 N N . ASP A 1 375 ? 2.096 5.193 -29.274 1.00 63.62 375 ASP A N 1
ATOM 2809 C CA . ASP A 1 375 ? 1.426 5.409 -30.554 1.00 63.62 375 ASP A CA 1
ATOM 2810 C C . ASP A 1 375 ? 0.012 4.814 -30.546 1.00 63.62 375 ASP A C 1
ATOM 2812 O O . ASP A 1 375 ? -0.934 5.418 -31.063 1.00 63.62 375 ASP A O 1
ATOM 2816 N N . ALA A 1 376 ? -0.162 3.649 -29.921 1.00 59.28 376 ALA A N 1
ATOM 2817 C CA . ALA A 1 376 ? -1.469 3.029 -29.802 1.00 59.28 376 ALA A CA 1
ATOM 2818 C C . ALA A 1 376 ? -2.391 3.758 -28.808 1.00 59.28 376 ALA A C 1
ATOM 2820 O O . ALA A 1 376 ? -3.591 3.858 -29.069 1.00 59.28 376 ALA A O 1
ATOM 2821 N N . LEU A 1 377 ? -1.854 4.299 -27.709 1.00 60.78 377 LEU A N 1
ATOM 2822 C CA . LEU A 1 377 ? -2.610 5.119 -26.756 1.00 60.78 377 LEU A CA 1
ATOM 2823 C C . LEU A 1 377 ? -3.051 6.454 -27.357 1.00 60.78 377 LEU A C 1
ATOM 2825 O O . LEU A 1 377 ? -4.235 6.785 -27.288 1.00 60.78 377 LEU A O 1
ATOM 2829 N N . ARG A 1 378 ? -2.146 7.164 -28.043 1.00 63.28 378 ARG A N 1
ATOM 2830 C CA . ARG A 1 378 ? -2.477 8.401 -28.770 1.00 63.28 378 ARG A CA 1
ATOM 2831 C C . ARG A 1 378 ? -3.573 8.159 -29.810 1.00 63.28 378 ARG A C 1
ATOM 2833 O O . ARG A 1 378 ? -4.490 8.965 -29.942 1.00 63.28 378 ARG A O 1
ATOM 2840 N N . GLY A 1 379 ? -3.535 7.013 -30.495 1.00 56.78 379 GLY A N 1
ATOM 2841 C CA . GLY A 1 379 ? -4.594 6.604 -31.420 1.00 56.78 379 GLY A CA 1
ATOM 2842 C C . GLY A 1 379 ? -5.967 6.420 -30.757 1.00 56.78 379 GLY A C 1
ATOM 2843 O O . GLY A 1 379 ? -6.985 6.749 -31.366 1.00 56.78 379 GLY A O 1
ATOM 2844 N N . VAL A 1 380 ? -6.023 5.933 -29.512 1.00 56.31 380 VAL A N 1
ATOM 2845 C CA . VAL A 1 380 ? -7.276 5.813 -28.742 1.00 56.31 380 VAL A CA 1
ATOM 2846 C C . VAL A 1 380 ? -7.791 7.189 -28.314 1.00 56.31 380 VAL A C 1
ATOM 2848 O O . VAL A 1 380 ? -8.980 7.464 -28.484 1.00 56.31 380 VAL A O 1
ATOM 2851 N N . ASP A 1 381 ? -6.916 8.076 -27.840 1.00 53.94 381 ASP A N 1
ATOM 2852 C CA . ASP A 1 381 ? -7.291 9.439 -27.439 1.00 53.94 381 ASP A CA 1
ATOM 2853 C C . ASP A 1 381 ? -7.813 10.274 -28.617 1.00 53.94 381 ASP A C 1
ATOM 2855 O O . ASP A 1 381 ? -8.786 11.021 -28.482 1.00 53.94 381 ASP A O 1
ATOM 2859 N N . GLU A 1 382 ? -7.232 10.109 -29.809 1.00 57.97 382 GLU A N 1
ATOM 2860 C CA . GLU A 1 382 ? -7.732 10.744 -31.032 1.00 57.97 382 GLU A CA 1
ATOM 2861 C C . GLU A 1 382 ? -9.135 10.263 -31.422 1.00 57.97 382 GLU A C 1
ATOM 2863 O O . GLU A 1 382 ? -9.952 11.063 -31.887 1.00 57.97 382 GLU A O 1
ATOM 2868 N N . VAL A 1 383 ? -9.435 8.975 -31.230 1.00 51.88 383 VAL A N 1
ATOM 2869 C CA . VAL A 1 383 ? -10.777 8.420 -31.467 1.00 51.88 383 VAL A CA 1
ATOM 2870 C C . VAL A 1 383 ? -11.766 8.961 -30.434 1.00 51.88 383 VAL A C 1
ATOM 2872 O O . VAL A 1 383 ? -12.860 9.380 -30.807 1.00 51.88 383 VAL A O 1
ATOM 2875 N N . MET A 1 384 ? -11.366 9.034 -29.164 1.00 48.16 384 MET A N 1
ATOM 2876 C CA . MET A 1 384 ? -12.190 9.569 -28.075 1.00 48.16 384 MET A CA 1
ATOM 2877 C C . MET A 1 384 ? -12.435 11.083 -28.177 1.00 48.16 384 MET A C 1
ATOM 2879 O O . MET A 1 384 ? -13.448 11.555 -27.679 1.00 48.16 384 MET A O 1
ATOM 2883 N N . ARG A 1 385 ? -11.557 11.859 -28.832 1.00 52.72 385 ARG A N 1
ATOM 2884 C CA . ARG A 1 385 ? -11.796 13.291 -29.125 1.00 52.72 385 ARG A CA 1
ATOM 2885 C C . ARG A 1 385 ? -12.716 13.538 -30.322 1.00 52.72 385 ARG A C 1
ATOM 2887 O O . ARG A 1 385 ? -13.154 14.673 -30.506 1.00 52.72 385 ARG A O 1
ATOM 2894 N N . ARG A 1 386 ? -12.934 12.533 -31.176 1.00 48.78 386 ARG A N 1
ATOM 2895 C CA . ARG A 1 386 ? -13.742 12.642 -32.406 1.00 48.78 386 ARG A CA 1
ATOM 2896 C C . ARG A 1 386 ? -15.163 12.088 -32.263 1.00 48.78 386 ARG A C 1
ATOM 2898 O O . ARG A 1 386 ? -15.978 12.371 -33.140 1.00 48.78 386 ARG A O 1
ATOM 2905 N N . GLY A 1 387 ? -15.437 11.298 -31.225 1.00 36.97 387 GLY A N 1
ATOM 2906 C CA . GLY A 1 387 ? -16.783 10.863 -30.827 1.00 36.97 387 GLY A CA 1
ATOM 2907 C C . GLY A 1 387 ? -17.341 11.752 -29.731 1.00 36.97 387 GLY A C 1
ATOM 2908 O O . GLY A 1 387 ? -18.581 11.908 -29.708 1.00 36.97 387 GLY A O 1
#

Sequence (387 aa):
MSGRASNPGVPRILRAEIAAARIEGILLADPALARHWRTGQAFVEAAASVGLEDIRLSAAAIMMRLTSNRTQDIDARGAEQGRRLIAVMARPPLLAADPDAGLRRIEAAASPVGHRTPFEDRLEGAEYAGLVARALEADTTPIIAALRGAAEYALRSRRSAPAAERLLFMALESEARARSRGDAGAAGRWDGPDLLAPAEAHWIAAPSAALTHGRYQVWSPISGISTLVDALEAQVARELGHLGTLRHELAKLDAAAAAARGRSRMADFVGFVKRQPILTSGQVMEDLGVTRATALSLIGTLEGQGSLVDFTARRSARFWATPTLAARLRHGSVRARPQAAGQGREAGKVPELDQPRTREDEEARLEELLGELDDALRGVDEVMRRG

Organism: NCBI:txid2662447

Solvent-accessible surface area (backbone atoms only — not comparable to full-atom values): 21357 Å² total; per-residue (Å²): 137,82,78,76,77,77,63,79,58,51,69,46,49,51,48,28,48,54,46,41,50,52,48,48,56,55,30,70,76,31,65,40,56,33,25,42,51,46,44,48,46,33,38,47,27,20,19,30,42,40,37,72,71,76,36,85,53,24,25,30,50,35,56,50,47,80,73,36,98,79,59,93,88,52,57,65,49,53,30,53,31,27,51,36,39,30,46,40,58,28,50,41,54,59,42,90,83,39,28,49,67,26,50,50,53,40,44,65,27,44,48,62,67,91,62,82,77,67,69,91,51,64,80,54,62,70,55,39,44,54,44,46,51,65,20,63,35,87,94,56,52,33,67,56,19,9,44,46,35,20,28,52,49,32,61,70,31,67,60,75,48,66,58,27,31,55,50,45,19,38,26,38,20,15,48,38,48,30,46,78,70,70,51,69,79,75,67,75,81,86,89,68,82,62,79,56,57,52,27,72,52,59,51,78,72,50,68,37,38,23,31,52,58,98,47,83,55,83,93,38,63,72,91,34,41,66,63,51,37,54,29,41,31,55,40,43,58,54,48,56,61,50,50,57,56,54,48,52,51,53,51,52,41,52,52,52,28,71,68,55,64,87,93,57,63,48,46,61,48,40,54,46,48,49,61,30,46,51,40,39,58,66,57,46,17,64,78,68,74,44,52,66,68,56,30,49,50,55,49,49,53,37,36,76,69,61,55,28,33,75,65,52,97,48,90,91,62,55,39,34,18,39,54,71,48,28,46,51,38,61,57,34,81,78,81,75,72,86,76,67,90,83,74,94,67,80,74,75,74,71,75,79,76,70,68,95,69,52,73,67,57,54,50,52,50,50,50,48,60,50,50,55,41,50,56,52,50,53,55,50,53,55,51,64,74,73,108